Protein AF-0000000083140481 (afdb_homodimer)

Foldseek 3Di:
DPPPPDPPDPVVVVVVVVVVVLVFDFFACLQLLNVLLLCVDFLLVLLLVCLVVVHDSVVQPDKDWDAQWFDAPDPPRDTGGFSTWIATPLREIETEDREEDDDPCPVVNQVVVLVSSQVVQDDPPDDPVSGAAYEYEYLYQDDDDPPDLDQKDKDADADPVPRHHPDRSYIYIYGHLVSQDPDDPDDGSNSLVSQCSNDDTLVSLVVSLVVDVSSVVSSVSRVVLSPDPVSVVVSVVSVVVVVVVVVVVVVVVVVVLLVVLVVCVVVVHDLVVSCVVSVHDSVVSVVSVVVVD/DPPPPPPPDPVVVVVVVVVVVLVFDFFACLQLLNVLLLCVDFLLVLLLVCLVVVHDSVVQPDKDWDAQWFDAPDPPRDTGGFSTWIATPLREIETEDREEDDDPCPVVNQVVVLVSSQVVQDDPPDDPVSGAAYEYEYLYQDDDDPPDLDQKDKDADADPVPRHHPDRSYIYIYGHLVSQDPDDPDDGSNSLVSQCSNDDTLVSLVVSLVVDVSSVVSSVSRVVLSPDPVSVVVSVVSVVVVVVVVVVVVVVVVVVLLVVLVVCVVVPDDLVVSCVVSVHDSVVSVVSVVVVD

Secondary structure (DSSP, 8-state):
---------HHHHHHHHHHHHHHH----TTSHHHHHHHHTSHHHHHHHHHHHTTS-GGG---EEEEPSBPPPSSTTBPPPB-SEEEEETTS-EEEEEEE-S--TTHHHHHHHHHHHHHHTT-BTT--GGG---EEEEEEESS-S-TT----EEEEEEEETTT--EEEEEEEEEEEEGGGPPSP-SS--HHHHHHHHHT--SHHHHHHHHTT-HHHHHHHHHHHHHHH-HHHHHHHHHHHHHHHHHHHHHHHHHHHHHHHHHHHHHHTT--HHHHHHHHT--HHHHHHHHHHH-/---------HHHHHHHHHHHHHHT----TTSHHHHHHHHTSHHHHHHHHHHHTTS-GGG---EEEEPSBPPPSSTTBPPPB-SEEEEETTS-EEEEEEE-S--TTHHHHHHHHHHHHHHTT-BTT--GGG---EEEEEEESS-S-TT----EEEEEEEETTT--EEEEEEEEEEEEGGGPPSP-SS--HHHHHHHHHT--SHHHHHHHHTT-HHHHHHHHHHHHHHH-HHHHHHHHHHHHHHHHHHHHHHHHHHHHHHHHHHHHHHTT--HHHHHHHHT--HHHHHHHHHHH-

Radius of gyration: 32.87 Å; Cα contacts (8 Å, |Δi|>4): 880; chains: 2; bounding box: 82×157×69 Å

Nearest PDB structures (foldseek):
  4wke-assembly1_A  TM=4.141E-01  e=1.573E+00  Homo sapiens
  2v4b-assembly2_B  TM=4.163E-01  e=2.695E+00  Homo sapiens
  2jih-assembly2_B  TM=4.150E-01  e=3.037E+00  Homo sapiens
  6xl1-assembly1_B  TM=3.609E-01  e=1.396E+00  Treponema succinifaciens DSM 2489
  3b2z-assembly6_F  TM=3.965E-01  e=4.095E+00  Homo sapiens

Sequence (586 aa):
MKENPRKVSKSAIKSENALNEKEDFIMLPTVDFCFKELMQNENVRKGIIAAILNRRPDEIVNTELLPTILRKDSEDDKYGILDVRVQLDNEVQIDFEMQVVYYDFWANRTIYYLSKMYTEQIREGDSYDRLQKCIQVSILAHVLFQEDDECYRRVSFCDVKTGKEYTDLMEMHILELPKLPPEQKSETDLMQWMRFLNGKCREDFEKMAKKNSCFEEAYKELDKLSADEKKRLEYEARQKAIRDRDILIKTGENRGRKEIILSMIEAGLPLEQIAEITKETLETIQELKKKMGMKENPRKVSKSAIKSENALNEKEDFIMLPTVDFCFKELMQNENVRKGIIAAILNRRPDEIVNTELLPTILRKDSEDDKYGILDVRVQLDNEVQIDFEMQVVYYDFWANRTIYYLSKMYTEQIREGDSYDRLQKCIQVSILAHVLFQEDDECYRRVSFCDVKTGKEYTDLMEMHILELPKLPPEQKSETDLMQWMRFLNGKCREDFEKMAKKNSCFEEAYKELDKLSADEKKRLEYEARQKAIRDRDILIKTGENRGRKEIILSMIEAGLPLEQIAEITKETLETIQELKKKMG

Structure (mmCIF, N/CA/C/O backbone):
data_AF-0000000083140481-model_v1
#
loop_
_entity.id
_entity.type
_entity.pdbx_description
1 polymer 'PD-(D/E)XK nuclease family transposase'
#
loop_
_atom_site.group_PDB
_atom_site.id
_atom_site.type_symbol
_atom_site.label_atom_id
_atom_site.label_alt_id
_atom_site.label_comp_id
_atom_site.label_asym_id
_atom_site.label_entity_id
_atom_site.label_seq_id
_atom_site.pdbx_PDB_ins_code
_atom_site.Cartn_x
_atom_site.Cartn_y
_atom_site.Cartn_z
_atom_site.occupancy
_atom_site.B_iso_or_equiv
_atom_site.auth_seq_id
_atom_site.auth_comp_id
_atom_site.auth_asym_id
_atom_site.auth_atom_id
_atom_site.pdbx_PDB_model_num
ATOM 1 N N . MET A 1 1 ? -4.672 -80.25 -32.438 1 24.75 1 MET A N 1
ATOM 2 C CA . MET A 1 1 ? -4.91 -79 -33.125 1 24.75 1 MET A CA 1
ATOM 3 C C . MET A 1 1 ? -5.062 -77.875 -32.094 1 24.75 1 MET A C 1
ATOM 5 O O . MET A 1 1 ? -6.105 -77.75 -31.453 1 24.75 1 MET A O 1
ATOM 9 N N . LYS A 1 2 ? -3.84 -77.5 -31.453 1 36.56 2 LYS A N 1
ATOM 10 C CA . LYS A 1 2 ? -3.686 -76.5 -30.406 1 36.56 2 LYS A CA 1
ATOM 11 C C . LYS A 1 2 ? -4.176 -75.125 -30.875 1 36.56 2 LYS A C 1
ATOM 13 O O . LYS A 1 2 ? -3.752 -74.625 -31.922 1 36.56 2 LYS A O 1
ATOM 18 N N . GLU A 1 3 ? -5.48 -74.812 -30.578 1 29.33 3 GLU A N 1
ATOM 19 C CA . GLU A 1 3 ? -6.148 -73.562 -30.891 1 29.33 3 GLU A CA 1
ATOM 20 C C . GLU A 1 3 ? -5.305 -72.312 -30.453 1 29.33 3 GLU A C 1
ATOM 22 O O . GLU A 1 3 ? -4.824 -72.312 -29.312 1 29.33 3 GLU A O 1
ATOM 27 N N . ASN A 1 4 ? -4.57 -71.688 -31.406 1 38.34 4 ASN A N 1
ATOM 28 C CA . ASN A 1 4 ? -3.662 -70.562 -31.297 1 38.34 4 ASN A CA 1
ATOM 29 C C . ASN A 1 4 ? -4.352 -69.312 -30.672 1 38.34 4 ASN A C 1
ATOM 31 O O . ASN A 1 4 ? -5.414 -68.938 -31.141 1 38.34 4 ASN A O 1
ATOM 35 N N . PRO A 1 5 ? -3.943 -69 -29.453 1 43.25 5 PRO A N 1
ATOM 36 C CA . PRO A 1 5 ? -4.535 -67.875 -28.75 1 43.25 5 PRO A CA 1
ATOM 37 C C . PRO A 1 5 ? -4.5 -66.562 -29.578 1 43.25 5 PRO A C 1
ATOM 39 O O . PRO A 1 5 ? -3.57 -66.375 -30.359 1 43.25 5 PRO A O 1
ATOM 42 N N . ARG A 1 6 ? -5.629 -66 -30.031 1 38.25 6 ARG A N 1
ATOM 43 C CA . ARG A 1 6 ? -5.914 -64.75 -30.734 1 38.25 6 ARG A CA 1
ATOM 44 C C . ARG A 1 6 ? -5.051 -63.625 -30.219 1 38.25 6 ARG A C 1
ATOM 46 O O . ARG A 1 6 ? -5.004 -63.375 -29.016 1 38.25 6 ARG A O 1
ATOM 53 N N . LYS A 1 7 ? -4.016 -63.156 -30.969 1 41.97 7 LYS A N 1
ATOM 54 C CA . LYS A 1 7 ? -3.191 -61.969 -30.891 1 41.97 7 LYS A CA 1
ATOM 55 C C . LYS A 1 7 ? -4.059 -60.719 -30.781 1 41.97 7 LYS A C 1
ATOM 57 O O . LYS A 1 7 ? -4.695 -60.312 -31.75 1 41.97 7 LYS A O 1
ATOM 62 N N . VAL A 1 8 ? -4.621 -60.625 -29.641 1 47 8 VAL A N 1
ATOM 63 C CA . VAL A 1 8 ? -5.234 -59.312 -29.422 1 47 8 VAL A CA 1
ATOM 64 C C . VAL A 1 8 ? -4.266 -58.219 -29.828 1 47 8 VAL A C 1
ATOM 66 O O . VAL A 1 8 ? -3.135 -58.156 -29.344 1 47 8 VAL A O 1
ATOM 69 N N . SER A 1 9 ? -4.461 -57.531 -30.906 1 44.19 9 SER A N 1
ATOM 70 C CA . SER A 1 9 ? -3.533 -56.625 -31.562 1 44.19 9 SER A CA 1
ATOM 71 C C . SER A 1 9 ? -3.234 -55.406 -30.672 1 44.19 9 SER A C 1
ATOM 73 O O . SER A 1 9 ? -4.09 -54.969 -29.891 1 44.19 9 SER A O 1
ATOM 75 N N . LYS A 1 10 ? -2.045 -55.031 -30.625 1 55.97 10 LYS A N 1
ATOM 76 C CA . LYS A 1 10 ? -1.411 -53.875 -29.984 1 55.97 10 LYS A CA 1
ATOM 77 C C . LYS A 1 10 ? -2.191 -52.594 -30.266 1 55.97 10 LYS A C 1
ATOM 79 O O . LYS A 1 10 ? -2.068 -51.625 -29.531 1 55.97 10 LYS A O 1
ATOM 84 N N . SER A 1 11 ? -2.852 -52.625 -31.328 1 52.84 11 SER A N 1
ATOM 85 C CA . SER A 1 11 ? -3.582 -51.438 -31.688 1 52.84 11 SER A CA 1
ATOM 86 C C . SER A 1 11 ? -4.801 -51.219 -30.797 1 52.84 11 SER A C 1
ATOM 88 O O . SER A 1 11 ? -5.145 -50.094 -30.453 1 52.84 11 SER A O 1
ATOM 90 N N . ALA A 1 12 ? -5.445 -52.188 -30.438 1 55.88 12 ALA A N 1
ATOM 91 C CA . ALA A 1 12 ? -6.629 -52.062 -29.578 1 55.88 12 ALA A CA 1
ATOM 92 C C . ALA A 1 12 ? -6.25 -51.688 -28.156 1 55.88 12 ALA A C 1
ATOM 94 O O . ALA A 1 12 ? -6.938 -50.875 -27.531 1 55.88 12 ALA A O 1
ATOM 95 N N . ILE A 1 13 ? -5.18 -52.219 -27.641 1 52.44 13 ILE A N 1
ATOM 96 C CA . ILE A 1 13 ? -4.691 -51.844 -26.312 1 52.44 13 ILE A CA 1
ATOM 97 C C . ILE A 1 13 ? -4.246 -50.375 -26.312 1 52.44 13 ILE A C 1
ATOM 99 O O . ILE A 1 13 ? -4.504 -49.656 -25.359 1 52.44 13 ILE A O 1
ATOM 103 N N . LYS A 1 14 ? -3.693 -50.031 -27.406 1 53.31 14 LYS A N 1
ATOM 104 C CA . LYS A 1 14 ? -3.316 -48.625 -27.516 1 53.31 14 LYS A CA 1
ATOM 105 C C . LYS A 1 14 ? -4.551 -47.75 -27.562 1 53.31 14 LYS A C 1
ATOM 107 O O . LYS A 1 14 ? -4.559 -46.656 -26.969 1 53.31 14 LYS A O 1
ATOM 112 N N . SER A 1 15 ? -5.473 -48.219 -28.188 1 48.69 15 SER A N 1
ATOM 113 C CA . SER A 1 15 ? -6.727 -47.469 -28.234 1 48.69 15 SER A CA 1
ATOM 114 C C . SER A 1 15 ? -7.426 -47.438 -26.891 1 48.69 15 SER A C 1
ATOM 116 O O . SER A 1 15 ? -7.984 -46.438 -26.469 1 48.69 15 SER A O 1
ATOM 118 N N . GLU A 1 16 ? -7.516 -48.469 -26.188 1 47.25 16 GLU A N 1
ATOM 119 C CA . GLU A 1 16 ? -8.117 -48.531 -24.859 1 47.25 16 GLU A CA 1
ATOM 120 C C . GLU A 1 16 ? -7.312 -47.75 -23.844 1 47.25 16 GLU A C 1
ATOM 122 O O . GLU A 1 16 ? -7.883 -47.031 -23 1 47.25 16 GLU A O 1
ATOM 127 N N . ASN A 1 17 ? -6.062 -47.938 -23.766 1 48.12 17 ASN A N 1
ATOM 128 C CA . ASN A 1 17 ? -5.199 -47.156 -22.891 1 48.12 17 ASN A CA 1
ATOM 129 C C . ASN A 1 17 ? -5.281 -45.688 -23.188 1 48.12 17 ASN A C 1
ATOM 131 O O . ASN A 1 17 ? -5.262 -44.844 -22.281 1 48.12 17 ASN A O 1
ATOM 135 N N . ALA A 1 18 ? -5.141 -45.344 -24.453 1 48.59 18 ALA A N 1
ATOM 136 C CA . ALA A 1 18 ? -5.379 -43.938 -24.859 1 48.59 18 ALA A CA 1
ATOM 137 C C . ALA A 1 18 ? -6.77 -43.469 -24.422 1 48.59 18 ALA A C 1
ATOM 139 O O . ALA A 1 18 ? -6.941 -42.344 -24 1 48.59 18 ALA A O 1
ATOM 140 N N . LEU A 1 19 ? -7.711 -44.281 -24.641 1 46.19 19 LEU A N 1
ATOM 141 C CA . LEU A 1 19 ? -9.062 -44 -24.172 1 46.19 19 LEU A CA 1
ATOM 142 C C . LEU A 1 19 ? -9.102 -43.875 -22.656 1 46.19 19 LEU A C 1
ATOM 144 O O . LEU A 1 19 ? -9.773 -43 -22.109 1 46.19 19 LEU A O 1
ATOM 148 N N . ASN A 1 20 ? -8.516 -44.906 -21.938 1 48.28 20 ASN A N 1
ATOM 149 C CA . ASN A 1 20 ? -8.43 -44.844 -20.484 1 48.28 20 ASN A CA 1
ATOM 150 C C . ASN A 1 20 ? -7.621 -43.656 -20.016 1 48.28 20 ASN A C 1
ATOM 152 O O . ASN A 1 20 ? -7.941 -43.062 -18.984 1 48.28 20 ASN A O 1
ATOM 156 N N . GLU A 1 21 ? -6.535 -43.469 -20.609 1 52.66 21 GLU A N 1
ATOM 157 C CA . GLU A 1 21 ? -5.719 -42.312 -20.266 1 52.66 21 GLU A CA 1
ATOM 158 C C . GLU A 1 21 ? -6.5 -41 -20.453 1 52.66 21 GLU A C 1
ATOM 160 O O . GLU A 1 21 ? -6.348 -40.062 -19.672 1 52.66 21 GLU A O 1
ATOM 165 N N . LYS A 1 22 ? -7.141 -40.969 -21.594 1 56.62 22 LYS A N 1
ATOM 166 C CA . LYS A 1 22 ? -8.031 -39.812 -21.797 1 56.62 22 LYS A CA 1
ATOM 167 C C . LYS A 1 22 ? -9.109 -39.75 -20.719 1 56.62 22 LYS A C 1
ATOM 169 O O . LYS A 1 22 ? -9.516 -38.656 -20.312 1 56.62 22 LYS A O 1
ATOM 174 N N . GLU A 1 23 ? -9.641 -40.938 -20.266 1 59.44 23 GLU A N 1
ATOM 175 C CA . GLU A 1 23 ? -10.695 -41 -19.25 1 59.44 23 GLU A CA 1
ATOM 176 C C . GLU A 1 23 ? -10.18 -40.562 -17.891 1 59.44 23 GLU A C 1
ATOM 178 O O . GLU A 1 23 ? -10.93 -40 -17.078 1 59.44 23 GLU A O 1
ATOM 183 N N . ASP A 1 24 ? -8.93 -40.562 -17.625 1 82.88 24 ASP A N 1
ATOM 184 C CA . ASP A 1 24 ? -8.359 -40.25 -16.312 1 82.88 24 ASP A CA 1
ATOM 185 C C . ASP A 1 24 ? -7.809 -38.812 -16.297 1 82.88 24 ASP A C 1
ATOM 187 O O . ASP A 1 24 ? -7.453 -38.312 -15.227 1 82.88 24 ASP A O 1
ATOM 191 N N . PHE A 1 25 ? -7.961 -38.219 -17.359 1 90.19 25 PHE A N 1
ATOM 192 C CA . PHE A 1 25 ? -7.387 -36.875 -17.453 1 90.19 25 PHE A CA 1
ATOM 193 C C . PHE A 1 25 ? -8.211 -35.875 -16.641 1 90.19 25 PHE A C 1
ATOM 195 O O . PHE A 1 25 ? -9.445 -35.906 -16.688 1 90.19 25 PHE A O 1
ATOM 202 N N . ILE A 1 26 ? -7.504 -34.938 -15.883 1 95.25 26 ILE A N 1
ATOM 203 C CA . ILE A 1 26 ? -8.164 -33.875 -15.141 1 95.25 26 ILE A CA 1
ATOM 204 C C . ILE A 1 26 ? -7.301 -32.625 -15.188 1 95.25 26 ILE A C 1
ATOM 206 O O . ILE A 1 26 ? -6.086 -32.688 -14.984 1 95.25 26 ILE A O 1
ATOM 210 N N . MET A 1 27 ? -7.945 -31.531 -15.547 1 94.69 27 MET A N 1
ATOM 211 C CA . MET A 1 27 ? -7.219 -30.266 -15.547 1 94.69 27 MET A CA 1
ATOM 212 C C . MET A 1 27 ? -6.789 -29.891 -14.141 1 94.69 27 MET A C 1
ATOM 214 O O . MET A 1 27 ? -7.523 -30.125 -13.18 1 94.69 27 MET A O 1
ATOM 218 N N . LEU A 1 28 ? -5.625 -29.281 -14.086 1 95.56 28 LEU A N 1
ATOM 219 C CA . LEU A 1 28 ? -5.125 -28.828 -12.797 1 95.56 28 LEU A CA 1
ATOM 220 C C . LEU A 1 28 ? -5.531 -27.375 -12.539 1 95.56 28 LEU A C 1
ATOM 222 O O . LEU A 1 28 ? -5.441 -26.531 -13.438 1 95.56 28 LEU A O 1
ATOM 226 N N . PRO A 1 29 ? -5.961 -27.109 -11.312 1 95.75 29 PRO A N 1
ATOM 227 C CA . PRO A 1 29 ? -6.434 -25.766 -10.992 1 95.75 29 PRO A CA 1
ATOM 228 C C . PRO A 1 29 ? -5.32 -24.719 -11.039 1 95.75 29 PRO A C 1
ATOM 230 O O . PRO A 1 29 ? -5.594 -23.516 -11.094 1 95.75 29 PRO A O 1
ATOM 233 N N . THR A 1 30 ? -4.062 -25.094 -11.016 1 94.38 30 THR A N 1
ATOM 234 C CA . THR A 1 30 ? -2.943 -24.156 -10.969 1 94.38 30 THR A CA 1
ATOM 235 C C . THR A 1 30 ? -2.721 -23.516 -12.328 1 94.38 30 THR A C 1
ATOM 237 O O . THR A 1 30 ? -1.979 -22.531 -12.445 1 94.38 30 THR A O 1
ATOM 240 N N . VAL A 1 31 ? -3.314 -24.094 -13.328 1 90.88 31 VAL A N 1
ATOM 241 C CA . VAL A 1 31 ? -3.277 -23.438 -14.633 1 90.88 31 VAL A CA 1
ATOM 242 C C . VAL A 1 31 ? -4.262 -22.281 -14.656 1 90.88 31 VAL A C 1
ATOM 244 O O . VAL A 1 31 ? -5.445 -22.453 -14.359 1 90.88 31 VAL A O 1
ATOM 247 N N . ASP A 1 32 ? -3.789 -21.062 -15.023 1 90 32 ASP A N 1
ATOM 248 C CA . ASP A 1 32 ? -4.547 -19.828 -14.883 1 90 32 ASP A CA 1
ATOM 249 C C . ASP A 1 32 ? -5.914 -19.938 -15.555 1 90 32 ASP A C 1
ATOM 251 O O . ASP A 1 32 ? -6.926 -19.531 -14.984 1 90 32 ASP A O 1
ATOM 255 N N . PHE A 1 33 ? -5.961 -20.562 -16.75 1 89.5 33 PHE A N 1
ATOM 256 C CA . PHE A 1 33 ? -7.211 -20.766 -17.469 1 89.5 33 PHE A CA 1
ATOM 257 C C . PHE A 1 33 ? -8.195 -21.578 -16.641 1 89.5 33 PHE A C 1
ATOM 259 O O . PHE A 1 33 ? -9.367 -21.219 -16.531 1 89.5 33 PHE A O 1
ATOM 266 N N . CYS A 1 34 ? -7.703 -22.656 -16.125 1 93.38 34 CYS A N 1
ATOM 267 C CA . CYS A 1 34 ? -8.547 -23.531 -15.32 1 93.38 34 CYS A CA 1
ATOM 268 C C . CYS A 1 34 ? -9.062 -22.812 -14.086 1 93.38 34 CYS A C 1
ATOM 270 O O . CYS A 1 34 ? -10.25 -22.906 -13.75 1 93.38 34 CYS A O 1
ATOM 272 N N . PHE A 1 35 ? -8.211 -22.094 -13.398 1 95.25 35 PHE A N 1
ATOM 273 C CA . PHE A 1 35 ? -8.602 -21.344 -12.211 1 95.25 35 PHE A CA 1
ATOM 274 C C . PHE A 1 35 ? -9.672 -20.328 -12.547 1 95.25 35 PHE A C 1
ATOM 276 O O . PHE A 1 35 ? -10.656 -20.188 -11.812 1 95.25 35 PHE A O 1
ATOM 283 N N . LYS A 1 36 ? -9.477 -19.594 -13.602 1 93.31 36 LYS A N 1
ATOM 284 C CA . LYS A 1 36 ? -10.445 -18.609 -14.062 1 93.31 36 LYS A CA 1
ATOM 285 C C . LYS A 1 36 ? -11.82 -19.234 -14.273 1 93.31 36 LYS A C 1
ATOM 287 O O . LYS A 1 36 ? -12.836 -18.656 -13.867 1 93.31 36 LYS A O 1
ATOM 292 N N . GLU A 1 37 ? -11.836 -20.391 -14.891 1 93.38 37 GLU A N 1
ATOM 293 C CA . GLU A 1 37 ? -13.094 -21.094 -15.148 1 93.38 37 GLU A CA 1
ATOM 294 C C . GLU A 1 37 ? -13.742 -21.547 -13.844 1 93.38 37 GLU A C 1
ATOM 296 O O . GLU A 1 37 ? -14.969 -21.469 -13.695 1 93.38 37 GLU A O 1
ATOM 301 N N . LEU A 1 38 ? -12.922 -22 -12.914 1 95.69 38 LEU A N 1
ATOM 302 C CA . LEU A 1 38 ? -13.438 -22.406 -11.609 1 95.69 38 LEU A CA 1
ATOM 303 C C . LEU A 1 38 ? -14.141 -21.234 -10.922 1 95.69 38 LEU A C 1
ATOM 305 O O . LEU A 1 38 ? -15.203 -21.406 -10.32 1 95.69 38 LEU A O 1
ATOM 309 N N . MET A 1 39 ? -13.594 -20.047 -11.078 1 95.62 39 MET A N 1
ATOM 310 C CA . MET A 1 39 ? -14.094 -18.859 -10.391 1 95.62 39 MET A CA 1
ATOM 311 C C . MET A 1 39 ? -15.406 -18.375 -11.008 1 95.62 39 MET A C 1
ATOM 313 O O . MET A 1 39 ? -16.109 -17.547 -10.422 1 95.62 39 MET A O 1
ATOM 317 N N . GLN A 1 40 ? -15.734 -18.922 -12.188 1 94.44 40 GLN A N 1
ATOM 318 C CA . GLN A 1 40 ? -17.031 -18.578 -12.789 1 94.44 40 GLN A CA 1
ATOM 319 C C . GLN A 1 40 ? -18.172 -19.172 -11.969 1 94.44 40 GLN A C 1
ATOM 321 O O . GLN A 1 40 ? -19.297 -18.672 -12.039 1 94.44 40 GLN A O 1
ATOM 326 N N . ASN A 1 41 ? -17.891 -20.281 -11.281 1 94.75 41 ASN A N 1
ATOM 327 C CA . ASN A 1 41 ? -18.891 -20.875 -10.398 1 94.75 41 ASN A CA 1
ATOM 328 C C . ASN A 1 41 ? -19.047 -20.062 -9.109 1 94.75 41 ASN A C 1
ATOM 330 O O . ASN A 1 41 ? -18.109 -19.953 -8.312 1 94.75 41 ASN A O 1
ATOM 334 N N . GLU A 1 42 ? -20.219 -19.562 -8.906 1 94 42 GLU A N 1
ATOM 335 C CA . GLU A 1 42 ? -20.484 -18.625 -7.812 1 94 42 GLU A CA 1
ATOM 336 C C . GLU A 1 42 ? -20.203 -19.266 -6.457 1 94 42 GLU A C 1
ATOM 338 O O . GLU A 1 42 ? -19.625 -18.641 -5.57 1 94 42 GLU A O 1
ATOM 343 N N . ASN A 1 43 ? -20.641 -20.453 -6.316 1 93.88 43 ASN A N 1
ATOM 344 C CA . ASN A 1 43 ? -20.453 -21.125 -5.039 1 93.88 43 ASN A CA 1
ATOM 345 C C . ASN A 1 43 ? -18.969 -21.375 -4.75 1 93.88 43 ASN A C 1
ATOM 347 O O . ASN A 1 43 ? -18.516 -21.234 -3.609 1 93.88 43 ASN A O 1
ATOM 351 N N . VAL A 1 44 ? -18.234 -21.766 -5.766 1 95.38 44 VAL A N 1
ATOM 352 C CA . VAL A 1 44 ? -16.797 -21.969 -5.629 1 95.38 44 VAL A CA 1
ATOM 353 C C . VAL A 1 44 ? -16.125 -20.641 -5.27 1 95.38 44 VAL A C 1
ATOM 355 O O . VAL A 1 44 ? -15.32 -20.578 -4.336 1 95.38 44 VAL A O 1
ATOM 358 N N . ARG A 1 45 ? -16.531 -19.594 -5.949 1 95.62 45 ARG A N 1
ATOM 359 C CA . ARG A 1 45 ? -15.992 -18.25 -5.715 1 95.62 45 ARG A CA 1
ATOM 360 C C . ARG A 1 45 ? -16.266 -17.797 -4.281 1 95.62 45 ARG A C 1
ATOM 362 O O . ARG A 1 45 ? -15.359 -17.312 -3.6 1 95.62 45 ARG A O 1
ATOM 369 N N . LYS A 1 46 ? -17.484 -18 -3.818 1 95.81 46 LYS A N 1
ATOM 370 C CA . LYS A 1 46 ? -17.859 -17.625 -2.457 1 95.81 46 LYS A CA 1
ATOM 371 C C . LYS A 1 46 ? -17.047 -18.422 -1.429 1 95.81 46 LYS A C 1
ATOM 373 O O . LYS A 1 46 ? -16.625 -17.875 -0.411 1 95.81 46 LYS A O 1
ATOM 378 N N . GLY A 1 47 ? -16.875 -19.688 -1.736 1 95.62 47 GLY A N 1
ATOM 379 C CA . GLY A 1 47 ? -16.141 -20.547 -0.82 1 95.62 47 GLY A CA 1
ATOM 380 C C . GLY A 1 47 ? -14.711 -20.109 -0.616 1 95.62 47 GLY A C 1
ATOM 381 O O . GLY A 1 47 ? -14.242 -20.016 0.52 1 95.62 47 GLY A O 1
ATOM 382 N N . ILE A 1 48 ? -14 -19.859 -1.708 1 96.62 48 ILE A N 1
ATOM 383 C CA . ILE A 1 48 ? -12.586 -19.516 -1.601 1 96.62 48 ILE A CA 1
ATOM 384 C C . ILE A 1 48 ? -12.445 -18.125 -0.97 1 96.62 48 ILE A C 1
ATOM 386 O O . ILE A 1 48 ? -11.547 -17.891 -0.153 1 96.62 48 ILE A O 1
ATOM 390 N N . ILE A 1 49 ? -13.336 -17.203 -1.304 1 97.5 49 ILE A N 1
ATOM 391 C CA . ILE A 1 49 ? -13.297 -15.852 -0.755 1 97.5 49 ILE A CA 1
ATOM 392 C C . ILE A 1 49 ? -13.555 -15.898 0.749 1 97.5 49 ILE A C 1
ATOM 394 O O . ILE A 1 49 ? -12.859 -15.234 1.525 1 97.5 49 ILE A O 1
ATOM 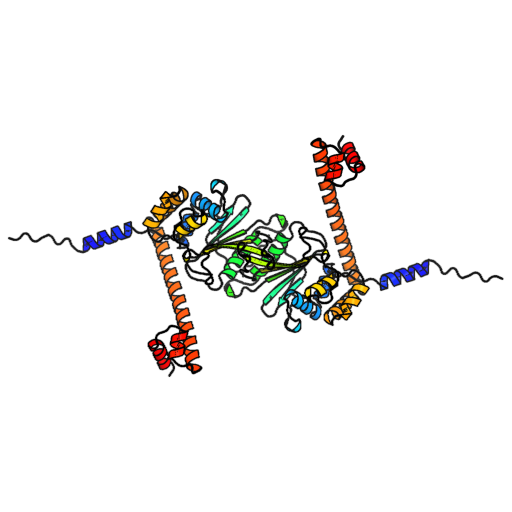398 N N . ALA A 1 50 ? -14.547 -16.688 1.155 1 96.75 50 ALA A N 1
ATOM 399 C CA . ALA A 1 50 ? -14.844 -16.859 2.576 1 96.75 50 ALA A CA 1
ATOM 400 C C . ALA A 1 50 ? -13.633 -17.391 3.33 1 96.75 50 ALA A C 1
ATOM 402 O O . ALA A 1 50 ? -13.328 -16.922 4.434 1 96.75 50 ALA A O 1
ATOM 403 N N . ALA A 1 51 ? -12.938 -18.328 2.729 1 96.56 51 ALA A N 1
ATOM 404 C CA . ALA A 1 51 ? -11.75 -18.922 3.352 1 96.56 51 ALA A CA 1
ATOM 405 C C . ALA A 1 51 ? -10.648 -17.875 3.521 1 96.56 51 ALA A C 1
ATOM 407 O O . ALA A 1 51 ? -10.023 -17.781 4.582 1 96.56 51 ALA A O 1
ATOM 408 N N . ILE A 1 52 ? -10.414 -17.062 2.506 1 96.38 52 ILE A N 1
ATOM 409 C CA . ILE A 1 52 ? -9.375 -16.031 2.516 1 96.38 52 ILE A CA 1
ATOM 410 C C . ILE A 1 52 ? -9.695 -14.992 3.586 1 96.38 52 ILE A C 1
ATOM 412 O O . ILE A 1 52 ? -8.805 -14.555 4.316 1 96.38 52 ILE A O 1
ATOM 416 N N . LEU A 1 53 ? -10.969 -14.617 3.688 1 95.88 53 LEU A N 1
ATOM 417 C CA . LEU A 1 53 ? -11.391 -13.562 4.602 1 95.88 53 LEU A CA 1
ATOM 418 C C . LEU A 1 53 ? -11.656 -14.125 5.992 1 95.88 53 LEU A C 1
ATOM 420 O O . LEU A 1 53 ? -12 -13.375 6.914 1 95.88 53 LEU A O 1
ATOM 424 N N . ASN A 1 54 ? -11.461 -15.422 6.125 1 94.56 54 ASN A N 1
ATOM 425 C CA . ASN A 1 54 ? -11.727 -16.109 7.383 1 94.56 54 ASN A CA 1
ATOM 426 C C . ASN A 1 54 ? -13.148 -15.867 7.875 1 94.56 54 ASN A C 1
ATOM 428 O O . ASN A 1 54 ? -13.352 -15.438 9.008 1 94.56 54 ASN A O 1
ATOM 432 N N . ARG A 1 55 ? -14.023 -16 6.973 1 93.38 55 ARG A N 1
ATOM 433 C CA . ARG A 1 55 ? -15.461 -15.914 7.215 1 93.38 55 ARG A CA 1
ATOM 434 C C . ARG A 1 55 ? -16.172 -17.172 6.758 1 93.38 55 ARG A C 1
ATOM 436 O O . ARG A 1 55 ? -15.57 -18.047 6.145 1 93.38 55 ARG A O 1
ATOM 443 N N . ARG A 1 56 ? -17.406 -17.234 7.156 1 88.62 56 ARG A N 1
ATOM 444 C CA . ARG A 1 56 ? -18.234 -18.312 6.629 1 88.62 56 ARG A CA 1
ATOM 445 C C . ARG A 1 56 ? -18.734 -18 5.223 1 88.62 56 ARG A C 1
ATOM 447 O O . ARG A 1 56 ? -19.047 -16.844 4.922 1 88.62 56 ARG A O 1
ATOM 454 N N . PRO A 1 57 ? -18.828 -19.062 4.434 1 87.62 57 PRO A N 1
ATOM 455 C CA . PRO A 1 57 ? -19.281 -18.828 3.062 1 87.62 57 PRO A CA 1
ATOM 456 C C . PRO A 1 57 ? -20.625 -18.109 3.01 1 87.62 57 PRO A C 1
ATOM 458 O O . PRO A 1 57 ? -20.859 -17.297 2.113 1 87.62 57 PRO A O 1
ATOM 461 N N . ASP A 1 58 ? -21.453 -18.422 3.947 1 87.94 58 ASP A N 1
ATOM 462 C CA . ASP A 1 58 ? -22.797 -17.828 3.938 1 87.94 58 ASP A CA 1
ATOM 463 C C . ASP A 1 58 ? -22.75 -16.344 4.273 1 87.94 58 ASP A C 1
ATOM 465 O O . ASP A 1 58 ? -23.703 -15.617 4.031 1 87.94 58 ASP A O 1
ATOM 469 N N . GLU A 1 59 ? -21.625 -15.883 4.77 1 90.25 59 GLU A N 1
ATOM 470 C CA . GLU A 1 59 ? -21.438 -14.469 5.074 1 90.25 59 GLU A CA 1
ATOM 471 C C . GLU A 1 59 ? -21.094 -13.672 3.82 1 90.25 59 GLU A C 1
ATOM 473 O O . GLU A 1 59 ? -21.172 -12.445 3.816 1 90.25 59 GLU A O 1
ATOM 478 N N . ILE A 1 60 ? -20.609 -14.359 2.83 1 92.69 60 ILE A N 1
ATOM 479 C CA . ILE A 1 60 ? -20.359 -13.727 1.539 1 92.69 60 ILE A CA 1
ATOM 480 C C . ILE A 1 60 ? -21.656 -13.672 0.732 1 92.69 60 ILE A C 1
ATOM 482 O O . ILE A 1 60 ? -22.031 -14.656 0.093 1 92.69 60 ILE A O 1
ATOM 486 N N . VAL A 1 61 ? -22.297 -12.625 0.746 1 87.19 61 VAL A N 1
ATOM 487 C CA . VAL A 1 61 ? -23.656 -12.508 0.23 1 87.19 61 VAL A CA 1
ATOM 488 C C . VAL A 1 61 ? -23.625 -12.516 -1.297 1 87.19 61 VAL A C 1
ATOM 490 O O . VAL A 1 61 ? -24.297 -13.344 -1.927 1 87.19 61 VAL A O 1
ATOM 493 N N . ASN A 1 62 ? -22.906 -11.602 -1.884 1 90.69 62 ASN A N 1
ATOM 494 C CA . ASN A 1 62 ? -22.844 -11.516 -3.34 1 90.69 62 ASN A CA 1
ATOM 495 C C . ASN A 1 62 ? -21.406 -11.297 -3.828 1 90.69 62 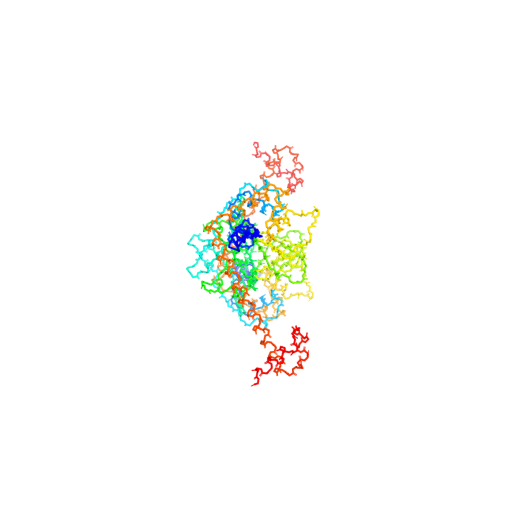ASN A C 1
ATOM 497 O O . ASN A 1 62 ? -20.609 -10.633 -3.158 1 90.69 62 ASN A O 1
ATOM 501 N N . THR A 1 63 ? -21.078 -11.945 -4.867 1 94.38 63 THR A N 1
ATOM 502 C CA . THR A 1 63 ? -19.828 -11.75 -5.59 1 94.38 63 THR A CA 1
ATOM 503 C C . THR A 1 63 ? -20.094 -11.453 -7.059 1 94.38 63 THR A C 1
ATOM 505 O O . THR A 1 63 ? -20.984 -12.039 -7.668 1 94.38 63 THR A O 1
ATOM 508 N N . GLU A 1 64 ? -19.438 -10.5 -7.539 1 94.5 64 GLU A N 1
ATOM 509 C CA . GLU A 1 64 ? -19.531 -10.148 -8.953 1 94.5 64 GLU A CA 1
ATOM 510 C C . GLU A 1 64 ? -18.156 -10.195 -9.625 1 94.5 64 GLU A C 1
ATOM 512 O O . GLU A 1 64 ? -17.188 -9.617 -9.125 1 94.5 64 GLU A O 1
ATOM 517 N N . LEU A 1 65 ? -18.141 -10.938 -10.719 1 94.75 65 LEU A N 1
ATOM 518 C CA . LEU A 1 65 ? -16.906 -10.914 -11.508 1 94.75 65 LEU A CA 1
ATOM 519 C C . LEU A 1 65 ? -16.797 -9.609 -12.297 1 94.75 65 LEU A C 1
ATOM 521 O O . LEU A 1 65 ? -17.734 -9.219 -13 1 94.75 65 LEU A O 1
ATOM 525 N N . LEU A 1 66 ? -15.656 -8.945 -12.125 1 92.5 66 LEU A N 1
ATOM 526 C CA . LEU A 1 66 ? -15.383 -7.711 -12.844 1 92.5 66 LEU A CA 1
ATOM 527 C C . LEU A 1 66 ? -14.438 -7.965 -14.016 1 92.5 66 LEU A C 1
ATOM 529 O O . LEU A 1 66 ? -13.758 -8.992 -14.055 1 92.5 66 LEU A O 1
ATOM 533 N N . PRO A 1 67 ? -14.469 -7.027 -14.992 1 86.94 67 PRO A N 1
ATOM 534 C CA . PRO A 1 67 ? -13.461 -7.137 -16.062 1 86.94 67 PRO A CA 1
ATOM 535 C C . PRO A 1 67 ? -12.039 -7.172 -15.516 1 86.94 67 PRO A C 1
ATOM 537 O O . PRO A 1 67 ? -11.719 -6.477 -14.547 1 86.94 67 PRO A O 1
ATOM 540 N N . THR A 1 68 ? -11.203 -8.023 -16.172 1 86.25 68 THR A N 1
ATOM 541 C CA . THR A 1 68 ? -9.852 -8.242 -15.672 1 86.25 68 THR A CA 1
ATOM 542 C C . THR A 1 68 ? -8.875 -7.242 -16.281 1 86.25 68 THR A C 1
ATOM 544 O O . THR A 1 68 ? -7.742 -7.102 -15.82 1 86.25 68 THR A O 1
ATOM 547 N N . ILE A 1 69 ? -9.336 -6.652 -17.359 1 80.5 69 ILE A N 1
ATOM 548 C CA . ILE A 1 69 ? -8.492 -5.621 -17.953 1 80.5 69 ILE A CA 1
ATOM 549 C C . ILE A 1 69 ? -8.664 -4.309 -17.188 1 80.5 69 ILE A C 1
ATOM 551 O O . ILE A 1 69 ? -9.758 -3.744 -17.156 1 80.5 69 ILE A O 1
ATOM 555 N N . LEU A 1 70 ? -7.586 -3.842 -16.578 1 77.88 70 LEU A N 1
ATOM 556 C CA . LEU A 1 70 ? -7.617 -2.594 -15.828 1 77.88 70 LEU A CA 1
ATOM 557 C C . LEU A 1 70 ? -7.539 -1.392 -16.766 1 77.88 70 LEU A C 1
ATOM 559 O O . LEU A 1 70 ? -6.891 -1.457 -17.812 1 77.88 70 LEU A O 1
ATOM 563 N N . ARG A 1 71 ? -8.203 -0.33 -16.391 1 69.62 71 ARG A N 1
ATOM 564 C CA . ARG A 1 71 ? -8.281 0.868 -17.219 1 69.62 71 ARG A CA 1
ATOM 565 C C . ARG A 1 71 ? -6.926 1.553 -17.312 1 69.62 71 ARG A C 1
ATOM 567 O O . ARG A 1 71 ? -6.137 1.521 -16.375 1 69.62 71 ARG A O 1
ATOM 574 N N . LYS A 1 72 ? -6.645 2.07 -18.547 1 67.25 72 LYS A N 1
ATOM 575 C CA . LYS A 1 72 ? -5.473 2.926 -18.719 1 67.25 72 LYS A CA 1
ATOM 576 C C . LYS A 1 72 ? -5.766 4.355 -18.281 1 67.25 72 LYS A C 1
ATOM 578 O O . LYS A 1 72 ? -6.84 4.891 -18.562 1 67.25 72 LYS A O 1
ATOM 583 N N . ASP A 1 73 ? -4.891 4.871 -17.484 1 63.09 73 ASP A N 1
ATOM 584 C CA . ASP A 1 73 ? -5.031 6.285 -17.141 1 63.09 73 ASP A CA 1
ATOM 585 C C . ASP A 1 73 ? -4.594 7.172 -18.312 1 63.09 73 ASP A C 1
ATOM 587 O O . ASP A 1 73 ? -5.082 8.297 -18.453 1 63.09 73 ASP A O 1
ATOM 591 N N . SER A 1 74 ? -3.654 6.762 -19 1 64.56 74 SER A N 1
ATOM 592 C CA . SER A 1 74 ? -3.178 7.402 -20.219 1 64.56 74 SER A CA 1
ATOM 593 C C . SER A 1 74 ? -2.914 6.379 -21.312 1 64.56 74 SER A C 1
ATOM 595 O O . SER A 1 74 ? -2.787 5.184 -21.031 1 64.56 74 SER A O 1
ATOM 597 N N . GLU A 1 75 ? -3.07 6.801 -22.516 1 66.88 75 GLU A N 1
ATOM 598 C CA . GLU A 1 75 ? -2.865 5.922 -23.656 1 66.88 75 GLU A CA 1
ATOM 599 C C . GLU A 1 75 ? -1.562 5.137 -23.531 1 66.88 75 GLU A C 1
ATOM 601 O O . GLU A 1 75 ? -1.48 3.984 -23.953 1 66.88 75 GLU A O 1
ATOM 606 N N . ASP A 1 76 ? -0.699 5.812 -22.828 1 69.25 76 ASP A N 1
ATOM 607 C CA . ASP A 1 76 ? 0.632 5.219 -22.75 1 69.25 76 ASP A CA 1
ATOM 608 C C . ASP A 1 76 ? 0.767 4.305 -21.547 1 69.25 76 ASP A C 1
ATOM 610 O O . ASP A 1 76 ? 1.775 3.613 -21.391 1 69.25 76 ASP A O 1
ATOM 614 N N . ASP A 1 77 ? -0.288 4.199 -20.828 1 72 77 ASP A N 1
ATOM 615 C CA . ASP A 1 77 ? -0.216 3.424 -19.594 1 72 77 ASP A CA 1
ATOM 616 C C . ASP A 1 77 ? -0.139 1.928 -19.891 1 72 77 ASP A C 1
ATOM 618 O O . ASP A 1 77 ? -0.683 1.456 -20.891 1 72 77 ASP A O 1
ATOM 622 N N . LYS A 1 78 ? 0.565 1.177 -19.062 1 71.75 78 LYS A N 1
ATOM 623 C CA . LYS A 1 78 ? 0.638 -0.279 -19.156 1 71.75 78 LYS A CA 1
ATOM 624 C C . LYS A 1 78 ? -0.718 -0.916 -18.875 1 71.75 78 LYS A C 1
ATOM 626 O O . LYS A 1 78 ? -1.435 -0.485 -17.969 1 71.75 78 LYS A O 1
ATOM 631 N N . TYR A 1 79 ? -1.09 -1.908 -19.781 1 71.06 79 TYR A N 1
ATOM 632 C CA . TYR A 1 79 ? -2.279 -2.695 -19.484 1 71.06 79 TYR A CA 1
ATOM 633 C C . TYR A 1 79 ? -2.006 -3.67 -18.344 1 71.06 79 TYR A C 1
ATOM 635 O O . TYR A 1 79 ? -0.961 -4.324 -18.312 1 71.06 79 TYR A O 1
ATOM 643 N N . GLY A 1 80 ? -2.809 -3.502 -17.297 1 73.5 80 GLY A N 1
ATOM 644 C CA . GLY A 1 80 ? -2.834 -4.562 -16.297 1 73.5 80 GLY A CA 1
ATOM 645 C C . GLY A 1 80 ? -3.953 -5.562 -16.531 1 73.5 80 GLY A C 1
ATOM 646 O O . GLY A 1 80 ? -5.098 -5.176 -16.766 1 73.5 80 GLY A O 1
ATOM 647 N N . ILE A 1 81 ? -3.604 -6.812 -16.719 1 78 81 ILE A N 1
ATOM 648 C CA . ILE A 1 81 ? -4.598 -7.867 -16.891 1 78 81 ILE A CA 1
ATOM 649 C C . ILE A 1 81 ? -4.586 -8.789 -15.672 1 78 81 ILE A C 1
ATOM 651 O O . ILE A 1 81 ? -3.592 -9.477 -15.406 1 78 81 ILE A O 1
ATOM 655 N N . LEU A 1 82 ? -5.688 -8.672 -14.977 1 84.06 82 LEU A N 1
ATOM 656 C CA . LEU A 1 82 ? -5.859 -9.523 -13.797 1 84.06 82 LEU A CA 1
ATOM 657 C C . LEU A 1 82 ? -6.359 -10.906 -14.203 1 84.06 82 LEU A C 1
ATOM 659 O O . LEU A 1 82 ? -6.984 -11.062 -15.25 1 84.06 82 LEU A O 1
ATOM 663 N N . ASP A 1 83 ? -6.07 -11.883 -13.367 1 84.88 83 ASP A N 1
ATOM 664 C CA . ASP A 1 83 ? -6.621 -13.211 -13.617 1 84.88 83 ASP A CA 1
ATOM 665 C C . ASP A 1 83 ? -8.102 -13.266 -13.258 1 84.88 83 ASP A C 1
ATOM 667 O O . ASP A 1 83 ? -8.93 -13.664 -14.078 1 84.88 83 ASP A O 1
ATOM 671 N N . VAL A 1 84 ? -8.43 -12.945 -12.094 1 92.12 84 VAL A N 1
ATOM 672 C CA . VAL A 1 84 ? -9.812 -12.906 -11.625 1 92.12 84 VAL A CA 1
ATOM 673 C C . VAL A 1 84 ? -10.023 -11.672 -10.75 1 92.12 84 VAL A C 1
ATOM 675 O O . VAL A 1 84 ? -9.242 -11.414 -9.828 1 92.12 84 VAL A O 1
ATOM 678 N N . ARG A 1 85 ? -10.977 -10.875 -11.07 1 92.88 85 ARG A N 1
ATOM 679 C CA . ARG A 1 85 ? -11.367 -9.711 -10.281 1 92.88 85 ARG A CA 1
ATOM 680 C C . ARG A 1 85 ? -12.797 -9.844 -9.773 1 92.88 85 ARG A C 1
ATOM 682 O O . ARG A 1 85 ? -13.719 -10.102 -10.555 1 92.88 85 ARG A O 1
ATOM 689 N N . VAL A 1 86 ? -12.93 -9.695 -8.492 1 95.44 86 VAL A N 1
ATOM 690 C CA . VAL A 1 86 ? -14.227 -9.914 -7.871 1 95.44 86 VAL A CA 1
ATOM 691 C C . VAL A 1 86 ? -14.602 -8.703 -7.012 1 95.44 86 VAL A C 1
ATOM 693 O O . VAL A 1 86 ? -13.75 -8.133 -6.332 1 95.44 86 VAL A O 1
ATOM 696 N N . GLN A 1 87 ? -15.797 -8.336 -7.023 1 95 87 GLN A N 1
ATOM 697 C CA . GLN A 1 87 ? -16.328 -7.316 -6.121 1 95 87 GLN A CA 1
ATOM 698 C C . GLN A 1 87 ? -17.359 -7.906 -5.172 1 95 87 GLN A C 1
ATOM 700 O O . GLN A 1 87 ? -18.25 -8.656 -5.598 1 95 87 GLN A O 1
ATOM 705 N N . LEU A 1 88 ? -17.234 -7.59 -3.943 1 94.69 88 LEU A N 1
ATOM 706 C CA . LEU A 1 88 ? -18.172 -8.023 -2.918 1 94.69 88 LEU A CA 1
ATOM 707 C C . LEU A 1 88 ? -19.25 -6.965 -2.691 1 94.69 88 LEU A C 1
ATOM 709 O O . LEU A 1 88 ? -19.188 -5.871 -3.258 1 94.69 88 LEU A O 1
ATOM 713 N N . ASP A 1 89 ? -20.219 -7.25 -1.849 1 88 89 ASP A N 1
ATOM 714 C CA . ASP A 1 89 ? -21.359 -6.367 -1.607 1 88 89 ASP A CA 1
ATOM 715 C C . ASP A 1 89 ? -20.922 -5.07 -0.936 1 88 89 ASP A C 1
ATOM 717 O O . ASP A 1 89 ? -21.5 -4.012 -1.178 1 88 89 ASP A O 1
ATOM 721 N N . ASN A 1 90 ? -19.969 -5.133 -0.106 1 86.88 90 ASN A N 1
ATOM 722 C CA . ASN A 1 90 ? -19.469 -3.949 0.593 1 86.88 90 ASN A CA 1
ATOM 723 C C . ASN A 1 90 ? -18.469 -3.176 -0.252 1 86.88 90 ASN A C 1
ATOM 725 O O . ASN A 1 90 ? -17.719 -2.355 0.271 1 86.88 90 ASN A O 1
ATOM 729 N N . GLU A 1 91 ? -18.375 -3.518 -1.541 1 88.12 91 GLU A N 1
ATOM 730 C CA . GLU A 1 91 ? -17.578 -2.822 -2.557 1 88.12 91 GLU A CA 1
ATOM 731 C C . GLU A 1 91 ? -16.109 -3.168 -2.441 1 88.12 91 GLU A C 1
ATOM 733 O O . GLU A 1 91 ? -15.266 -2.58 -3.133 1 88.12 91 GLU A O 1
ATOM 738 N N . VAL A 1 92 ? -15.875 -4.109 -1.495 1 94.38 92 VAL A N 1
ATOM 739 C CA . VAL A 1 92 ? -14.516 -4.641 -1.442 1 94.38 92 VAL A CA 1
ATOM 740 C C . VAL A 1 92 ? -14.188 -5.363 -2.746 1 94.38 92 VAL A C 1
ATOM 742 O O . VAL A 1 92 ? -15.016 -6.109 -3.273 1 94.38 92 VAL A O 1
ATOM 745 N N . GLN A 1 93 ? -13 -5.109 -3.268 1 96.12 93 GLN A N 1
ATOM 746 C CA . GLN A 1 93 ? -12.562 -5.781 -4.484 1 96.12 93 GLN A CA 1
ATOM 747 C C . GLN A 1 93 ? -11.406 -6.738 -4.203 1 96.12 93 GLN A C 1
ATOM 749 O O . GLN A 1 93 ? -10.547 -6.449 -3.365 1 96.12 93 GLN A O 1
ATOM 754 N N . ILE A 1 94 ? -11.414 -7.852 -4.93 1 97.69 94 ILE A N 1
ATOM 755 C CA . ILE A 1 94 ? -10.383 -8.875 -4.77 1 97.69 94 ILE A CA 1
ATOM 756 C C . ILE A 1 94 ? -9.812 -9.25 -6.137 1 97.69 94 ILE A C 1
ATOM 758 O O . ILE A 1 94 ? -10.555 -9.477 -7.09 1 97.69 94 ILE A O 1
ATOM 762 N N . ASP A 1 95 ? -8.531 -9.211 -6.246 1 97.31 95 ASP A N 1
ATOM 763 C CA . ASP A 1 95 ? -7.797 -9.703 -7.406 1 97.31 95 ASP A CA 1
ATOM 764 C C . ASP A 1 95 ? -7.102 -11.023 -7.102 1 97.31 95 ASP A C 1
ATOM 766 O O . ASP A 1 95 ? -6.234 -11.094 -6.23 1 97.31 95 ASP A O 1
ATOM 770 N N . PHE A 1 96 ? -7.48 -12.094 -7.809 1 97.06 96 PHE A N 1
ATOM 771 C CA . PHE A 1 96 ? -6.789 -13.375 -7.707 1 97.06 96 PHE A CA 1
ATOM 772 C C . PHE A 1 96 ? -5.754 -13.523 -8.812 1 97.06 96 PHE A C 1
ATOM 774 O O . PHE A 1 96 ? -6.07 -13.375 -9.992 1 97.06 96 PHE A O 1
ATOM 781 N N . GLU A 1 97 ? -4.543 -13.766 -8.406 1 95 97 GLU A N 1
ATOM 782 C CA . GLU A 1 97 ? -3.48 -14.031 -9.367 1 95 97 GLU A CA 1
ATOM 783 C C . GLU A 1 97 ? -2.889 -15.43 -9.164 1 95 97 GLU A C 1
ATOM 785 O O . GLU A 1 97 ? -2.348 -15.727 -8.094 1 95 97 GLU A O 1
ATOM 790 N N . MET A 1 98 ? -3.09 -16.266 -10.164 1 93.94 98 MET A N 1
ATOM 791 C CA . MET A 1 98 ? -2.504 -17.594 -10.188 1 93.94 98 MET A CA 1
ATOM 792 C C . MET A 1 98 ? -1.174 -17.594 -10.938 1 93.94 98 MET A C 1
ATOM 794 O O . MET A 1 98 ? -1.1 -17.141 -12.078 1 93.94 98 MET A O 1
ATOM 798 N N . GLN A 1 99 ? -0.13 -17.969 -10.234 1 89.94 99 GLN A N 1
ATOM 799 C CA . GLN A 1 99 ? 1.196 -17.953 -10.844 1 89.94 99 GLN A CA 1
ATOM 800 C C . GLN A 1 99 ? 1.9 -19.297 -10.664 1 89.94 99 GLN A C 1
ATOM 802 O O . GLN A 1 99 ? 2.172 -19.719 -9.531 1 89.94 99 GLN A O 1
ATOM 807 N N . VAL A 1 100 ? 2.229 -19.891 -11.781 1 90.19 100 VAL A N 1
ATOM 808 C CA . VAL A 1 100 ? 2.877 -21.203 -11.734 1 90.19 100 VAL A CA 1
ATOM 809 C C . VAL A 1 100 ? 4.391 -21.016 -11.789 1 90.19 100 VAL A C 1
ATOM 811 O O . VAL A 1 100 ? 5.117 -21.562 -10.945 1 90.19 100 VAL A O 1
ATOM 814 N N . VAL A 1 101 ? 4.84 -20.156 -12.703 1 87.56 101 VAL A N 1
ATOM 815 C CA . VAL A 1 101 ? 6.27 -19.984 -12.922 1 87.56 101 VAL A CA 1
ATOM 816 C C . VAL A 1 101 ? 6.781 -18.828 -12.078 1 87.56 101 VAL A C 1
ATOM 818 O O . VAL A 1 101 ? 6.137 -17.781 -12 1 87.56 101 VAL A O 1
ATOM 821 N N . TYR A 1 102 ? 7.898 -19.031 -11.5 1 86.62 102 TYR A N 1
ATOM 822 C CA . TYR A 1 102 ? 8.523 -18.016 -10.664 1 86.62 102 TYR A CA 1
ATOM 823 C C . TYR A 1 102 ? 8.703 -16.719 -11.43 1 86.62 102 TYR A C 1
ATOM 825 O O . TYR A 1 102 ? 9.055 -16.719 -12.609 1 86.62 102 TYR A O 1
ATOM 833 N N . TYR A 1 103 ? 8.484 -15.625 -10.68 1 83.12 103 TYR A N 1
ATOM 834 C CA . TYR A 1 103 ? 8.609 -14.281 -11.227 1 83.12 103 TYR A CA 1
ATOM 835 C C . TYR A 1 103 ? 9.391 -13.375 -10.281 1 83.12 103 TYR A C 1
ATOM 837 O O . TYR A 1 103 ? 9 -13.188 -9.125 1 83.12 103 TYR A O 1
ATOM 845 N N . ASP A 1 104 ? 10.57 -12.75 -10.57 1 81.81 104 ASP A N 1
ATOM 846 C CA . ASP A 1 104 ? 11.5 -11.984 -9.742 1 81.81 104 ASP A CA 1
ATOM 847 C C . ASP A 1 104 ? 10.82 -10.75 -9.156 1 81.81 104 ASP A C 1
ATOM 849 O O . ASP A 1 104 ? 11.086 -10.375 -8.008 1 81.81 104 ASP A O 1
ATOM 853 N N . PHE A 1 105 ? 10.008 -10.031 -9.75 1 90.56 105 PHE A N 1
ATOM 854 C CA . PHE A 1 105 ? 9.43 -8.758 -9.344 1 90.56 105 PHE A CA 1
ATOM 855 C C . PHE A 1 105 ? 7.938 -8.891 -9.086 1 90.56 105 PHE A C 1
ATOM 857 O O . PHE A 1 105 ? 7.148 -8.055 -9.523 1 90.56 105 PHE A O 1
ATOM 864 N N . TRP A 1 106 ? 7.742 -9.945 -8.227 1 94.19 106 TRP A N 1
ATOM 865 C CA . TRP A 1 106 ? 6.344 -10.266 -7.969 1 94.19 106 TRP A CA 1
ATOM 866 C C . TRP A 1 106 ? 5.684 -9.172 -7.129 1 94.19 106 TRP A C 1
ATOM 868 O O . TRP A 1 106 ? 4.555 -8.766 -7.41 1 94.19 106 TRP A O 1
ATOM 878 N N . ALA A 1 107 ? 6.406 -8.648 -6.105 1 95.81 107 ALA A N 1
ATOM 879 C CA . ALA A 1 107 ? 5.855 -7.59 -5.266 1 95.81 107 ALA A CA 1
ATOM 880 C C . ALA A 1 107 ? 5.559 -6.34 -6.086 1 95.81 107 ALA A C 1
ATOM 882 O O . ALA A 1 107 ? 4.496 -5.727 -5.934 1 95.81 107 ALA A O 1
ATOM 883 N N . ASN A 1 108 ? 6.512 -5.961 -6.961 1 96.38 108 ASN A N 1
ATOM 884 C CA . ASN A 1 108 ? 6.309 -4.805 -7.824 1 96.38 108 ASN A CA 1
ATOM 885 C C . ASN A 1 108 ? 5.012 -4.918 -8.625 1 96.38 108 ASN A C 1
ATOM 887 O O . ASN A 1 108 ? 4.203 -3.988 -8.641 1 96.38 108 ASN A O 1
ATOM 891 N N . ARG A 1 109 ? 4.797 -6.098 -9.172 1 94 109 ARG A N 1
ATOM 892 C CA . ARG A 1 109 ? 3.648 -6.332 -10.039 1 94 109 ARG A CA 1
ATOM 893 C C . ARG A 1 109 ? 2.35 -6.344 -9.242 1 94 109 ARG A C 1
ATOM 895 O O . ARG A 1 109 ? 1.376 -5.688 -9.625 1 94 109 ARG A O 1
ATOM 902 N N . THR A 1 110 ? 2.314 -7.043 -8.172 1 96.12 110 THR A N 1
ATOM 903 C CA . THR A 1 110 ? 1.075 -7.191 -7.418 1 96.12 110 THR A CA 1
ATOM 904 C C . THR A 1 110 ? 0.662 -5.867 -6.789 1 96.12 110 THR A C 1
ATOM 906 O O . THR A 1 110 ? -0.525 -5.535 -6.742 1 96.12 110 THR A O 1
ATOM 909 N N . ILE A 1 111 ? 1.647 -5.082 -6.336 1 97.56 111 ILE A N 1
ATOM 910 C CA . ILE A 1 111 ? 1.35 -3.775 -5.758 1 97.56 111 ILE A CA 1
ATOM 911 C C . ILE A 1 111 ? 0.843 -2.832 -6.844 1 97.56 111 ILE A C 1
ATOM 913 O O . ILE A 1 111 ? -0.046 -2.014 -6.602 1 97.56 111 ILE A O 1
ATOM 917 N N . TYR A 1 112 ? 1.38 -2.969 -8.062 1 96.25 112 TYR A N 1
ATOM 918 C CA . TYR A 1 112 ? 0.895 -2.184 -9.188 1 96.25 112 TYR A CA 1
ATOM 919 C C . TYR A 1 112 ? -0.588 -2.436 -9.438 1 96.25 112 TYR A C 1
ATOM 921 O O . TYR A 1 112 ? -1.379 -1.492 -9.516 1 96.25 112 TYR A O 1
ATOM 929 N N . TYR A 1 113 ? -0.998 -3.711 -9.469 1 95.31 113 TYR A N 1
ATOM 930 C CA . TYR A 1 113 ? -2.389 -4.066 -9.727 1 95.31 113 TYR A CA 1
ATOM 931 C C . TYR A 1 113 ? -3.283 -3.646 -8.562 1 95.31 113 TYR A C 1
ATOM 933 O O . TYR A 1 113 ? -4.387 -3.133 -8.781 1 95.31 113 TYR A O 1
ATOM 941 N N . LEU A 1 114 ? -2.807 -3.873 -7.414 1 97.06 114 LEU A N 1
ATOM 942 C CA . LEU A 1 114 ? -3.539 -3.465 -6.223 1 97.06 114 LEU A CA 1
ATOM 943 C C . LEU A 1 114 ? -3.771 -1.958 -6.215 1 97.06 114 LEU A C 1
ATOM 945 O O . LEU A 1 114 ? -4.875 -1.496 -5.922 1 97.06 114 LEU A O 1
ATOM 949 N N . SER A 1 115 ? -2.748 -1.169 -6.539 1 96.38 115 SER A N 1
ATOM 950 C CA . SER A 1 115 ? -2.816 0.288 -6.594 1 96.38 115 SER A CA 1
ATOM 951 C C . SER A 1 115 ? -3.799 0.753 -7.664 1 96.38 115 SER A C 1
ATOM 953 O O . SER A 1 115 ? -4.57 1.689 -7.441 1 96.38 115 SER A O 1
ATOM 955 N N . LYS A 1 116 ? -3.742 0.101 -8.82 1 93.31 116 LYS A N 1
ATOM 956 C CA . LYS A 1 116 ? -4.668 0.439 -9.898 1 93.31 116 LYS A CA 1
ATOM 957 C C . LYS A 1 116 ? -6.117 0.211 -9.469 1 93.31 116 LYS A C 1
ATOM 959 O O . LYS A 1 116 ? -6.977 1.069 -9.68 1 93.31 116 LYS A O 1
ATOM 964 N N . MET A 1 117 ? -6.367 -0.912 -8.859 1 94.62 117 MET A N 1
ATOM 965 C CA . MET A 1 117 ? -7.707 -1.219 -8.367 1 94.62 117 MET A CA 1
ATOM 966 C C . MET A 1 117 ? -8.172 -0.175 -7.355 1 94.62 117 MET A C 1
ATOM 968 O O . MET A 1 117 ? -9.328 0.246 -7.379 1 94.62 117 MET A O 1
ATOM 972 N N . TYR A 1 118 ? -7.289 0.236 -6.465 1 96.06 118 TYR A N 1
ATOM 973 C CA . TYR A 1 118 ? -7.629 1.185 -5.41 1 96.06 118 TYR A CA 1
ATOM 974 C C . TYR A 1 118 ? -7.98 2.549 -5.992 1 96.06 118 TYR A C 1
ATOM 976 O O . TYR A 1 118 ? -8.992 3.148 -5.625 1 96.06 118 TYR A O 1
ATOM 984 N N . THR A 1 119 ? -7.18 3.053 -6.953 1 93.06 119 THR A N 1
ATOM 985 C CA . THR A 1 119 ? -7.336 4.41 -7.465 1 93.06 119 THR A CA 1
ATOM 986 C C . THR A 1 119 ? -8.523 4.496 -8.422 1 93.06 119 THR A C 1
ATOM 988 O O . THR A 1 119 ? -9.07 5.574 -8.648 1 93.06 119 THR A O 1
ATOM 991 N N . GLU A 1 120 ? -8.938 3.387 -8.93 1 90.12 120 GLU A N 1
ATOM 992 C CA . GLU A 1 120 ? -10.008 3.371 -9.922 1 90.12 120 GLU A CA 1
ATOM 993 C C . GLU A 1 120 ? -11.375 3.529 -9.258 1 90.12 120 GLU A C 1
ATOM 995 O O . GLU A 1 120 ? -12.375 3.76 -9.938 1 90.12 120 GLU A O 1
ATOM 1000 N N . GLN A 1 121 ? -11.438 3.49 -8 1 92.25 121 GLN A N 1
ATOM 1001 C CA . GLN A 1 121 ? -12.711 3.408 -7.301 1 92.25 121 GLN A CA 1
ATOM 1002 C C . GLN A 1 121 ? -13.422 4.758 -7.297 1 92.25 121 GLN A C 1
ATOM 1004 O O . GLN A 1 121 ? -14.641 4.824 -7.098 1 92.25 121 GLN A O 1
ATOM 1009 N N . ILE A 1 122 ? -12.617 5.848 -7.352 1 88.75 122 ILE A N 1
ATOM 1010 C CA . ILE A 1 122 ? -13.281 7.137 -7.207 1 88.75 122 ILE A CA 1
ATOM 1011 C C . ILE A 1 122 ? -13.031 7.988 -8.445 1 88.75 122 ILE A C 1
ATOM 1013 O O . ILE A 1 122 ? -12.023 7.809 -9.141 1 88.75 122 ILE A O 1
ATOM 1017 N N . ARG A 1 123 ? -14.039 8.828 -8.719 1 85.62 123 ARG A N 1
ATOM 1018 C CA . ARG A 1 123 ? -14.016 9.742 -9.852 1 85.62 123 ARG A CA 1
ATOM 1019 C C . ARG A 1 123 ? -14.023 11.195 -9.383 1 85.62 123 ARG A C 1
ATOM 1021 O O . ARG A 1 123 ? -14.078 11.469 -8.188 1 85.62 123 ARG A O 1
ATOM 1028 N N . GLU A 1 124 ? -13.938 12.047 -10.391 1 83.75 124 GLU A N 1
ATOM 1029 C CA . GLU A 1 124 ? -13.969 13.477 -10.086 1 83.75 124 GLU A CA 1
ATOM 1030 C C . GLU A 1 124 ? -15.203 13.844 -9.266 1 83.75 124 GLU A C 1
ATOM 1032 O O . GLU A 1 124 ? -16.312 13.414 -9.586 1 83.75 124 GLU A O 1
ATOM 1037 N N . GLY A 1 125 ? -14.977 14.578 -8.203 1 81.75 125 GLY A N 1
ATOM 1038 C CA . GLY A 1 125 ? -16.094 15.008 -7.367 1 81.75 125 GLY A CA 1
ATOM 1039 C C . GLY A 1 125 ? -16.344 14.086 -6.191 1 81.75 125 GLY A C 1
ATOM 1040 O O . GLY A 1 125 ? -16.984 14.477 -5.215 1 81.75 125 GLY A O 1
ATOM 1041 N N . ASP A 1 126 ? -15.852 12.883 -6.227 1 88.12 126 ASP A N 1
ATOM 1042 C CA . ASP A 1 126 ? -16.078 11.922 -5.152 1 88.12 126 ASP A CA 1
ATOM 1043 C C . ASP A 1 126 ? -15.188 12.227 -3.949 1 88.12 126 ASP A C 1
ATOM 1045 O O . ASP A 1 126 ? -14.086 12.758 -4.102 1 88.12 126 ASP A O 1
ATOM 1049 N N . SER A 1 127 ? -15.68 11.93 -2.801 1 88.56 127 SER A N 1
ATOM 1050 C CA . SER A 1 127 ? -14.914 12.047 -1.565 1 88.56 127 SER A CA 1
ATOM 1051 C C . SER A 1 127 ? -14.062 10.805 -1.324 1 88.56 127 SER A C 1
ATOM 1053 O O . SER A 1 127 ? -14.367 9.719 -1.828 1 88.56 127 SER A O 1
ATOM 1055 N N . TYR A 1 128 ? -12.992 10.953 -0.572 1 91.19 128 TYR A N 1
ATOM 1056 C CA . TYR A 1 128 ? -12.062 9.859 -0.319 1 91.19 128 TYR A CA 1
ATOM 1057 C C . TYR A 1 128 ? -12.68 8.82 0.615 1 91.19 128 TYR A C 1
ATOM 1059 O O . TYR A 1 128 ? -12.18 7.703 0.727 1 91.19 128 TYR A O 1
ATOM 1067 N N . ASP A 1 129 ? -13.734 9.18 1.264 1 90 129 ASP A N 1
ATOM 1068 C CA . ASP A 1 129 ? -14.414 8.242 2.15 1 90 129 ASP A CA 1
ATOM 1069 C C . ASP A 1 129 ? -15.062 7.109 1.357 1 90 129 ASP A C 1
ATOM 1071 O O . ASP A 1 129 ? -15.453 6.09 1.929 1 90 129 ASP A O 1
ATOM 1075 N N . ARG A 1 130 ? -15.188 7.25 0.068 1 92.44 130 ARG A N 1
ATOM 1076 C CA . ARG A 1 130 ? -15.789 6.23 -0.788 1 92.44 130 ARG A CA 1
ATOM 1077 C C . ARG A 1 130 ? -14.797 5.105 -1.076 1 92.44 130 ARG A C 1
ATOM 1079 O O . ARG A 1 130 ? -15.188 4.031 -1.537 1 92.44 130 ARG A O 1
ATOM 1086 N N . LEU A 1 131 ? -13.516 5.367 -0.87 1 94.75 131 LEU A N 1
ATOM 1087 C CA . LEU A 1 131 ? -12.492 4.355 -1.108 1 94.75 131 LEU A CA 1
ATOM 1088 C C . LEU A 1 131 ? -12.672 3.17 -0.162 1 94.75 131 LEU A C 1
ATOM 1090 O O . LEU A 1 131 ? -12.797 3.354 1.051 1 94.75 131 LEU A O 1
ATOM 1094 N N . GLN A 1 132 ? -12.75 1.981 -0.784 1 95.25 132 GLN A N 1
ATOM 1095 C CA . GLN A 1 132 ? -12.938 0.75 -0.026 1 95.25 132 GLN A CA 1
ATOM 1096 C C . GLN A 1 132 ? -11.703 -0.142 -0.109 1 95.25 132 GLN A C 1
ATOM 1098 O O . GLN A 1 132 ? -10.844 0.057 -0.971 1 95.25 132 GLN A O 1
ATOM 1103 N N . LYS A 1 133 ? -11.68 -1.075 0.746 1 96.94 133 LYS A N 1
ATOM 1104 C CA . LYS A 1 133 ? -10.586 -2.045 0.833 1 96.94 133 LYS A CA 1
ATOM 1105 C C . LYS A 1 133 ? -10.414 -2.799 -0.482 1 96.94 133 LYS A C 1
ATOM 1107 O O . LYS A 1 133 ? -11.406 -3.18 -1.117 1 96.94 133 LYS A O 1
ATOM 1112 N N . CYS A 1 134 ? -9.172 -2.963 -0.938 1 97.94 134 CYS A N 1
ATOM 1113 C CA . CYS A 1 134 ? -8.797 -3.826 -2.053 1 97.94 134 CYS A CA 1
ATOM 1114 C C . CYS A 1 134 ? -7.867 -4.945 -1.589 1 97.94 134 CYS A C 1
ATOM 1116 O O . CYS A 1 134 ? -6.977 -4.719 -0.768 1 97.94 134 CYS A O 1
ATOM 1118 N N . ILE A 1 135 ? -8.086 -6.156 -2.133 1 98.44 135 ILE A N 1
ATOM 1119 C CA . ILE A 1 135 ? -7.34 -7.332 -1.704 1 98.44 135 ILE A CA 1
ATOM 1120 C C . ILE A 1 135 ? -6.684 -8 -2.914 1 98.44 135 ILE A C 1
ATOM 1122 O O . ILE A 1 135 ? -7.32 -8.172 -3.953 1 98.44 135 ILE A O 1
ATOM 1126 N N . GLN A 1 136 ? -5.438 -8.227 -2.818 1 98.31 136 GLN A N 1
ATOM 1127 C CA . GLN A 1 136 ? -4.707 -9.023 -3.799 1 98.31 136 GLN A CA 1
ATOM 1128 C C . GLN A 1 136 ? -4.371 -10.406 -3.244 1 98.31 136 GLN A C 1
ATOM 1130 O O . GLN A 1 136 ? -3.799 -10.523 -2.158 1 98.31 136 GLN A O 1
ATOM 1135 N N . VAL A 1 137 ? -4.746 -11.461 -3.939 1 98.5 137 VAL A N 1
ATOM 1136 C CA . VAL A 1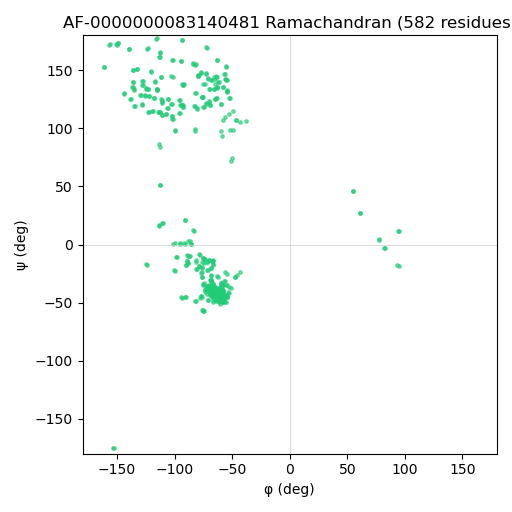 137 ? -4.457 -12.836 -3.539 1 98.5 137 VAL A CA 1
ATOM 1137 C C . VAL A 1 137 ? -3.506 -13.477 -4.547 1 98.5 137 VAL A C 1
ATOM 1139 O O . VAL A 1 137 ? -3.873 -13.695 -5.703 1 98.5 137 VAL A O 1
ATOM 1142 N N . SER A 1 138 ? -2.322 -13.773 -4.082 1 98.06 138 SER A N 1
ATOM 1143 C CA . SER A 1 138 ? -1.336 -14.5 -4.875 1 98.06 138 SER A CA 1
ATOM 1144 C C . SER A 1 138 ? -1.371 -15.992 -4.574 1 98.06 138 SER A C 1
ATOM 1146 O O . SER A 1 138 ? -1.084 -16.406 -3.449 1 98.06 138 SER A O 1
ATOM 1148 N N . ILE A 1 139 ? -1.779 -16.766 -5.535 1 98.06 139 ILE A N 1
ATOM 1149 C CA . ILE A 1 139 ? -1.715 -18.219 -5.434 1 98.06 139 ILE A CA 1
ATOM 1150 C C . ILE A 1 139 ? -0.515 -18.734 -6.223 1 98.06 139 ILE A C 1
ATOM 1152 O O . ILE A 1 139 ? -0.545 -18.781 -7.453 1 98.06 139 ILE A O 1
ATOM 1156 N N . LEU A 1 140 ? 0.475 -19.172 -5.504 1 97.44 140 LEU A N 1
ATOM 1157 C CA . LEU A 1 140 ? 1.767 -19.438 -6.125 1 97.44 140 LEU A CA 1
ATOM 1158 C C . LEU A 1 140 ? 2.061 -20.938 -6.121 1 97.44 140 LEU A C 1
ATOM 1160 O O . LEU A 1 140 ? 2.016 -21.578 -5.07 1 97.44 140 LEU A O 1
ATOM 1164 N N . ALA A 1 141 ? 2.34 -21.5 -7.305 1 95.38 141 ALA A N 1
ATOM 1165 C CA . ALA A 1 141 ? 2.768 -22.891 -7.426 1 95.38 141 ALA A CA 1
ATOM 1166 C C . ALA A 1 141 ? 4.289 -23 -7.367 1 95.38 141 ALA A C 1
ATOM 1168 O O . ALA A 1 141 ? 4.871 -23.922 -7.949 1 95.38 141 ALA A O 1
ATOM 1169 N N . HIS A 1 142 ? 4.98 -22.016 -6.824 1 93.25 142 HIS A N 1
ATOM 1170 C CA . HIS A 1 142 ? 6.414 -21.953 -6.555 1 93.25 142 HIS A CA 1
ATOM 1171 C C . HIS A 1 142 ? 6.691 -21.297 -5.207 1 93.25 142 HIS A C 1
ATOM 1173 O O . HIS A 1 142 ? 5.785 -20.766 -4.57 1 93.25 142 HIS A O 1
ATOM 1179 N N . VAL A 1 143 ? 7.898 -21.406 -4.777 1 95 143 VAL A N 1
ATOM 1180 C CA . VAL A 1 143 ? 8.297 -20.844 -3.492 1 95 143 VAL A CA 1
ATOM 1181 C C . VAL A 1 143 ? 8.836 -19.438 -3.693 1 95 143 VAL A C 1
ATOM 1183 O O . VAL A 1 143 ? 9.828 -19.234 -4.402 1 95 143 VAL A O 1
ATOM 1186 N N . LEU A 1 144 ? 8.188 -18.484 -3.102 1 94.62 144 LEU A N 1
ATOM 1187 C CA . LEU A 1 144 ? 8.602 -17.094 -3.18 1 94.62 144 LEU A CA 1
ATOM 1188 C C . LEU A 1 144 ? 9.547 -16.734 -2.033 1 94.62 144 LEU A C 1
ATOM 1190 O O . LEU A 1 144 ? 10.57 -16.078 -2.242 1 94.62 144 LEU A O 1
ATOM 1194 N N . PHE A 1 145 ? 9.188 -17.172 -0.802 1 94.44 145 PHE A N 1
ATOM 1195 C CA . PHE A 1 145 ? 9.969 -16.891 0.396 1 94.44 145 PHE A CA 1
ATOM 1196 C C . PHE A 1 145 ? 10.781 -18.109 0.809 1 94.44 145 PHE A C 1
ATOM 1198 O O . PHE A 1 145 ? 10.25 -19.062 1.399 1 94.44 145 PHE A O 1
ATOM 1205 N N . GLN A 1 146 ? 12.008 -18.047 0.685 1 93 146 GLN A N 1
ATOM 1206 C CA . GLN A 1 146 ? 12.867 -19.219 0.913 1 93 146 GLN A CA 1
ATOM 1207 C C . GLN A 1 146 ? 13.281 -19.312 2.379 1 93 146 GLN A C 1
ATOM 1209 O O . GLN A 1 146 ? 13.766 -20.359 2.824 1 93 146 GLN A O 1
ATOM 1214 N N . GLU A 1 147 ? 13 -18.281 3.156 1 92.44 147 GLU A N 1
ATOM 1215 C CA . GLU A 1 147 ? 13.625 -18.156 4.473 1 92.44 147 GLU A CA 1
ATOM 1216 C C . GLU A 1 147 ? 12.82 -18.922 5.531 1 92.44 147 GLU A C 1
ATOM 1218 O O . GLU A 1 147 ? 13.281 -19.078 6.668 1 92.44 147 GLU A O 1
ATOM 1223 N N . ASP A 1 148 ? 11.617 -19.406 5.234 1 94.94 148 ASP A N 1
ATOM 1224 C CA . ASP A 1 148 ? 10.805 -20.141 6.203 1 94.94 148 ASP A CA 1
ATOM 1225 C C . ASP A 1 148 ? 9.859 -21.109 5.504 1 94.94 148 ASP A C 1
ATOM 1227 O O . ASP A 1 148 ? 9.922 -21.281 4.285 1 94.94 148 ASP A O 1
ATOM 1231 N N . ASP A 1 149 ? 9.008 -21.75 6.332 1 95.38 149 ASP A N 1
ATOM 1232 C CA . ASP A 1 149 ? 8.125 -22.766 5.766 1 95.38 149 ASP A CA 1
ATOM 1233 C C . ASP A 1 149 ? 6.664 -22.344 5.844 1 95.38 149 ASP A C 1
ATOM 1235 O O . ASP A 1 149 ? 5.762 -23.172 5.738 1 95.38 149 ASP A O 1
ATOM 1239 N N . GLU A 1 150 ? 6.488 -21.031 6.062 1 96.38 150 GLU A N 1
ATOM 1240 C CA . GLU A 1 150 ? 5.113 -20.547 6.125 1 96.38 150 GLU A CA 1
ATOM 1241 C C . GLU A 1 150 ? 4.445 -20.594 4.754 1 96.38 150 GLU A C 1
ATOM 1243 O O . GLU A 1 150 ? 4.965 -20.047 3.783 1 96.38 150 GLU A O 1
ATOM 1248 N N . CYS A 1 151 ? 3.355 -21.281 4.652 1 97.5 151 CYS A N 1
ATOM 1249 C CA . CYS A 1 151 ? 2.715 -21.453 3.355 1 97.5 151 CYS A CA 1
ATOM 1250 C C . CYS A 1 151 ? 1.723 -20.328 3.082 1 97.5 151 CYS A C 1
ATOM 1252 O O . CYS A 1 151 ? 1.253 -20.172 1.953 1 97.5 151 CYS A O 1
ATOM 1254 N N . TYR A 1 152 ? 1.378 -19.578 4.098 1 97.88 152 TYR A N 1
ATOM 1255 C CA . TYR A 1 152 ? 0.397 -18.5 3.963 1 97.88 152 TYR A CA 1
ATOM 1256 C C . TYR A 1 152 ? 0.856 -17.25 4.695 1 97.88 152 TYR A C 1
ATOM 1258 O O . TYR A 1 152 ? 1.345 -17.328 5.824 1 97.88 152 TYR A O 1
ATOM 1266 N N . ARG A 1 153 ? 0.709 -16.094 4.047 1 98.06 153 ARG A N 1
ATOM 1267 C CA . ARG A 1 153 ? 1.017 -14.789 4.641 1 98.06 153 ARG A CA 1
ATOM 1268 C C . ARG A 1 153 ? -0.079 -13.773 4.34 1 98.06 153 ARG A C 1
ATOM 1270 O O . ARG A 1 153 ? -0.582 -13.711 3.215 1 98.06 153 ARG A O 1
ATOM 1277 N N . ARG A 1 154 ? -0.499 -13.07 5.328 1 98.56 154 ARG A N 1
ATOM 1278 C CA . ARG A 1 154 ? -1.304 -11.867 5.16 1 98.56 154 ARG A CA 1
ATOM 1279 C C . ARG A 1 154 ? -0.457 -10.609 5.344 1 98.56 154 ARG A C 1
ATOM 1281 O O . ARG A 1 154 ? 0.224 -10.461 6.363 1 98.56 154 ARG A O 1
ATOM 1288 N N . VAL A 1 155 ? -0.433 -9.82 4.344 1 98.69 155 VAL A N 1
ATOM 1289 C CA . VAL A 1 155 ? 0.395 -8.617 4.336 1 98.69 155 VAL A CA 1
ATOM 1290 C C . VAL A 1 155 ? -0.496 -7.375 4.273 1 98.69 155 VAL A C 1
ATOM 1292 O O . VAL A 1 155 ? -1.474 -7.344 3.525 1 98.69 155 VAL A O 1
ATOM 1295 N N . SER A 1 156 ? -0.263 -6.391 5.066 1 98.62 156 SER A N 1
ATOM 1296 C CA . SER A 1 156 ? -0.97 -5.117 5.098 1 98.62 156 SER A CA 1
ATOM 1297 C C . SER A 1 156 ? -0.05 -3.986 5.551 1 98.62 156 SER A C 1
ATOM 1299 O O . SER A 1 156 ? 1.13 -4.211 5.824 1 98.62 156 SER A O 1
ATOM 1301 N N . PHE A 1 157 ? -0.542 -2.721 5.496 1 98.75 157 PHE A N 1
ATOM 1302 C CA . PHE A 1 157 ? 0.214 -1.591 6.023 1 98.75 157 PHE A CA 1
ATOM 1303 C C . PHE A 1 157 ? 0.301 -1.659 7.543 1 98.75 157 PHE A C 1
ATOM 1305 O O . PHE A 1 157 ? -0.723 -1.668 8.227 1 98.75 157 PHE A O 1
ATOM 1312 N N . CYS A 1 158 ? 1.531 -1.735 8.031 1 98.62 158 CYS A N 1
ATOM 1313 C CA . CYS A 1 158 ? 1.752 -1.806 9.469 1 98.62 158 CYS A CA 1
ATOM 1314 C C . CYS A 1 158 ? 2.832 -0.821 9.906 1 98.62 158 CYS A C 1
ATOM 1316 O O . CYS A 1 158 ? 3.693 -0.447 9.109 1 98.62 158 CYS A O 1
ATOM 1318 N N . ASP A 1 159 ? 2.664 -0.383 11.164 1 98.12 159 ASP A N 1
ATOM 1319 C CA . ASP A 1 159 ? 3.797 0.285 11.797 1 98.12 159 ASP A CA 1
ATOM 1320 C C . ASP A 1 159 ? 5.012 -0.637 11.859 1 98.12 159 ASP A C 1
ATOM 1322 O O . ASP A 1 159 ? 4.945 -1.724 12.438 1 98.12 159 ASP A O 1
ATOM 1326 N N . VAL A 1 160 ? 6.105 -0.19 11.242 1 97.81 160 VAL A N 1
ATOM 1327 C CA . VAL A 1 160 ? 7.266 -1.06 11.078 1 97.81 160 VAL A CA 1
ATOM 1328 C C . VAL A 1 160 ? 7.906 -1.332 12.438 1 97.81 160 VAL A C 1
ATOM 1330 O O . VAL A 1 160 ? 8.43 -2.42 12.68 1 97.81 160 VAL A O 1
ATOM 1333 N N . LYS A 1 161 ? 7.809 -0.396 13.359 1 96.12 161 LYS A N 1
ATOM 1334 C CA . LYS A 1 161 ? 8.422 -0.522 14.68 1 96.12 161 LYS A CA 1
ATOM 1335 C C . LYS A 1 161 ? 7.609 -1.451 15.578 1 96.12 161 LYS A C 1
ATOM 1337 O O . LYS A 1 161 ? 8.164 -2.348 16.219 1 96.12 161 LYS A O 1
ATOM 1342 N N . THR A 1 162 ? 6.301 -1.328 15.594 1 95.94 162 THR A N 1
ATOM 1343 C CA . THR A 1 162 ? 5.469 -2.018 16.578 1 95.94 162 THR A CA 1
ATOM 1344 C C . THR A 1 162 ? 4.828 -3.26 15.961 1 95.94 162 THR A C 1
ATOM 1346 O O . THR A 1 162 ? 4.355 -4.141 16.672 1 95.94 162 THR A O 1
ATOM 1349 N N . GLY A 1 163 ? 4.738 -3.268 14.633 1 96.38 163 GLY A N 1
ATOM 1350 C CA . GLY A 1 163 ? 4.047 -4.348 13.953 1 96.38 163 GLY A CA 1
ATOM 1351 C C . GLY A 1 163 ? 2.543 -4.164 13.914 1 96.38 163 GLY A C 1
ATOM 1352 O O . GLY A 1 163 ? 1.831 -4.953 13.289 1 96.38 163 GLY A O 1
ATOM 1353 N N . LYS A 1 164 ? 2.066 -3.094 14.539 1 96.75 164 LYS A N 1
ATOM 1354 C CA . LYS A 1 164 ? 0.626 -2.855 14.586 1 96.75 164 LYS A CA 1
ATOM 1355 C C . LYS A 1 164 ? 0.084 -2.475 13.211 1 96.75 164 LYS A C 1
ATOM 1357 O O . LYS A 1 164 ? 0.699 -1.685 12.492 1 96.75 164 LYS A O 1
ATOM 1362 N N . GLU A 1 165 ? -1.044 -3.143 12.883 1 97.81 165 GLU A N 1
ATOM 1363 C CA . GLU A 1 165 ? -1.679 -2.824 11.609 1 97.81 165 GLU A CA 1
ATOM 1364 C C . GLU A 1 165 ? -2.195 -1.388 11.594 1 97.81 165 GLU A C 1
ATOM 1366 O O . GLU A 1 165 ? -2.871 -0.956 12.531 1 97.81 165 GLU A O 1
ATOM 1371 N N . TYR A 1 166 ? -1.796 -0.565 10.617 1 97.62 166 TYR A N 1
ATOM 1372 C CA . TYR A 1 166 ? -2.23 0.814 10.43 1 97.62 166 TYR A CA 1
ATOM 1373 C C . TYR A 1 166 ? -3.574 0.868 9.711 1 97.62 166 TYR A C 1
ATOM 1375 O O . TYR A 1 166 ? -4.512 1.517 10.188 1 97.62 166 TYR A O 1
ATOM 1383 N N . THR A 1 167 ? -3.648 0.139 8.648 1 96.94 167 THR A N 1
ATOM 1384 C CA . THR A 1 167 ? -4.875 0.039 7.867 1 96.94 167 THR A CA 1
ATOM 1385 C C . THR A 1 167 ? -4.852 -1.198 6.977 1 96.94 167 THR A C 1
ATOM 1387 O O . THR A 1 167 ? -3.783 -1.653 6.566 1 96.94 167 THR A O 1
ATOM 1390 N N . ASP A 1 168 ? -6 -1.705 6.668 1 96.5 168 ASP A N 1
ATOM 1391 C CA . ASP A 1 168 ? -6.094 -2.861 5.781 1 96.5 168 ASP A CA 1
ATOM 1392 C C . ASP A 1 168 ? -6.707 -2.477 4.438 1 96.5 168 ASP A C 1
ATOM 1394 O O . ASP A 1 168 ? -7.227 -3.332 3.719 1 96.5 168 ASP A O 1
ATOM 1398 N N . LEU A 1 169 ? -6.684 -1.161 4.141 1 97.75 169 LEU A N 1
ATOM 1399 C CA . LEU A 1 169 ? -7.27 -0.676 2.896 1 97.75 169 LEU A CA 1
ATOM 1400 C C . LEU A 1 169 ? -6.641 -1.368 1.693 1 97.75 169 LEU A C 1
ATOM 1402 O O . LEU A 1 169 ? -7.285 -1.522 0.653 1 97.75 169 LEU A O 1
ATOM 1406 N N . MET A 1 170 ? -5.379 -1.721 1.817 1 98.38 170 MET A N 1
ATOM 1407 C CA . MET A 1 170 ? -4.66 -2.547 0.852 1 98.38 170 MET A CA 1
ATOM 1408 C C . MET A 1 170 ? -4.094 -3.797 1.519 1 98.38 170 MET A C 1
ATOM 1410 O O . MET A 1 170 ? -3.219 -3.703 2.381 1 98.38 170 MET A O 1
ATOM 1414 N N . GLU A 1 171 ? -4.613 -4.863 1.109 1 98.38 171 GLU A N 1
ATOM 1415 C CA . GLU A 1 171 ? -4.273 -6.129 1.75 1 98.38 171 GLU A CA 1
ATOM 1416 C C . GLU A 1 171 ? -3.83 -7.164 0.721 1 98.38 171 GLU A C 1
ATOM 1418 O O . GLU A 1 171 ? -4.395 -7.242 -0.372 1 98.38 171 GLU A O 1
ATOM 1423 N N . MET A 1 172 ? -2.762 -7.906 1.049 1 98.69 172 MET A N 1
ATOM 1424 C CA . MET A 1 172 ? -2.273 -8.961 0.168 1 98.69 172 MET A CA 1
ATOM 1425 C C . MET A 1 172 ? -2.24 -10.305 0.894 1 98.69 172 MET A C 1
ATOM 1427 O O . MET A 1 172 ? -1.844 -10.375 2.059 1 98.69 172 MET A O 1
ATOM 1431 N N . HIS A 1 173 ? -2.727 -11.328 0.262 1 98.75 173 HIS A N 1
ATOM 1432 C CA . HIS A 1 173 ? -2.605 -12.711 0.706 1 98.75 173 HIS A CA 1
ATOM 1433 C C . HIS A 1 173 ? -1.682 -13.508 -0.212 1 98.75 173 HIS A C 1
ATOM 1435 O O . HIS A 1 173 ? -1.903 -13.562 -1.424 1 98.75 173 HIS A O 1
ATOM 1441 N N . ILE A 1 174 ? -0.675 -14.047 0.368 1 98.56 174 ILE A N 1
ATOM 1442 C CA . ILE A 1 174 ? 0.284 -14.828 -0.413 1 98.56 174 ILE A CA 1
ATOM 1443 C C . ILE A 1 174 ? 0.208 -16.297 -0.01 1 98.56 174 ILE A C 1
ATOM 1445 O O . ILE A 1 174 ? 0.527 -16.656 1.127 1 98.56 174 ILE A O 1
ATOM 1449 N N . LEU A 1 175 ? -0.225 -17.109 -0.936 1 98.56 175 LEU A 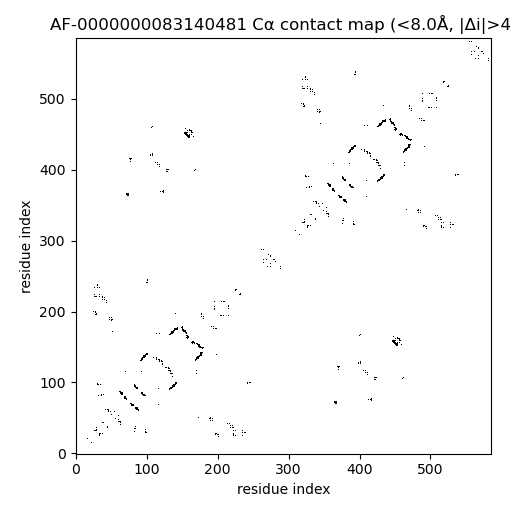N 1
ATOM 1450 C CA . LEU A 1 175 ? -0.361 -18.547 -0.741 1 98.56 175 LEU A CA 1
ATOM 1451 C C . LEU A 1 175 ? 0.724 -19.297 -1.5 1 98.56 175 LEU A C 1
ATOM 1453 O O . LEU A 1 175 ? 0.749 -19.281 -2.732 1 98.56 175 LEU A O 1
ATOM 1457 N N . GLU A 1 176 ? 1.631 -19.922 -0.811 1 98.44 176 GLU A N 1
ATOM 1458 C CA . GLU A 1 176 ? 2.656 -20.766 -1.427 1 98.44 176 GLU A CA 1
ATOM 1459 C C . GLU A 1 176 ? 2.287 -22.234 -1.34 1 98.44 176 GLU A C 1
ATOM 1461 O O . GLU A 1 176 ? 2.623 -22.906 -0.365 1 98.44 176 GLU A O 1
ATOM 1466 N N . LEU A 1 177 ? 1.726 -22.781 -2.406 1 98 177 LEU A N 1
ATOM 1467 C CA . LEU A 1 177 ? 1.133 -24.109 -2.426 1 98 177 LEU A CA 1
ATOM 1468 C C . LEU A 1 177 ? 2.182 -25.172 -2.127 1 98 177 LEU A C 1
ATOM 1470 O O . LEU A 1 177 ? 1.916 -26.125 -1.379 1 98 177 LEU A O 1
ATOM 1474 N N . PRO A 1 178 ? 3.406 -25.031 -2.619 1 96.81 178 PRO A N 1
ATOM 1475 C CA . PRO A 1 178 ? 4.391 -26.094 -2.4 1 96.81 178 PRO A CA 1
ATOM 1476 C C . PRO A 1 178 ? 4.777 -26.234 -0.931 1 96.81 178 PRO A C 1
ATOM 1478 O O . PRO A 1 178 ? 5.398 -27.234 -0.553 1 96.81 178 PRO A O 1
ATOM 1481 N N . LYS A 1 179 ? 4.457 -25.312 -0.117 1 97.38 179 LYS A N 1
ATOM 1482 C CA . LYS A 1 179 ? 4.875 -25.344 1.282 1 97.38 179 LYS A CA 1
ATOM 1483 C C . LYS A 1 179 ? 3.789 -25.953 2.168 1 97.38 179 LYS A C 1
ATOM 1485 O O . LYS A 1 179 ? 3.934 -26 3.391 1 97.38 179 LYS A O 1
ATOM 1490 N N . LEU A 1 180 ? 2.707 -26.344 1.6 1 96.94 180 LEU A N 1
ATOM 1491 C CA . LEU A 1 180 ? 1.645 -26.969 2.387 1 96.94 180 LEU A CA 1
ATOM 1492 C C . LEU A 1 180 ? 2.188 -28.109 3.227 1 96.94 180 LEU A C 1
ATOM 1494 O O . LEU A 1 180 ? 2.859 -29 2.703 1 96.94 180 LEU A O 1
ATOM 1498 N N . PRO A 1 181 ? 1.938 -28.047 4.477 1 94.88 181 PRO A N 1
ATOM 1499 C CA . PRO A 1 181 ? 2.332 -29.203 5.297 1 94.88 181 PRO A CA 1
ATOM 1500 C C . PRO A 1 181 ? 1.454 -30.422 5.059 1 94.88 181 PRO A C 1
ATOM 1502 O O . PRO A 1 181 ? 0.43 -30.328 4.375 1 94.88 181 PRO A O 1
ATOM 1505 N N . PRO A 1 182 ? 1.918 -31.531 5.602 1 93.06 182 PRO A N 1
ATOM 1506 C CA . PRO A 1 182 ? 1.03 -32.688 5.52 1 93.06 182 PRO A CA 1
ATOM 1507 C C . PRO A 1 182 ? -0.345 -32.438 6.129 1 93.06 182 PRO A C 1
ATOM 1509 O O . PRO A 1 182 ? -0.469 -31.625 7.066 1 93.06 182 PRO A O 1
ATOM 1512 N N . GLU A 1 183 ? -1.306 -33.062 5.543 1 91 183 GLU A N 1
ATOM 1513 C CA . GLU A 1 183 ? -2.686 -32.844 5.961 1 91 183 GLU A CA 1
ATOM 1514 C C . GLU A 1 183 ? -2.857 -33.094 7.457 1 91 183 GLU A C 1
ATOM 1516 O O . GLU A 1 183 ? -2.338 -34.094 7.984 1 91 183 GLU A O 1
ATOM 1521 N N . GLN A 1 184 ? -3.516 -32.125 8.078 1 87.5 184 GLN A N 1
ATOM 1522 C CA . GLN A 1 184 ? -3.799 -32.25 9.5 1 87.5 184 GLN A CA 1
ATOM 1523 C C . GLN A 1 184 ? -5.293 -32.406 9.758 1 87.5 184 GLN A C 1
ATOM 1525 O O . GLN A 1 184 ? -6.113 -32.062 8.898 1 87.5 184 GLN A O 1
ATOM 1530 N N . LYS A 1 185 ? -5.652 -32.906 10.938 1 83.69 185 LYS A N 1
ATOM 1531 C CA . LYS A 1 185 ? -7.047 -33.125 11.305 1 83.69 185 LYS A CA 1
ATOM 1532 C C . LYS A 1 185 ? -7.82 -31.812 11.359 1 83.69 185 LYS A C 1
ATOM 1534 O O . LYS A 1 185 ? -8.953 -31.734 10.891 1 83.69 185 LYS A O 1
ATOM 1539 N N . SER A 1 186 ? -7.16 -30.828 11.945 1 89.5 186 SER A N 1
ATOM 1540 C CA . SER A 1 186 ? -7.852 -29.547 12.055 1 89.5 186 SER A CA 1
ATOM 1541 C C . SER A 1 186 ? -7.18 -28.484 11.203 1 89.5 186 SER A C 1
ATOM 1543 O O . SER A 1 186 ? -6.293 -27.766 11.672 1 89.5 186 SER A O 1
ATOM 1545 N N . GLU A 1 187 ? -7.582 -28.438 9.953 1 90.75 187 GLU A N 1
ATOM 1546 C CA . GLU A 1 187 ? -7.031 -27.422 9.047 1 90.75 187 GLU A CA 1
ATOM 1547 C C . GLU A 1 187 ? -8.023 -26.281 8.828 1 90.75 187 GLU A C 1
ATOM 1549 O O . GLU A 1 187 ? -9.234 -26.484 8.859 1 90.75 187 GLU A O 1
ATOM 1554 N N . THR A 1 188 ? -7.469 -25.094 8.688 1 93.19 188 THR A N 1
ATOM 1555 C CA . THR A 1 188 ? -8.328 -23.953 8.352 1 93.19 188 THR A CA 1
ATOM 1556 C C . THR A 1 188 ? -8.977 -24.156 6.988 1 93.19 188 THR A C 1
ATOM 1558 O O . THR A 1 188 ? -8.484 -24.938 6.168 1 93.19 188 THR A O 1
ATOM 1561 N N . ASP A 1 189 ? -10.07 -23.453 6.746 1 94.62 189 ASP A N 1
ATOM 1562 C CA . ASP A 1 189 ? -10.719 -23.5 5.438 1 94.62 189 ASP A CA 1
ATOM 1563 C C . ASP A 1 189 ? -9.758 -23.078 4.332 1 94.62 189 ASP A C 1
ATOM 1565 O O . ASP A 1 189 ? -9.766 -23.641 3.236 1 94.62 189 ASP A O 1
ATOM 1569 N N . LEU A 1 190 ? -8.914 -22.156 4.672 1 96.88 190 LEU A N 1
ATOM 1570 C CA . LEU A 1 190 ? -7.977 -21.656 3.674 1 96.88 190 LEU A CA 1
ATOM 1571 C C . LEU A 1 190 ? -6.969 -22.734 3.287 1 96.88 190 LEU A C 1
ATOM 1573 O O . LEU A 1 190 ? -6.691 -22.922 2.102 1 96.88 190 LEU A O 1
ATOM 1577 N N . MET A 1 191 ? -6.473 -23.438 4.207 1 96.31 191 MET A N 1
ATOM 1578 C CA . MET A 1 191 ? -5.504 -24.5 3.912 1 96.31 191 MET A CA 1
ATOM 1579 C C . MET A 1 191 ? -6.152 -25.609 3.104 1 96.31 191 MET A C 1
ATOM 1581 O O . MET A 1 191 ? -5.508 -26.203 2.236 1 96.31 191 MET A O 1
ATOM 1585 N N . GLN A 1 192 ? -7.375 -25.859 3.42 1 96.25 192 GLN A N 1
ATOM 1586 C CA . GLN A 1 192 ? -8.086 -26.875 2.639 1 96.25 192 GLN A CA 1
ATOM 1587 C C . GLN A 1 192 ? -8.227 -26.438 1.182 1 96.25 192 GLN A C 1
ATOM 1589 O O . GLN A 1 192 ? -8.031 -27.25 0.27 1 96.25 192 GLN A O 1
ATOM 1594 N N . TRP A 1 193 ? -8.562 -25.219 0.989 1 97.12 193 TRP A N 1
ATOM 1595 C CA . TRP A 1 193 ? -8.641 -24.703 -0.374 1 97.12 193 TRP A CA 1
ATOM 1596 C C . TRP A 1 193 ? -7.281 -24.781 -1.061 1 97.12 193 TRP A C 1
ATOM 1598 O O . TRP A 1 193 ? -7.191 -25.125 -2.24 1 97.12 193 TRP A O 1
ATOM 1608 N N . MET A 1 194 ? -6.23 -24.422 -0.316 1 97.88 194 MET A N 1
ATOM 1609 C CA . MET A 1 194 ? -4.883 -24.531 -0.87 1 97.88 194 MET A CA 1
ATOM 1610 C C . MET A 1 194 ? -4.578 -25.969 -1.283 1 97.88 194 MET A C 1
ATOM 1612 O O . MET A 1 194 ? -3.965 -26.188 -2.326 1 97.88 194 MET A O 1
ATOM 1616 N N . ARG A 1 195 ? -4.988 -26.875 -0.485 1 96.75 195 ARG A N 1
ATOM 1617 C CA . ARG A 1 195 ? -4.777 -28.281 -0.798 1 96.75 195 ARG A CA 1
ATOM 1618 C C . ARG A 1 195 ? -5.539 -28.688 -2.057 1 96.75 195 ARG A C 1
ATOM 1620 O O . ARG A 1 195 ? -5.012 -29.422 -2.9 1 96.75 195 ARG A O 1
ATOM 1627 N N . PHE A 1 196 ? -6.754 -28.297 -2.152 1 97.5 196 PHE A N 1
ATOM 1628 C CA . PHE A 1 196 ? -7.523 -28.578 -3.359 1 97.5 196 PHE A CA 1
ATOM 1629 C C . PHE A 1 196 ? -6.816 -28.016 -4.59 1 97.5 196 PHE A C 1
ATOM 1631 O O . PHE A 1 196 ? -6.645 -28.734 -5.586 1 97.5 196 PHE A O 1
ATOM 1638 N N . LEU A 1 197 ? -6.41 -26.734 -4.5 1 97.31 197 LEU A N 1
ATOM 1639 C CA . LEU A 1 197 ? -5.766 -26.062 -5.625 1 97.31 197 LEU A CA 1
ATOM 1640 C C . LEU A 1 197 ? -4.453 -26.75 -5.984 1 97.31 197 LEU A C 1
ATOM 1642 O O . LEU A 1 197 ? -4.035 -26.734 -7.145 1 97.31 197 LEU A O 1
ATOM 1646 N N . ASN A 1 198 ? -3.854 -27.359 -4.984 1 96.81 198 ASN A N 1
ATOM 1647 C CA . ASN A 1 198 ? -2.553 -28 -5.18 1 96.81 198 ASN A CA 1
ATOM 1648 C C . ASN A 1 198 ? -2.701 -29.438 -5.68 1 96.81 198 ASN A C 1
ATOM 1650 O O . ASN A 1 198 ? -1.711 -30.156 -5.797 1 96.81 198 ASN A O 1
ATOM 1654 N N . GLY A 1 199 ? -3.895 -29.906 -5.926 1 95.38 199 GLY A N 1
ATOM 1655 C CA . GLY A 1 199 ? -4.125 -31.25 -6.426 1 95.38 199 GLY A CA 1
ATOM 1656 C C . GLY A 1 199 ? -3.367 -31.547 -7.707 1 95.38 199 GLY A C 1
ATOM 1657 O O . GLY A 1 199 ? -3.162 -30.672 -8.531 1 95.38 199 GLY A O 1
ATOM 1658 N N . LYS A 1 200 ? -3.094 -32.938 -7.867 1 93.62 200 LYS A N 1
ATOM 1659 C CA . LYS A 1 200 ? -2.246 -33.312 -9 1 93.62 200 LYS A CA 1
ATOM 1660 C C . LYS A 1 200 ? -2.939 -34.344 -9.883 1 93.62 200 LYS A C 1
ATOM 1662 O O . LYS A 1 200 ? -2.541 -34.531 -11.031 1 93.62 200 LYS A O 1
ATOM 1667 N N . CYS A 1 201 ? -3.936 -34.938 -9.344 1 93.31 201 CYS A N 1
ATOM 1668 C CA . CYS A 1 201 ? -4.66 -35.969 -10.094 1 93.31 201 CYS A CA 1
ATOM 1669 C C . CYS A 1 201 ? -6.117 -36.031 -9.648 1 93.31 201 CYS A C 1
ATOM 1671 O O . CYS A 1 201 ? -6.512 -35.375 -8.688 1 93.31 201 CYS A O 1
ATOM 1673 N N . ARG A 1 202 ? -6.855 -36.781 -10.32 1 94.38 202 ARG A N 1
ATOM 1674 C CA . ARG A 1 202 ? -8.289 -36.875 -10.07 1 94.38 202 ARG A CA 1
ATOM 1675 C C . ARG A 1 202 ? -8.555 -37.344 -8.641 1 94.38 202 ARG A C 1
ATOM 1677 O O . ARG A 1 202 ? -9.477 -36.875 -7.984 1 94.38 202 ARG A O 1
ATOM 1684 N N . GLU A 1 203 ? -7.766 -38.312 -8.172 1 94.75 203 GLU A N 1
ATOM 1685 C CA . GLU A 1 203 ? -7.941 -38.875 -6.836 1 94.75 203 GLU A CA 1
ATOM 1686 C C . GLU A 1 203 ? -7.828 -37.781 -5.766 1 94.75 203 GLU A C 1
ATOM 1688 O O . GLU A 1 203 ? -8.539 -37.812 -4.766 1 94.75 203 GLU A O 1
ATOM 1693 N N . ASP A 1 204 ? -6.93 -36.875 -5.949 1 94.88 204 ASP A N 1
ATOM 1694 C CA . ASP A 1 204 ? -6.758 -35.781 -5.012 1 94.88 204 ASP A CA 1
ATOM 1695 C C . ASP A 1 204 ? -8.039 -34.938 -4.891 1 94.88 204 ASP A C 1
ATOM 1697 O O . ASP A 1 204 ? -8.461 -34.625 -3.783 1 94.88 204 ASP A O 1
ATOM 1701 N N . PHE A 1 205 ? -8.656 -34.656 -5.988 1 96.38 205 PHE A N 1
ATOM 1702 C CA . PHE A 1 205 ? -9.852 -33.812 -6.023 1 96.38 205 PHE A CA 1
ATOM 1703 C C . PHE A 1 205 ? -11.055 -34.562 -5.477 1 96.38 205 PHE A C 1
ATOM 1705 O O . PHE A 1 205 ? -11.898 -34 -4.793 1 96.38 205 PHE A O 1
ATOM 1712 N N . GLU A 1 206 ? -11.109 -35.812 -5.816 1 95.5 206 GLU A N 1
ATOM 1713 C CA . GLU A 1 206 ? -12.188 -36.656 -5.301 1 95.5 206 GLU A CA 1
ATOM 1714 C C . GLU A 1 206 ? -12.156 -36.719 -3.777 1 95.5 206 GLU A C 1
ATOM 1716 O O . GLU A 1 206 ? -13.203 -36.656 -3.127 1 95.5 206 GLU A O 1
ATOM 1721 N N . LYS A 1 207 ? -10.992 -36.875 -3.258 1 94.69 207 LYS A N 1
ATOM 1722 C CA . LYS A 1 207 ? -10.836 -36.906 -1.807 1 94.69 207 LYS A CA 1
ATOM 1723 C C . LYS A 1 207 ? -11.328 -35.594 -1.183 1 94.69 207 LYS A C 1
ATOM 1725 O O . LYS A 1 207 ? -12.039 -35.625 -0.175 1 94.69 207 LYS A O 1
ATOM 1730 N N . MET A 1 208 ? -10.93 -34.5 -1.778 1 94.75 208 MET A N 1
ATOM 1731 C CA . MET A 1 208 ? -11.344 -33.188 -1.265 1 94.75 208 MET A CA 1
ATOM 1732 C C . MET A 1 208 ? -12.844 -33 -1.421 1 94.75 208 MET A C 1
ATOM 1734 O O . MET A 1 208 ? -13.484 -32.375 -0.564 1 94.75 208 MET A O 1
ATOM 1738 N N . ALA A 1 209 ? -13.391 -33.438 -2.484 1 95.19 209 ALA A N 1
ATOM 1739 C CA . ALA A 1 209 ? -14.812 -33.312 -2.793 1 95.19 209 ALA A CA 1
ATOM 1740 C C . ALA A 1 209 ? -15.68 -33.875 -1.684 1 95.19 209 ALA A C 1
ATOM 1742 O O . ALA A 1 209 ? -16.828 -33.469 -1.494 1 95.19 209 ALA A O 1
ATOM 1743 N N . LYS A 1 210 ? -15.164 -34.781 -0.926 1 94 210 LYS A N 1
ATOM 1744 C CA . LYS A 1 210 ? -15.914 -35.469 0.133 1 94 210 LYS A CA 1
ATOM 1745 C C . LYS A 1 210 ? -15.969 -34.594 1.396 1 94 210 LYS A C 1
ATOM 1747 O O . LYS A 1 210 ? -16.766 -34.875 2.303 1 94 210 LYS A O 1
ATOM 1752 N N . LYS A 1 211 ? -15.172 -33.625 1.454 1 91.56 211 LYS A N 1
ATOM 1753 C CA . LYS A 1 211 ? -15.055 -32.844 2.68 1 91.56 211 LYS A CA 1
ATOM 1754 C C . LYS A 1 211 ? -16.234 -31.891 2.844 1 91.56 211 LYS A C 1
ATOM 1756 O O . LYS A 1 211 ? -16.734 -31.703 3.953 1 91.56 211 LYS A O 1
ATOM 1761 N N . ASN A 1 212 ? -16.609 -31.188 1.77 1 89.44 212 ASN A N 1
ATOM 1762 C CA . ASN A 1 212 ? -17.766 -30.297 1.82 1 89.44 212 ASN A CA 1
ATOM 1763 C C . ASN A 1 212 ? -18.344 -30.047 0.429 1 89.44 212 ASN A C 1
ATOM 1765 O O . ASN A 1 212 ? -17.75 -30.469 -0.572 1 89.44 212 ASN A O 1
ATOM 1769 N N . SER A 1 213 ? -19.453 -29.422 0.378 1 91 213 SER A N 1
ATOM 1770 C CA . SER A 1 213 ? -20.188 -29.219 -0.866 1 91 213 SER A CA 1
ATOM 1771 C C . SER A 1 213 ? -19.438 -28.266 -1.799 1 91 213 SER A C 1
ATOM 1773 O O . SER A 1 213 ? -19.547 -28.391 -3.021 1 91 213 SER A O 1
ATOM 1775 N N . CYS A 1 214 ? -18.766 -27.422 -1.239 1 91.94 214 CYS A N 1
ATOM 1776 C CA . CYS A 1 214 ? -18.031 -26.453 -2.049 1 91.94 214 CYS A CA 1
ATOM 1777 C C . CYS A 1 214 ? -16.953 -27.156 -2.875 1 91.94 214 CYS A C 1
ATOM 1779 O O . CYS A 1 214 ? -16.828 -26.906 -4.078 1 91.94 214 CYS A O 1
ATOM 1781 N N . PHE A 1 215 ? -16.234 -28.062 -2.271 1 95.75 215 PHE A N 1
ATOM 1782 C CA . PHE A 1 215 ? -15.195 -28.797 -2.971 1 95.75 215 PHE A CA 1
ATOM 1783 C C . PHE A 1 215 ? -15.812 -29.766 -3.98 1 95.75 215 PHE A C 1
ATOM 1785 O O . PHE A 1 215 ? -15.227 -30.016 -5.035 1 95.75 215 PHE A O 1
ATOM 1792 N N . GLU A 1 216 ? -16.938 -30.281 -3.561 1 96.62 216 GLU A N 1
ATOM 1793 C CA . GLU A 1 216 ? -17.641 -31.141 -4.504 1 96.62 216 GLU A CA 1
ATOM 1794 C C . GLU A 1 216 ? -17.984 -30.391 -5.789 1 96.62 216 GLU A C 1
ATOM 1796 O O . GLU A 1 216 ? -17.781 -30.906 -6.891 1 96.62 216 GLU A O 1
ATOM 1801 N N . GLU A 1 217 ? -18.5 -29.297 -5.633 1 96.19 217 GLU A N 1
ATOM 1802 C CA . GLU A 1 217 ? -18.859 -28.469 -6.785 1 96.19 217 GLU A CA 1
ATOM 1803 C C . GLU A 1 217 ? -17.609 -28.078 -7.586 1 96.19 217 GLU A C 1
ATOM 1805 O O . GLU A 1 217 ? -17.641 -28.062 -8.82 1 96.19 217 GLU A O 1
ATOM 1810 N N . ALA A 1 218 ? -16.594 -27.719 -6.891 1 96.81 218 ALA A N 1
ATOM 1811 C CA . ALA A 1 218 ? -15.352 -27.375 -7.566 1 96.81 218 ALA A CA 1
ATOM 1812 C C . ALA A 1 218 ? -14.836 -28.547 -8.391 1 96.81 218 ALA A C 1
ATOM 1814 O O . ALA A 1 218 ? -14.414 -28.375 -9.539 1 96.81 218 ALA A O 1
ATOM 1815 N N . TYR A 1 219 ? -14.883 -29.688 -7.781 1 97.38 219 TYR A N 1
ATOM 1816 C CA . TYR A 1 219 ? -14.453 -30.891 -8.492 1 97.38 219 TYR A CA 1
ATOM 1817 C C . TYR A 1 219 ? -15.328 -31.141 -9.711 1 97.38 219 TYR A C 1
ATOM 1819 O O . TYR A 1 219 ? -14.82 -31.484 -10.781 1 97.38 219 TYR A O 1
ATOM 1827 N N . LYS A 1 220 ? -16.578 -31.031 -9.555 1 96.38 220 LYS A N 1
ATOM 1828 C CA . LYS A 1 220 ? -17.5 -31.219 -10.672 1 96.38 220 LYS A CA 1
ATOM 1829 C C . LYS A 1 220 ? -17.172 -30.266 -11.812 1 96.38 220 LYS A C 1
ATOM 1831 O O . LYS A 1 220 ? -17.234 -30.641 -12.984 1 96.38 220 LYS A O 1
ATOM 1836 N N . GLU A 1 221 ? -16.938 -29.047 -11.445 1 95.81 221 GLU A N 1
ATOM 1837 C CA . GLU A 1 221 ? -16.562 -28.062 -12.453 1 95.81 221 GLU A CA 1
ATOM 1838 C C . GLU A 1 221 ? -15.273 -28.469 -13.172 1 95.81 221 GLU A C 1
ATOM 1840 O O . GLU A 1 221 ? -15.172 -28.344 -14.391 1 95.81 221 GLU A O 1
ATOM 1845 N N . LEU A 1 222 ? -14.281 -28.953 -12.445 1 95.94 222 LEU A N 1
ATOM 1846 C CA . LEU A 1 222 ? -13.031 -29.406 -13.039 1 95.94 222 LEU A CA 1
ATOM 1847 C C . LEU A 1 222 ? -13.266 -30.562 -13.992 1 95.94 222 LEU A C 1
ATOM 1849 O O . LEU A 1 222 ? -12.664 -30.625 -15.062 1 95.94 222 LEU A O 1
ATOM 1853 N N . ASP A 1 223 ? -14.078 -31.406 -13.516 1 95.75 223 ASP A N 1
ATOM 1854 C CA . ASP A 1 223 ? -14.414 -32.562 -14.312 1 95.75 223 ASP A CA 1
ATOM 1855 C C . ASP A 1 223 ? -15.102 -32.188 -15.617 1 95.75 223 ASP A C 1
ATOM 1857 O O . ASP A 1 223 ? -14.766 -32.688 -16.688 1 95.75 223 ASP A O 1
ATOM 1861 N N . LYS A 1 224 ? -15.992 -31.328 -15.508 1 95.5 224 LYS A N 1
ATOM 1862 C CA . LYS A 1 224 ? -16.703 -30.812 -16.672 1 95.5 224 LYS A CA 1
ATOM 1863 C C . LYS A 1 224 ? -15.734 -30.141 -17.641 1 95.5 224 LYS A C 1
ATOM 1865 O O . LYS A 1 224 ? -15.805 -30.375 -18.859 1 95.5 224 LYS A O 1
ATOM 1870 N N . LEU A 1 225 ? -14.906 -29.297 -17.125 1 94.25 225 LEU A N 1
ATOM 1871 C CA . LEU A 1 225 ? -13.914 -28.609 -17.953 1 94.25 225 LEU A CA 1
ATOM 1872 C C . LEU A 1 225 ? -13.008 -29.609 -18.656 1 94.25 225 LEU A C 1
ATOM 1874 O O . LEU A 1 225 ? -12.688 -29.438 -19.844 1 94.25 225 LEU A O 1
ATOM 1878 N N . SER A 1 226 ? -12.656 -30.641 -17.953 1 95 226 SER A N 1
ATOM 1879 C CA . SER A 1 226 ? -11.719 -31.641 -18.453 1 95 226 SER A CA 1
ATOM 1880 C C . SER A 1 226 ? -12.344 -32.5 -19.562 1 95 226 SER A C 1
ATOM 1882 O O . SER A 1 226 ? -11.633 -33.094 -20.359 1 95 226 SER A O 1
ATOM 1884 N N . ALA A 1 227 ? -13.641 -32.531 -19.562 1 93.38 227 ALA A N 1
ATOM 1885 C CA . ALA A 1 227 ? -14.359 -33.312 -20.547 1 93.38 227 ALA A CA 1
ATOM 1886 C C . ALA A 1 227 ? -14.625 -32.5 -21.812 1 93.38 227 ALA A C 1
ATOM 1888 O O . ALA A 1 227 ? -14.961 -33.031 -22.859 1 93.38 227 ALA A O 1
ATOM 1889 N N . ASP A 1 228 ? -14.492 -31.219 -21.75 1 93.62 228 ASP A N 1
ATOM 1890 C CA . ASP A 1 228 ? -14.758 -30.328 -22.859 1 93.62 228 ASP A CA 1
ATOM 1891 C C . ASP A 1 228 ? -13.555 -30.25 -23.797 1 93.62 228 ASP A C 1
ATOM 1893 O O . ASP A 1 228 ? -12.516 -29.688 -23.438 1 93.62 228 ASP A O 1
ATOM 1897 N N . GLU A 1 229 ? -13.766 -30.641 -25.031 1 91.94 229 GLU A N 1
ATOM 1898 C CA . GLU A 1 229 ? -12.656 -30.734 -25.969 1 91.94 229 GLU A CA 1
ATOM 1899 C C . GLU A 1 229 ? -12.062 -29.359 -26.281 1 91.94 229 GLU A C 1
ATOM 1901 O O . GLU A 1 229 ? -10.844 -29.219 -26.359 1 91.94 229 GLU A O 1
ATOM 1906 N N . LYS A 1 230 ? -12.906 -28.453 -26.516 1 91.81 230 LYS A N 1
ATOM 1907 C CA . LYS A 1 230 ? -12.43 -27.094 -26.812 1 91.81 230 LYS A CA 1
ATOM 1908 C C . LYS A 1 230 ? -11.641 -26.531 -25.641 1 91.81 230 LYS A C 1
ATOM 1910 O O . LYS A 1 230 ? -10.578 -25.922 -25.828 1 91.81 230 LYS A O 1
ATOM 1915 N N . LYS A 1 231 ? -12.078 -26.688 -24.484 1 92.31 231 LYS A N 1
ATOM 1916 C CA . LYS A 1 231 ? -11.398 -26.219 -23.281 1 92.31 231 LYS A CA 1
ATOM 1917 C C . LYS A 1 231 ? -10.094 -26.969 -23.062 1 92.31 231 LYS A C 1
ATOM 1919 O O . LYS A 1 231 ? -9.117 -26.391 -22.562 1 92.31 231 LYS A O 1
ATOM 1924 N N . ARG A 1 232 ? -10.125 -28.172 -23.406 1 91.56 232 ARG A N 1
ATOM 1925 C CA . ARG A 1 232 ? -8.914 -28.969 -23.266 1 91.56 232 ARG A CA 1
ATOM 1926 C C . ARG A 1 232 ? -7.793 -28.422 -24.156 1 91.56 232 ARG A C 1
ATOM 1928 O O . ARG A 1 232 ? -6.625 -28.422 -23.75 1 91.56 232 ARG A O 1
ATOM 1935 N N . LEU A 1 233 ? -8.172 -28.031 -25.281 1 91 233 LEU A N 1
ATOM 1936 C CA . LEU A 1 233 ? -7.18 -27.453 -26.188 1 91 233 LEU A CA 1
ATOM 1937 C C . LEU A 1 233 ? -6.559 -26.188 -25.594 1 91 233 LEU A C 1
ATOM 1939 O O . LEU A 1 233 ? -5.344 -26 -25.672 1 91 233 LEU A O 1
ATOM 1943 N N . GLU A 1 234 ? -7.391 -25.328 -25.062 1 91.31 234 GLU A N 1
ATOM 1944 C CA . GLU A 1 234 ? -6.906 -24.109 -24.406 1 91.31 234 GLU A CA 1
ATOM 1945 C C . GLU A 1 234 ? -5.996 -24.453 -23.234 1 91.31 234 GLU A C 1
ATOM 1947 O O . GLU A 1 234 ? -4.953 -23.828 -23.047 1 91.31 234 GLU A O 1
ATOM 1952 N N . TYR A 1 235 ? -6.406 -25.406 -22.547 1 91.44 235 TYR A N 1
ATOM 1953 C CA . TYR A 1 235 ? -5.629 -25.891 -21.406 1 91.44 235 TYR A CA 1
ATOM 1954 C C . TYR A 1 235 ? -4.258 -26.375 -21.844 1 91.44 235 TYR A C 1
ATOM 1956 O O . TYR A 1 235 ? -3.242 -26.031 -21.234 1 91.44 235 TYR A O 1
ATOM 1964 N N . GLU A 1 236 ? -4.25 -27.172 -22.844 1 90.69 236 GLU A N 1
ATOM 1965 C CA . GLU A 1 236 ? -3.002 -27.719 -23.359 1 90.69 236 GLU A CA 1
ATOM 1966 C C . GLU A 1 236 ? -2.082 -26.625 -23.875 1 90.69 236 GLU A C 1
ATOM 1968 O O . GLU A 1 236 ? -0.865 -26.688 -23.703 1 90.69 236 GLU A O 1
ATOM 1973 N N . ALA A 1 237 ? -2.66 -25.688 -24.484 1 89.88 237 ALA A N 1
ATOM 1974 C CA . ALA A 1 237 ? -1.883 -24.547 -24.953 1 89.88 237 ALA A CA 1
ATOM 1975 C C . ALA A 1 237 ? -1.229 -23.812 -23.781 1 89.88 237 ALA A C 1
ATOM 1977 O O . ALA A 1 237 ? -0.061 -23.422 -23.859 1 89.88 237 ALA A O 1
ATOM 1978 N N . ARG A 1 238 ? -1.972 -23.625 -22.766 1 89.88 238 ARG A N 1
ATOM 1979 C CA . ARG A 1 238 ? -1.44 -22.953 -21.578 1 89.88 238 ARG A CA 1
ATOM 1980 C C . ARG A 1 238 ? -0.335 -23.797 -20.938 1 89.88 238 ARG A C 1
ATOM 1982 O O . ARG A 1 238 ? 0.685 -23.25 -20.5 1 89.88 238 ARG A O 1
ATOM 1989 N N . GLN A 1 239 ? -0.549 -25.047 -20.875 1 89.06 239 GLN A N 1
ATOM 1990 C CA . GLN A 1 239 ? 0.468 -25.938 -20.328 1 89.06 239 GLN A CA 1
ATOM 1991 C C . GLN A 1 239 ? 1.771 -25.828 -21.109 1 89.06 239 GLN A C 1
ATOM 1993 O O . GLN A 1 239 ? 2.855 -25.797 -20.531 1 89.06 239 GLN A O 1
ATOM 1998 N N . LYS A 1 240 ? 1.625 -25.828 -22.375 1 87.62 240 LYS A N 1
ATOM 1999 C CA . LYS A 1 240 ? 2.799 -25.688 -23.234 1 87.62 240 LYS A CA 1
ATOM 2000 C C . LYS A 1 240 ? 3.516 -24.359 -22.953 1 87.62 240 LYS A C 1
ATOM 2002 O O . LYS A 1 240 ? 4.742 -24.328 -22.859 1 87.62 240 LYS A O 1
ATOM 2007 N N . ALA A 1 241 ? 2.76 -23.312 -22.906 1 87.19 241 ALA A N 1
ATOM 2008 C CA . ALA A 1 241 ? 3.328 -22 -22.609 1 87.19 241 ALA A CA 1
ATOM 2009 C C . ALA A 1 241 ? 4.078 -22 -21.281 1 87.19 241 ALA A C 1
ATOM 2011 O O . ALA A 1 241 ? 5.16 -21.422 -21.172 1 87.19 241 ALA A O 1
ATOM 2012 N N . ILE A 1 242 ? 3.506 -22.594 -20.312 1 87.62 242 ILE A N 1
ATOM 2013 C CA . ILE A 1 242 ? 4.113 -22.719 -19 1 87.62 242 ILE A CA 1
ATOM 2014 C C . ILE A 1 242 ? 5.434 -23.469 -19.094 1 87.62 242 ILE A C 1
ATOM 2016 O O . ILE A 1 242 ? 6.449 -23.047 -18.547 1 87.62 242 ILE A O 1
ATOM 2020 N N . ARG A 1 243 ? 5.434 -24.578 -19.781 1 87.75 243 ARG A N 1
ATOM 2021 C CA . ARG A 1 243 ? 6.637 -25.375 -19.969 1 87.75 243 ARG A CA 1
ATOM 2022 C C . ARG A 1 243 ? 7.719 -24.578 -20.688 1 87.75 243 ARG A C 1
ATOM 2024 O O . ARG A 1 243 ? 8.891 -24.641 -20.312 1 87.75 243 ARG A O 1
ATOM 2031 N N . ASP A 1 244 ? 7.355 -23.891 -21.672 1 86.56 244 ASP A N 1
ATOM 2032 C CA . ASP A 1 244 ? 8.297 -23.062 -22.406 1 86.56 244 ASP A CA 1
ATOM 2033 C C . ASP A 1 244 ? 8.93 -22 -21.5 1 86.56 244 ASP A C 1
ATOM 2035 O O . ASP A 1 244 ? 10.141 -21.766 -21.578 1 86.56 244 ASP A O 1
ATOM 2039 N N . ARG A 1 245 ? 8.078 -21.375 -20.75 1 84.88 245 ARG A N 1
ATOM 2040 C CA . ARG A 1 245 ? 8.578 -20.375 -19.812 1 84.88 245 ARG A CA 1
ATOM 2041 C C . ARG A 1 245 ? 9.539 -21 -18.812 1 84.88 245 ARG A C 1
ATOM 2043 O O . ARG A 1 245 ? 10.57 -20.406 -18.484 1 84.88 245 ARG A O 1
ATOM 2050 N N . ASP A 1 246 ? 9.211 -22.109 -18.359 1 85.19 246 ASP A N 1
ATOM 2051 C CA . ASP A 1 246 ? 10.078 -22.828 -17.438 1 85.19 246 ASP A CA 1
ATOM 2052 C C . ASP A 1 246 ? 11.445 -23.094 -18.062 1 85.19 246 ASP A C 1
ATOM 2054 O O . ASP A 1 246 ? 12.477 -22.938 -17.406 1 85.19 246 ASP A O 1
ATOM 2058 N N . ILE A 1 247 ? 11.422 -23.531 -19.234 1 83.88 247 ILE A N 1
ATOM 2059 C CA . ILE A 1 247 ? 12.656 -23.812 -19.969 1 83.88 247 ILE A CA 1
ATOM 2060 C C . ILE A 1 247 ? 13.492 -22.531 -20.062 1 83.88 247 ILE A C 1
ATOM 2062 O O . ILE A 1 247 ? 14.711 -22.578 -19.875 1 83.88 247 ILE A O 1
ATOM 2066 N N . LEU A 1 248 ? 12.789 -21.469 -20.391 1 83.19 248 LEU A N 1
ATOM 2067 C CA . LEU A 1 248 ? 13.484 -20.188 -20.516 1 83.19 248 LEU A CA 1
ATOM 2068 C C . LEU A 1 248 ? 14.117 -19.781 -19.188 1 83.19 248 LEU A C 1
ATOM 2070 O O . LEU A 1 248 ? 15.25 -19.312 -19.141 1 83.19 248 LEU A O 1
ATOM 2074 N N . ILE A 1 249 ? 13.477 -19.953 -18.172 1 85.69 249 ILE A N 1
ATOM 2075 C CA . ILE A 1 249 ? 13.984 -19.625 -16.844 1 85.69 249 ILE A CA 1
ATOM 2076 C C . ILE A 1 249 ? 15.188 -20.516 -16.516 1 85.69 249 ILE A C 1
ATOM 2078 O O . ILE A 1 249 ? 16.219 -20.016 -16.062 1 85.69 249 ILE A O 1
ATOM 2082 N N . LYS A 1 250 ? 15.055 -21.781 -16.734 1 85.25 250 LYS A N 1
ATOM 2083 C CA . LYS A 1 250 ? 16.156 -22.703 -16.484 1 85.25 250 LYS A CA 1
ATOM 2084 C C . LYS A 1 250 ? 17.375 -22.344 -17.328 1 85.25 250 LYS A C 1
ATOM 2086 O O . LYS A 1 250 ? 18.516 -22.406 -16.859 1 85.25 250 LYS A O 1
ATOM 2091 N N . THR A 1 251 ? 17.062 -22 -18.516 1 85.12 251 THR A N 1
ATOM 2092 C CA . THR A 1 251 ? 18.141 -21.562 -19.391 1 85.12 251 THR A CA 1
ATOM 2093 C C . THR A 1 251 ? 18.859 -20.344 -18.828 1 85.12 251 THR A C 1
ATOM 2095 O O . THR A 1 251 ? 20.094 -20.297 -18.797 1 85.12 251 THR A O 1
ATOM 2098 N N . GLY A 1 252 ? 18.078 -19.406 -18.391 1 85.44 252 GLY A N 1
ATOM 2099 C CA . GLY A 1 252 ? 18.641 -18.234 -17.766 1 85.44 252 GLY A CA 1
ATOM 2100 C C . GLY A 1 252 ? 19.453 -18.547 -16.516 1 85.44 252 GLY A C 1
ATOM 2101 O O . GLY A 1 252 ? 20.531 -18 -16.312 1 85.44 252 GLY A O 1
ATOM 2102 N N . GLU A 1 253 ? 18.922 -19.344 -15.734 1 86.06 253 GLU A N 1
ATOM 2103 C CA . GLU A 1 253 ? 19.609 -19.781 -14.523 1 86.06 253 GLU A CA 1
ATOM 2104 C C . GLU A 1 253 ? 20.953 -20.438 -14.859 1 86.06 253 GLU A C 1
ATOM 2106 O O . GLU A 1 253 ? 21.969 -20.141 -14.234 1 86.06 253 GLU A O 1
ATOM 2111 N N . ASN A 1 254 ? 20.891 -21.359 -15.812 1 85.44 254 ASN A N 1
ATOM 2112 C CA . ASN A 1 254 ? 22.094 -22.047 -16.234 1 85.44 254 ASN A CA 1
ATOM 2113 C C . ASN A 1 254 ? 23.141 -21.078 -16.766 1 85.44 254 ASN A C 1
ATOM 2115 O O . ASN A 1 254 ? 24.328 -21.188 -16.453 1 85.44 254 ASN A O 1
ATOM 2119 N N . ARG A 1 255 ? 22.672 -20.203 -17.547 1 86.69 255 ARG A N 1
ATOM 2120 C CA . ARG A 1 255 ? 23.578 -19.188 -18.094 1 86.69 255 ARG A CA 1
ATOM 2121 C C . ARG A 1 255 ? 24.188 -18.359 -16.969 1 86.69 255 ARG A C 1
ATOM 2123 O O . ARG A 1 255 ? 25.391 -18.078 -16.984 1 86.69 255 ARG A O 1
ATOM 2130 N N . GLY A 1 256 ? 23.344 -18.016 -16.062 1 88.31 256 GLY A N 1
ATOM 2131 C CA . GLY A 1 256 ? 23.844 -17.25 -14.93 1 88.31 256 GLY A CA 1
ATOM 2132 C C . GLY A 1 256 ? 24.844 -18.031 -14.094 1 88.31 256 GLY A C 1
ATOM 2133 O O . GLY A 1 256 ? 25.875 -17.484 -13.695 1 88.31 256 GLY A O 1
ATOM 2134 N N . ARG A 1 257 ? 24.531 -19.172 -13.867 1 88.31 257 ARG A N 1
ATOM 2135 C CA . ARG A 1 257 ? 25.438 -20.031 -13.125 1 88.31 257 ARG A CA 1
ATOM 2136 C C . ARG A 1 257 ? 26.766 -20.203 -13.859 1 88.31 257 ARG A C 1
ATOM 2138 O O . ARG A 1 257 ? 27.828 -20.109 -13.258 1 88.31 257 ARG A O 1
ATOM 2145 N N . LYS A 1 258 ? 26.656 -20.469 -15.141 1 89.5 258 LYS A N 1
ATOM 2146 C CA . LYS A 1 258 ? 27.844 -20.625 -15.961 1 89.5 258 LYS A CA 1
ATOM 2147 C C . LYS A 1 258 ? 28.719 -19.359 -15.922 1 89.5 258 LYS A C 1
ATOM 2149 O O . LYS A 1 258 ? 29.938 -19.438 -15.789 1 89.5 258 LYS A O 1
ATOM 2154 N N . GLU A 1 259 ? 28.094 -18.25 -16 1 91.06 259 GLU A N 1
ATOM 2155 C CA . GLU A 1 259 ? 28.812 -16.984 -15.969 1 91.06 259 GLU A CA 1
ATOM 2156 C C . GLU A 1 259 ? 29.562 -16.812 -14.641 1 91.06 259 GLU A C 1
ATOM 2158 O O . GLU A 1 259 ? 30.703 -16.344 -14.625 1 91.06 259 GLU A O 1
ATOM 2163 N N . ILE A 1 260 ? 28.984 -17.188 -13.602 1 91.06 260 ILE A N 1
ATOM 2164 C CA . ILE A 1 260 ? 29.594 -17.031 -12.281 1 91.06 260 ILE A CA 1
ATOM 2165 C C . ILE A 1 260 ? 30.75 -18.031 -12.141 1 91.06 260 ILE A C 1
ATOM 2167 O O . ILE A 1 260 ? 31.797 -17.688 -11.594 1 91.06 260 ILE A O 1
ATOM 2171 N N . ILE A 1 261 ? 30.484 -19.172 -12.656 1 91.94 261 ILE A N 1
ATOM 2172 C CA . ILE A 1 261 ? 31.516 -20.188 -12.602 1 91.94 261 ILE A CA 1
ATOM 2173 C C . ILE A 1 261 ? 32.719 -19.734 -13.406 1 91.94 261 ILE A C 1
ATOM 2175 O O . ILE A 1 261 ? 33.875 -19.812 -12.93 1 91.94 261 ILE A O 1
ATOM 2179 N N . LEU A 1 262 ? 32.469 -19.234 -14.539 1 93.19 262 LEU A N 1
ATOM 2180 C CA . LEU A 1 262 ? 33.562 -18.734 -15.383 1 93.19 262 LEU A CA 1
ATOM 2181 C C . LEU A 1 262 ? 34.281 -17.578 -14.711 1 93.19 262 LEU A C 1
ATOM 2183 O O . LEU A 1 262 ? 35.5 -17.484 -14.781 1 93.19 262 LEU A O 1
ATOM 2187 N N . SER A 1 263 ? 33.562 -16.75 -14.062 1 93.56 263 SER A N 1
ATOM 2188 C CA . SER A 1 263 ? 34.156 -15.633 -13.336 1 93.56 263 SER A CA 1
ATOM 2189 C C . SER A 1 263 ? 35.031 -16.125 -12.195 1 93.56 263 SER A C 1
ATOM 2191 O O . SER A 1 263 ? 36.094 -15.523 -11.914 1 93.56 263 SER A O 1
ATOM 2193 N N . MET A 1 264 ? 34.594 -17.188 -11.562 1 93.62 264 MET A N 1
ATOM 2194 C CA . MET A 1 264 ? 35.375 -17.75 -10.484 1 93.62 264 MET A CA 1
ATOM 2195 C C . MET A 1 264 ? 36.688 -18.375 -11.031 1 93.62 264 MET A C 1
ATOM 2197 O O . MET A 1 264 ? 37.719 -18.25 -10.414 1 93.62 264 MET A O 1
ATOM 2201 N N . ILE A 1 265 ? 36.625 -19 -12.18 1 93 265 ILE A N 1
ATOM 2202 C CA . ILE A 1 265 ? 37.781 -19.578 -12.828 1 93 265 ILE A CA 1
ATOM 2203 C C . ILE A 1 265 ? 38.75 -18.484 -13.227 1 93 265 ILE A C 1
ATOM 2205 O O . ILE A 1 265 ? 39.969 -18.594 -12.977 1 93 265 ILE A O 1
ATOM 2209 N N . GLU A 1 266 ? 38.188 -17.469 -13.688 1 93.69 266 GLU A N 1
ATOM 2210 C CA . GLU A 1 266 ? 39 -16.344 -14.109 1 93.69 266 GLU A CA 1
ATOM 2211 C C . GLU A 1 266 ? 39.656 -15.672 -12.914 1 93.69 266 GLU A C 1
ATOM 2213 O O . GLU A 1 266 ? 40.781 -15.148 -13.031 1 93.69 266 GLU A O 1
ATOM 2218 N N . ALA A 1 267 ? 39.031 -15.688 -11.797 1 94.44 267 ALA A N 1
ATOM 2219 C CA . ALA A 1 267 ? 39.562 -15.102 -10.57 1 94.44 267 ALA A CA 1
ATOM 2220 C C . ALA A 1 267 ? 40.656 -15.992 -9.961 1 94.44 267 ALA A C 1
ATOM 2222 O O . ALA A 1 267 ? 41.281 -15.617 -8.984 1 94.44 267 ALA A O 1
ATOM 2223 N N . GLY A 1 268 ? 40.781 -17.25 -10.5 1 92.19 268 GLY A N 1
ATOM 2224 C CA . GLY A 1 268 ? 41.875 -18.125 -10.102 1 92.19 268 GLY A CA 1
ATOM 2225 C C . GLY A 1 268 ? 41.5 -19.062 -8.969 1 92.19 268 GLY A C 1
ATOM 2226 O O . GLY A 1 268 ? 42.375 -19.625 -8.312 1 92.19 268 GLY A O 1
ATOM 2227 N N . LEU A 1 269 ? 40.25 -19.109 -8.703 1 93.81 269 LEU A N 1
ATOM 2228 C CA . LEU A 1 269 ? 39.812 -20.031 -7.656 1 93.81 269 LEU A CA 1
ATOM 2229 C C . LEU A 1 269 ? 40.062 -21.469 -8.078 1 93.81 269 LEU A C 1
ATOM 2231 O O . LEU A 1 269 ? 39.875 -21.828 -9.242 1 93.81 269 LEU A O 1
ATOM 2235 N N . PRO A 1 270 ? 40.469 -22.344 -7.082 1 94.56 270 PRO A N 1
ATOM 2236 C CA . PRO A 1 270 ? 40.656 -23.766 -7.406 1 94.56 270 PRO A CA 1
ATOM 2237 C C . PRO A 1 270 ? 39.344 -24.422 -7.875 1 94.56 270 PRO A C 1
ATOM 2239 O O . PRO A 1 270 ? 38.281 -24.141 -7.328 1 94.56 270 PRO A O 1
ATOM 2242 N N . LEU A 1 271 ? 39.5 -25.266 -8.891 1 94.25 271 LEU A N 1
ATOM 2243 C CA . LEU A 1 271 ? 38.312 -25.906 -9.5 1 94.25 271 LEU A CA 1
ATOM 2244 C C . LEU A 1 271 ? 37.531 -26.703 -8.477 1 94.25 271 LEU A C 1
ATOM 2246 O O . LEU A 1 271 ? 36.312 -26.75 -8.523 1 94.25 271 LEU A O 1
ATOM 2250 N N . GLU A 1 272 ? 38.281 -27.297 -7.547 1 94 272 GLU A N 1
ATOM 2251 C CA . GLU A 1 272 ? 37.594 -28.078 -6.504 1 94 272 GLU A CA 1
ATOM 2252 C C . GLU A 1 272 ? 36.781 -27.188 -5.598 1 94 272 GLU A C 1
ATOM 2254 O O . GLU A 1 272 ? 35.688 -27.578 -5.172 1 94 272 GLU A O 1
ATOM 2259 N N . GLN A 1 273 ? 37.281 -26.016 -5.355 1 94.81 273 GLN A N 1
ATOM 2260 C CA . GLN A 1 273 ? 36.562 -25.062 -4.535 1 94.81 273 GLN A CA 1
ATOM 2261 C C . GLN A 1 273 ? 35.312 -24.562 -5.246 1 94.81 273 GLN A C 1
ATOM 2263 O O . GLN A 1 273 ? 34.25 -24.406 -4.625 1 94.81 273 GLN A O 1
ATOM 2268 N N . ILE A 1 274 ? 35.469 -24.281 -6.488 1 94.94 274 ILE A N 1
ATOM 2269 C CA . ILE A 1 274 ? 34.344 -23.828 -7.297 1 94.94 274 ILE A CA 1
ATOM 2270 C C . ILE A 1 274 ? 33.281 -24.891 -7.312 1 94.94 274 ILE A C 1
ATOM 2272 O O . ILE A 1 274 ? 32.094 -24.578 -7.172 1 94.94 274 ILE A O 1
ATOM 2276 N N . ALA A 1 275 ? 33.656 -26.141 -7.516 1 92.75 275 ALA A N 1
ATOM 2277 C CA . ALA A 1 275 ? 32.719 -27.266 -7.523 1 92.75 275 ALA A CA 1
ATOM 2278 C C . ALA A 1 275 ? 31.969 -27.359 -6.191 1 92.75 275 ALA A C 1
ATOM 2280 O O . ALA A 1 275 ? 30.766 -27.594 -6.168 1 92.75 275 ALA A O 1
ATOM 2281 N N . GLU A 1 276 ? 32.719 -27.125 -5.145 1 92.44 276 GLU A N 1
ATOM 2282 C CA . GLU A 1 276 ? 32.125 -27.188 -3.814 1 92.44 276 GLU A CA 1
ATOM 2283 C C . GLU A 1 276 ? 31.125 -26.047 -3.605 1 92.44 276 GLU A C 1
ATOM 2285 O O . GLU A 1 276 ? 30.031 -26.266 -3.09 1 92.44 276 GLU A O 1
ATOM 2290 N N . ILE A 1 277 ? 31.547 -24.875 -4.004 1 91.75 277 ILE A N 1
ATOM 2291 C CA . ILE A 1 277 ? 30.75 -23.672 -3.805 1 91.75 277 ILE A CA 1
ATOM 2292 C C . ILE A 1 277 ? 29.469 -23.766 -4.625 1 91.75 277 ILE A C 1
ATOM 2294 O O . ILE A 1 277 ? 28.375 -23.406 -4.145 1 91.75 277 ILE A O 1
ATOM 2298 N N . THR A 1 278 ? 29.594 -24.312 -5.824 1 91.31 278 THR A N 1
ATOM 2299 C CA . THR A 1 278 ? 28.484 -24.266 -6.77 1 91.31 278 THR A CA 1
ATOM 2300 C C . THR A 1 278 ? 27.703 -25.578 -6.754 1 91.31 278 THR A C 1
ATOM 2302 O O . THR A 1 278 ? 26.625 -25.672 -7.344 1 91.31 278 THR A O 1
ATOM 2305 N N . LYS A 1 279 ? 28.219 -26.594 -6.117 1 90.12 279 LYS A N 1
ATOM 2306 C CA . LYS A 1 279 ? 27.641 -27.938 -6.035 1 90.12 279 LYS A CA 1
ATOM 2307 C C . LYS A 1 279 ? 27.516 -28.562 -7.418 1 90.12 279 LYS A C 1
ATOM 2309 O O . LYS A 1 279 ? 26.562 -29.281 -7.695 1 90.12 279 LYS A O 1
ATOM 2314 N N . GLU A 1 280 ? 28.406 -28.094 -8.258 1 90.69 280 GLU A N 1
ATOM 2315 C CA . GLU A 1 280 ? 28.547 -28.734 -9.57 1 90.69 280 GLU A CA 1
ATOM 2316 C C . GLU A 1 280 ? 29.656 -29.797 -9.555 1 90.69 280 GLU A C 1
ATOM 2318 O O . GLU A 1 280 ? 30.531 -29.781 -8.688 1 90.69 280 GLU A O 1
ATOM 2323 N N . THR A 1 281 ? 29.5 -30.688 -10.539 1 90.94 281 THR A N 1
ATOM 2324 C CA . THR A 1 281 ? 30.547 -31.703 -10.641 1 90.94 281 THR A CA 1
ATOM 2325 C C . THR A 1 281 ? 31.844 -31.094 -11.156 1 90.94 281 THR A C 1
ATOM 2327 O O . THR A 1 281 ? 31.828 -30.109 -11.906 1 90.94 281 THR A O 1
ATOM 2330 N N . LEU A 1 282 ? 32.938 -31.656 -10.555 1 92.31 282 LEU A N 1
ATOM 2331 C CA . LEU A 1 282 ? 34.25 -31.203 -11.023 1 92.31 282 LEU A CA 1
ATOM 2332 C C . LEU A 1 282 ? 34.344 -31.328 -12.539 1 92.31 282 LEU A C 1
ATOM 2334 O O . LEU A 1 282 ? 35 -30.5 -13.195 1 92.31 282 LEU A O 1
ATOM 2338 N N . GLU A 1 283 ? 33.75 -32.375 -13.062 1 92.12 283 GLU A N 1
ATOM 2339 C CA . GLU A 1 283 ? 33.75 -32.625 -14.508 1 92.12 283 GLU A CA 1
ATOM 2340 C C . GLU A 1 283 ? 33.125 -31.438 -15.25 1 92.12 283 GLU A C 1
ATOM 2342 O O . GLU A 1 283 ? 33.656 -30.984 -16.266 1 92.12 283 GLU A O 1
ATOM 2347 N N . THR A 1 284 ? 32.062 -30.984 -14.758 1 91.75 284 THR A N 1
ATOM 2348 C CA . THR A 1 284 ? 31.344 -29.875 -15.383 1 91.75 284 THR A CA 1
ATOM 2349 C C . THR A 1 284 ? 32.188 -28.609 -15.359 1 91.75 284 THR A C 1
ATOM 2351 O O . THR A 1 284 ? 32.25 -27.859 -16.344 1 91.75 284 THR A O 1
ATOM 2354 N N . ILE A 1 285 ? 32.844 -28.422 -14.273 1 92.44 285 ILE A N 1
ATOM 2355 C CA . ILE A 1 285 ? 33.688 -27.234 -14.109 1 92.44 285 ILE A CA 1
ATOM 2356 C C . ILE A 1 285 ? 34.875 -27.297 -15.062 1 92.44 285 ILE A C 1
ATOM 2358 O O . ILE A 1 285 ? 35.25 -26.297 -15.68 1 92.44 285 ILE A O 1
ATOM 2362 N N . GLN A 1 286 ? 35.438 -28.453 -15.125 1 91.94 286 GLN A N 1
ATOM 2363 C CA . GLN A 1 286 ? 36.594 -28.641 -16.016 1 91.94 286 GLN A CA 1
ATOM 2364 C C . GLN A 1 286 ? 36.188 -28.406 -17.469 1 91.94 286 GLN A C 1
ATOM 2366 O O . GLN A 1 286 ? 36.938 -27.812 -18.234 1 91.94 286 GLN A O 1
ATOM 2371 N N . GLU A 1 287 ? 35.031 -28.922 -17.75 1 92.12 287 GLU A N 1
ATOM 2372 C CA . GLU A 1 287 ? 34.562 -28.734 -19.125 1 92.12 287 GLU A CA 1
ATOM 2373 C C . GLU A 1 287 ? 34.375 -27.25 -19.453 1 92.12 287 GLU A C 1
ATOM 2375 O O . GLU A 1 287 ? 34.656 -26.812 -20.562 1 92.12 287 GLU A O 1
ATOM 2380 N N . LEU A 1 288 ? 33.875 -26.5 -18.562 1 91.25 288 LEU A N 1
ATOM 2381 C CA . LEU A 1 288 ? 33.625 -25.078 -18.75 1 91.25 288 LEU A CA 1
ATOM 2382 C C . LEU A 1 288 ? 34.969 -24.328 -18.875 1 91.25 288 LEU A C 1
ATOM 2384 O O . LEU A 1 288 ? 35.094 -23.406 -19.688 1 91.25 288 LEU A O 1
ATOM 2388 N N . LYS A 1 289 ? 35.875 -24.766 -18.078 1 90.12 289 LYS A N 1
ATOM 2389 C CA . LYS A 1 289 ? 37.219 -24.172 -18.172 1 90.12 289 LYS A CA 1
ATOM 2390 C C . LYS A 1 289 ? 37.844 -24.422 -19.547 1 90.12 289 LYS A C 1
ATOM 2392 O O . LYS A 1 289 ? 38.469 -23.531 -20.125 1 90.12 289 LYS A O 1
ATOM 2397 N N . LYS A 1 290 ? 37.688 -25.625 -19.969 1 89.62 290 LYS A N 1
ATOM 2398 C CA . LYS A 1 290 ? 38.219 -26 -21.266 1 89.62 290 LYS A CA 1
ATOM 2399 C C . LYS A 1 290 ? 37.625 -25.156 -22.391 1 89.62 290 LYS A C 1
ATOM 2401 O O . LYS A 1 290 ? 38.281 -24.812 -23.359 1 89.62 290 LYS A O 1
ATOM 2406 N N . LYS A 1 291 ? 36.406 -24.828 -22.141 1 83.44 291 LYS A N 1
ATOM 2407 C CA . LYS A 1 291 ? 35.719 -24.047 -23.156 1 83.44 291 LYS A CA 1
ATOM 2408 C C . LYS A 1 291 ? 36.156 -22.594 -23.141 1 83.44 291 LYS A C 1
ATOM 2410 O O . LYS A 1 291 ? 36 -21.875 -24.125 1 83.44 291 LYS A O 1
ATOM 2415 N N . MET A 1 292 ? 36.656 -22.062 -22.094 1 82.12 292 MET A N 1
ATOM 2416 C CA . MET A 1 292 ? 37.188 -20.703 -21.984 1 82.12 292 MET A CA 1
ATOM 2417 C C . MET A 1 292 ? 38.531 -20.578 -22.703 1 82.12 292 MET A C 1
ATOM 2419 O O . MET A 1 292 ? 38.875 -19.484 -23.141 1 82.12 292 MET A O 1
ATOM 2423 N N . GLY A 1 293 ? 39.312 -21.562 -22.672 1 64.44 293 GLY A N 1
ATOM 2424 C CA . GLY A 1 293 ? 40.625 -21.562 -23.344 1 64.44 293 GLY A CA 1
ATOM 2425 C C . GLY A 1 293 ? 40.562 -22.047 -24.781 1 64.44 293 GLY A C 1
ATOM 2426 O O . GLY A 1 293 ? 39.562 -22.625 -25.203 1 64.44 293 GLY A O 1
ATOM 2427 N N . MET B 1 1 ? 3.816 78.812 35.406 1 24.17 1 MET B N 1
ATOM 2428 C CA . MET B 1 1 ? 3.74 78.438 33.969 1 24.17 1 MET B CA 1
ATOM 2429 C C . MET B 1 1 ? 4.301 77.062 33.719 1 24.17 1 MET B C 1
ATOM 2431 O O . MET B 1 1 ? 5.512 76.938 33.562 1 24.17 1 MET B O 1
ATOM 2435 N N . LYS B 1 2 ? 3.596 76 34.438 1 37.41 2 LYS B N 1
ATOM 2436 C CA . LYS B 1 2 ? 3.982 74.625 34.469 1 37.41 2 LYS B CA 1
ATOM 2437 C C . LYS B 1 2 ? 4.004 74 33.062 1 37.41 2 LYS B C 1
ATOM 2439 O O . LYS B 1 2 ? 3.041 74.125 32.312 1 37.41 2 LYS B O 1
ATOM 2444 N N . GLU B 1 3 ? 5.227 73.938 32.438 1 29.67 3 GLU B N 1
ATOM 2445 C CA . GLU B 1 3 ? 5.457 73.438 31.094 1 29.67 3 GLU B CA 1
ATOM 2446 C C . GLU B 1 3 ? 4.836 72.062 30.938 1 29.67 3 GLU B C 1
ATOM 2448 O O . GLU B 1 3 ? 5.07 71.125 31.766 1 29.67 3 GLU B O 1
ATOM 2453 N N . ASN B 1 4 ? 3.619 71.938 30.359 1 37.31 4 ASN B N 1
ATOM 2454 C CA . ASN B 1 4 ? 2.756 70.812 30.109 1 37.31 4 ASN B CA 1
ATOM 2455 C C . ASN B 1 4 ? 3.461 69.75 29.266 1 37.31 4 ASN B C 1
ATOM 2457 O O . ASN B 1 4 ? 3.979 70 28.188 1 37.31 4 ASN B O 1
ATOM 2461 N N . PRO B 1 5 ? 3.82 68.625 29.906 1 43.69 5 PRO B N 1
ATOM 2462 C CA . PRO B 1 5 ? 4.52 67.5 29.188 1 43.69 5 PRO B CA 1
ATOM 2463 C C . PRO B 1 5 ? 3.814 67.125 27.906 1 43.69 5 PRO B C 1
ATOM 2465 O O . PRO B 1 5 ? 2.588 67.188 27.812 1 43.69 5 PRO B O 1
ATOM 2468 N N . ARG B 1 6 ? 4.398 67.312 26.719 1 38.06 6 ARG B N 1
ATOM 2469 C CA . ARG B 1 6 ? 4.004 67 25.359 1 38.06 6 ARG B CA 1
ATOM 2470 C C . ARG B 1 6 ? 3.385 65.562 25.312 1 38.06 6 ARG B C 1
ATOM 2472 O O . ARG B 1 6 ? 3.992 64.625 25.766 1 38.06 6 ARG B O 1
ATOM 2479 N N . LYS B 1 7 ? 2.072 65.438 25.188 1 41.78 7 LYS B N 1
ATOM 2480 C CA . LYS B 1 7 ? 1.214 64.312 24.859 1 41.78 7 LYS B CA 1
ATOM 2481 C C . LYS B 1 7 ? 1.714 63.625 23.609 1 41.78 7 LYS B C 1
ATOM 2483 O O . LYS B 1 7 ? 1.604 64.125 22.484 1 41.78 7 LYS B O 1
ATOM 2488 N N . VAL B 1 8 ? 2.746 62.938 23.797 1 46.78 8 VAL B N 1
ATOM 2489 C CA . VAL B 1 8 ? 3.074 62.031 22.688 1 46.78 8 VAL B CA 1
ATOM 2490 C C . VAL B 1 8 ? 1.823 61.281 22.25 1 46.78 8 VAL B C 1
ATOM 2492 O O . VAL B 1 8 ? 1.166 60.625 23.062 1 46.78 8 VAL B O 1
ATOM 2495 N N . SER B 1 9 ? 1.218 61.562 21.141 1 42.62 9 SER B N 1
ATOM 2496 C CA . SER B 1 9 ? -0.101 61.125 20.688 1 42.62 9 SER B CA 1
ATOM 2497 C C . SER B 1 9 ? -0.155 59.594 20.516 1 42.62 9 SER B C 1
ATOM 2499 O O . SER B 1 9 ? 0.849 58.969 20.172 1 42.62 9 SER B O 1
ATOM 2501 N N . LYS B 1 10 ? -1.1 59.031 20.953 1 56.69 10 LYS B N 1
ATOM 2502 C CA . LYS B 1 10 ? -1.545 57.625 20.859 1 56.69 10 LYS B CA 1
ATOM 2503 C C . LYS B 1 10 ? -1.384 57.094 19.453 1 56.69 10 LYS B C 1
ATOM 2505 O O . LYS B 1 10 ? -1.329 55.875 19.234 1 56.69 10 LYS B O 1
ATOM 2510 N N . SER B 1 11 ? -1.374 58 18.531 1 54.38 11 SER B N 1
ATOM 2511 C CA . SER B 1 11 ? -1.265 57.562 17.141 1 54.38 11 SER B CA 1
ATOM 2512 C C . SER B 1 11 ? 0.154 57.094 16.812 1 54.38 11 SER B C 1
ATOM 2514 O O . SER B 1 11 ? 0.347 56.156 16.016 1 54.38 11 SER B O 1
ATOM 2516 N N . ALA B 1 12 ? 1.078 57.594 17.328 1 56.47 12 ALA B N 1
ATOM 2517 C CA . ALA B 1 12 ? 2.473 57.219 17.078 1 56.47 12 ALA B CA 1
ATOM 2518 C C . ALA B 1 12 ? 2.812 55.875 17.734 1 56.47 12 ALA B C 1
ATOM 2520 O O . ALA B 1 12 ? 3.518 55.062 17.141 1 56.47 12 ALA B O 1
ATOM 2521 N N . ILE B 1 13 ? 2.381 55.594 18.891 1 54.19 13 ILE B N 1
ATOM 2522 C CA . ILE B 1 13 ? 2.58 54.344 19.578 1 54.19 13 ILE B CA 1
ATOM 2523 C C . ILE B 1 13 ? 1.869 53.219 18.812 1 54.19 13 ILE B C 1
ATOM 2525 O O . ILE B 1 13 ? 2.41 52.125 18.672 1 54.19 13 ILE B O 1
ATOM 2529 N N . LYS B 1 14 ? 0.641 53.562 18.422 1 53.72 14 LYS B N 1
ATOM 2530 C CA . LYS B 1 14 ? -0.067 52.594 17.625 1 53.72 14 LYS B CA 1
ATOM 2531 C C . LYS B 1 14 ? 0.69 52.281 16.328 1 53.72 14 LYS B C 1
ATOM 2533 O O . LYS B 1 14 ? 0.737 51.156 15.883 1 53.72 14 LYS B O 1
ATOM 2538 N N . SER B 1 15 ? 1.304 53.219 15.758 1 50.75 15 SER B N 1
ATOM 2539 C CA . SER B 1 15 ? 2.096 53.031 14.547 1 50.75 15 SER B CA 1
ATOM 2540 C C . SER B 1 15 ? 3.385 52.281 14.836 1 50.75 15 SER B C 1
ATOM 2542 O O . SER B 1 15 ? 3.791 51.406 14.055 1 50.75 15 SER B O 1
ATOM 2544 N N . GLU B 1 16 ? 4.066 52.594 15.883 1 48.31 16 GLU B N 1
ATOM 2545 C CA . GLU B 1 16 ? 5.285 51.875 16.25 1 48.31 16 GLU B CA 1
ATOM 2546 C C . GLU B 1 16 ? 4.98 50.438 16.641 1 48.31 16 GLU B C 1
ATOM 2548 O O . GLU B 1 16 ? 5.73 49.5 16.281 1 48.31 16 GLU B O 1
ATOM 2553 N N . ASN B 1 17 ? 4.012 50.219 17.469 1 48.75 17 ASN B N 1
ATOM 2554 C CA . ASN B 1 17 ? 3.602 48.844 17.828 1 48.75 17 ASN B CA 1
ATOM 2555 C C . ASN B 1 17 ? 3.172 48.062 16.609 1 48.75 17 ASN B C 1
ATOM 2557 O O . ASN B 1 17 ? 3.461 46.844 16.516 1 48.75 17 ASN B O 1
ATOM 2561 N N . ALA B 1 18 ? 2.348 48.656 15.82 1 48.31 18 ALA B N 1
ATOM 2562 C CA . ALA B 1 18 ? 2.006 48.031 14.547 1 48.31 18 ALA B CA 1
ATOM 2563 C C . ALA B 1 18 ? 3.258 47.781 13.711 1 48.31 18 ALA B C 1
ATOM 2565 O O . ALA B 1 18 ? 3.361 46.75 13.055 1 48.31 18 ALA B O 1
ATOM 2566 N N . LEU B 1 19 ? 4.105 48.719 13.656 1 47.06 19 LEU B N 1
ATOM 2567 C CA . LEU B 1 19 ? 5.387 48.531 12.977 1 47.06 19 LEU B CA 1
ATOM 2568 C C . LEU B 1 19 ? 6.211 47.438 13.641 1 47.06 19 LEU B C 1
ATOM 2570 O O . LEU B 1 19 ? 6.832 46.625 12.961 1 47.06 19 LEU B O 1
ATOM 2574 N N . ASN B 1 20 ? 6.352 47.5 15.008 1 48.5 20 ASN B N 1
ATOM 2575 C CA . ASN B 1 20 ? 7.051 46.469 15.75 1 48.5 20 ASN B CA 1
ATOM 2576 C C . ASN B 1 20 ? 6.359 45.125 15.594 1 48.5 20 ASN B C 1
ATOM 2578 O O . ASN B 1 20 ? 7.023 44.062 15.523 1 48.5 20 ASN B O 1
ATOM 2582 N N . GLU B 1 21 ? 5.102 45.156 15.719 1 52.97 21 GLU B N 1
ATOM 2583 C CA . GLU B 1 21 ? 4.348 43.906 15.531 1 52.97 21 GLU B CA 1
ATOM 2584 C C . GLU B 1 21 ? 4.574 43.344 14.133 1 52.97 21 GLU B C 1
ATOM 2586 O O . GLU B 1 21 ? 4.645 42.125 13.961 1 52.97 21 GLU B O 1
ATOM 2591 N N . LYS B 1 22 ? 4.484 44.25 13.188 1 56.66 22 LYS B N 1
ATOM 2592 C CA . LYS B 1 22 ? 4.828 43.812 11.828 1 56.66 22 LYS B CA 1
ATOM 2593 C C . LYS B 1 22 ? 6.258 43.312 11.758 1 56.66 22 LYS B C 1
ATOM 2595 O O . LYS B 1 22 ? 6.555 42.375 11 1 56.66 22 LYS B O 1
ATOM 2600 N N . GLU B 1 23 ? 7.23 43.938 12.508 1 59.22 23 GLU B N 1
ATOM 2601 C CA . GLU B 1 23 ? 8.641 43.531 12.5 1 59.22 23 GLU B CA 1
ATOM 2602 C C . GLU B 1 23 ? 8.836 42.188 13.148 1 59.22 23 GLU B C 1
ATOM 2604 O O . GLU B 1 23 ? 9.742 41.438 12.781 1 59.22 23 GLU B O 1
ATOM 2609 N N . ASP B 1 24 ? 7.949 41.719 13.961 1 83.06 24 ASP B N 1
ATOM 2610 C CA . ASP B 1 24 ? 8.094 40.469 14.695 1 83.06 24 ASP B CA 1
ATOM 2611 C C . ASP B 1 24 ? 7.324 39.344 14.016 1 83.06 24 ASP B C 1
ATOM 2613 O O . ASP B 1 24 ? 7.469 38.188 14.383 1 83.06 24 ASP B O 1
ATOM 2617 N N . PHE B 1 25 ? 6.746 39.688 12.953 1 90.25 25 PHE B N 1
ATOM 2618 C CA . PHE B 1 25 ? 5.914 38.688 12.297 1 90.25 25 PHE B CA 1
ATOM 2619 C C . PHE B 1 25 ? 6.773 37.656 11.586 1 90.25 25 PHE B C 1
ATOM 2621 O O . PHE B 1 25 ? 7.754 38 10.922 1 90.25 25 PHE B O 1
ATOM 2628 N N . ILE B 1 26 ? 6.375 36.312 11.695 1 95.31 26 ILE B N 1
ATOM 2629 C CA . ILE B 1 26 ? 7.043 35.25 10.984 1 95.31 26 ILE B CA 1
ATOM 2630 C C . ILE B 1 26 ? 6.02 34.188 10.547 1 95.31 26 ILE B C 1
ATOM 2632 O O . ILE B 1 26 ? 5.148 33.812 11.336 1 95.31 26 ILE B O 1
ATOM 2636 N N . MET B 1 27 ? 6.094 33.875 9.289 1 94.69 27 MET B N 1
ATOM 2637 C CA . MET B 1 27 ? 5.199 32.812 8.797 1 94.69 27 MET B CA 1
ATOM 2638 C C . MET B 1 27 ? 5.504 31.484 9.469 1 94.69 27 MET B C 1
ATOM 2640 O O . MET B 1 27 ? 6.668 31.156 9.719 1 94.69 27 MET B O 1
ATOM 2644 N N . LEU B 1 28 ? 4.449 30.75 9.703 1 95.56 28 LEU B N 1
ATOM 2645 C CA . LEU B 1 28 ? 4.613 29.438 10.297 1 95.56 28 LEU B CA 1
ATOM 2646 C C . LEU B 1 28 ? 4.727 28.359 9.219 1 95.56 28 LEU B C 1
ATOM 2648 O O . LEU B 1 28 ? 3.98 28.375 8.242 1 95.56 28 LEU B O 1
ATOM 2652 N N . PRO B 1 29 ? 5.66 27.438 9.43 1 95.81 29 PRO B N 1
ATOM 2653 C CA . PRO B 1 29 ? 5.895 26.406 8.422 1 95.81 29 PRO B CA 1
ATOM 2654 C C . PRO B 1 29 ? 4.711 25.453 8.273 1 95.81 29 PRO B C 1
ATOM 2656 O O . PRO B 1 29 ? 4.613 24.734 7.277 1 95.81 29 PRO B O 1
ATOM 2659 N N . THR B 1 30 ? 3.801 25.391 9.203 1 94.38 30 THR B N 1
ATOM 2660 C CA . THR B 1 30 ? 2.691 24.453 9.188 1 94.38 30 THR B CA 1
ATOM 2661 C C . THR B 1 30 ? 1.631 24.875 8.172 1 94.38 30 THR B C 1
ATOM 2663 O O . THR B 1 30 ? 0.732 24.109 7.84 1 94.38 30 THR B O 1
ATOM 2666 N N . VAL B 1 31 ? 1.719 26.109 7.754 1 90.75 31 VAL B N 1
ATOM 2667 C CA . VAL B 1 31 ? 0.84 26.531 6.672 1 90.75 31 VAL B CA 1
ATOM 2668 C C . VAL B 1 31 ? 1.35 25.984 5.344 1 90.75 31 VAL B C 1
ATOM 2670 O O . VAL B 1 31 ? 2.512 26.188 4.984 1 90.75 31 VAL B O 1
ATOM 2673 N N . ASP B 1 32 ? 0.482 25.281 4.582 1 89.75 32 ASP B N 1
ATOM 2674 C CA . ASP B 1 32 ? 0.869 24.516 3.4 1 89.75 32 ASP B CA 1
ATOM 2675 C C . ASP B 1 32 ? 1.654 25.375 2.42 1 89.75 32 ASP B C 1
ATOM 2677 O O . ASP B 1 32 ? 2.676 24.953 1.882 1 89.75 32 ASP B O 1
ATOM 2681 N N . PHE B 1 33 ? 1.207 26.641 2.225 1 89 33 PHE B N 1
ATOM 2682 C CA . PHE B 1 33 ? 1.889 27.578 1.338 1 89 33 PHE B CA 1
ATOM 2683 C C . PHE B 1 33 ? 3.326 27.797 1.79 1 89 33 PHE B C 1
ATOM 2685 O O . PHE B 1 33 ? 4.25 27.781 0.975 1 89 33 PHE B O 1
ATOM 2692 N N . CYS B 1 34 ? 3.469 28.078 3.037 1 93.19 34 CYS B N 1
ATOM 2693 C CA . CYS B 1 34 ? 4.793 28.344 3.594 1 93.19 34 CYS B CA 1
ATOM 2694 C C . CYS B 1 34 ? 5.695 27.125 3.449 1 93.19 34 CYS B C 1
ATOM 2696 O O . CYS B 1 34 ? 6.859 27.25 3.066 1 93.19 34 CYS B O 1
ATOM 2698 N N . PHE B 1 35 ? 5.184 25.969 3.758 1 95.19 35 PHE B N 1
ATOM 2699 C CA . PHE B 1 35 ? 5.949 24.734 3.637 1 95.19 35 PHE B CA 1
ATOM 2700 C C . PHE B 1 35 ? 6.398 24.516 2.197 1 95.19 35 PHE B C 1
ATOM 2702 O O . PHE B 1 35 ? 7.551 24.141 1.95 1 95.19 35 PHE B O 1
ATOM 2709 N N . LYS B 1 36 ? 5.504 24.688 1.271 1 93.25 36 LYS B N 1
ATOM 2710 C CA . LYS B 1 36 ? 5.809 24.547 -0.151 1 93.25 36 LYS B CA 1
ATOM 2711 C C . LYS B 1 36 ? 6.965 25.453 -0.557 1 93.25 36 LYS B C 1
ATOM 2713 O O . LYS B 1 36 ? 7.863 25.031 -1.286 1 93.25 36 LYS B O 1
ATOM 2718 N N . GLU B 1 37 ? 6.934 26.688 -0.079 1 93.25 37 GLU B N 1
ATOM 2719 C CA . GLU B 1 37 ? 7.988 27.641 -0.394 1 93.25 37 GLU B CA 1
ATOM 2720 C C . GLU B 1 37 ? 9.32 27.219 0.228 1 93.25 37 GLU B C 1
ATOM 2722 O O . GLU B 1 37 ? 10.375 27.359 -0.395 1 93.25 37 GLU B O 1
ATOM 2727 N N . LEU B 1 38 ? 9.25 26.703 1.443 1 95.62 38 LEU B N 1
ATOM 2728 C CA . LEU B 1 38 ? 10.453 26.203 2.1 1 95.62 38 LEU B CA 1
ATOM 2729 C C . LEU B 1 38 ? 11.109 25.109 1.273 1 95.62 38 LEU B C 1
ATOM 2731 O O . LEU B 1 38 ? 12.336 25.078 1.137 1 95.62 38 LEU B O 1
ATOM 2735 N N . MET B 1 39 ? 10.297 24.266 0.667 1 95.69 39 MET B N 1
ATOM 2736 C CA . MET B 1 39 ? 10.789 23.094 -0.062 1 95.69 39 MET B CA 1
ATOM 2737 C C . MET B 1 39 ? 11.414 23.5 -1.391 1 95.69 39 MET B C 1
ATOM 2739 O O . MET B 1 39 ? 12.094 22.703 -2.035 1 95.69 39 MET B O 1
ATOM 2743 N N . GLN B 1 40 ? 11.188 24.766 -1.79 1 94.44 40 GLN B N 1
ATOM 2744 C CA . GLN B 1 40 ? 11.836 25.25 -3.002 1 94.44 40 GLN B CA 1
ATOM 2745 C C . GLN B 1 40 ? 13.344 25.375 -2.807 1 94.44 40 GLN B C 1
ATOM 2747 O O . GLN B 1 40 ? 14.102 25.359 -3.777 1 94.44 40 GLN B O 1
ATOM 2752 N N . ASN B 1 41 ? 13.742 25.578 -1.544 1 94.81 41 ASN B N 1
ATOM 2753 C CA . ASN B 1 41 ? 15.164 25.625 -1.222 1 94.81 41 ASN B CA 1
ATOM 2754 C C . ASN B 1 41 ? 15.789 24.234 -1.217 1 94.81 41 ASN B C 1
ATOM 2756 O O . ASN B 1 41 ? 15.422 23.391 -0.392 1 94.81 41 ASN B O 1
ATOM 2760 N N . GLU B 1 42 ? 16.719 24.031 -2.076 1 94.06 42 GLU B N 1
ATOM 2761 C CA . GLU B 1 42 ? 17.297 22.719 -2.305 1 94.06 42 GLU B CA 1
ATOM 2762 C C . GLU B 1 42 ? 17.938 22.156 -1.036 1 94.06 42 GLU B C 1
ATOM 2764 O O . GLU B 1 42 ? 17.781 20.969 -0.721 1 94.06 42 GLU B O 1
ATOM 2769 N N . ASN B 1 43 ? 18.656 22.984 -0.383 1 93.94 43 ASN B N 1
ATOM 2770 C CA . ASN B 1 43 ? 19.344 22.531 0.825 1 93.94 43 ASN B CA 1
ATOM 2771 C C . ASN B 1 43 ? 18.344 22.141 1.917 1 93.94 43 ASN B C 1
ATOM 2773 O O . ASN B 1 43 ? 18.547 21.156 2.633 1 93.94 43 ASN B O 1
ATOM 2777 N N . VAL B 1 44 ? 17.297 22.922 2.051 1 95.44 44 VAL B N 1
ATOM 2778 C CA . VAL B 1 44 ? 16.25 22.609 3.02 1 95.44 44 VAL B CA 1
ATOM 2779 C C . VAL B 1 44 ? 15.578 21.297 2.654 1 95.44 44 VAL B C 1
ATOM 2781 O O . VAL B 1 44 ? 15.406 20.422 3.51 1 95.44 44 VAL B O 1
ATOM 2784 N N . ARG B 1 45 ? 15.297 21.141 1.382 1 95.69 45 ARG B N 1
ATOM 2785 C CA . ARG B 1 45 ? 14.664 19.922 0.871 1 95.69 45 ARG B CA 1
ATOM 2786 C C . ARG B 1 45 ? 15.539 18.703 1.135 1 95.69 45 ARG B C 1
ATOM 2788 O O . ARG B 1 45 ? 15.047 17.688 1.624 1 95.69 45 ARG B O 1
ATOM 2795 N N . LYS B 1 46 ? 16.812 18.812 0.856 1 95.75 46 LYS B N 1
ATOM 2796 C CA . LYS B 1 46 ? 17.75 17.719 1.086 1 95.75 46 LYS B CA 1
ATOM 2797 C C . LYS B 1 46 ? 17.844 17.375 2.568 1 95.75 46 LYS B C 1
ATOM 2799 O O . LYS B 1 46 ? 17.906 16.203 2.932 1 95.75 46 LYS B O 1
ATOM 2804 N N . GLY B 1 47 ? 17.844 18.422 3.385 1 95.69 47 GLY B N 1
ATOM 2805 C CA . GLY B 1 47 ? 17.938 18.203 4.82 1 95.69 47 GLY B CA 1
ATOM 2806 C C . GLY B 1 47 ? 16.781 17.422 5.383 1 95.69 47 GLY B C 1
ATOM 2807 O O . GLY B 1 47 ? 16.969 16.453 6.125 1 95.69 47 GLY B O 1
ATOM 2808 N N . ILE B 1 48 ? 15.555 17.812 5.031 1 96.69 48 ILE B N 1
ATOM 2809 C CA . ILE B 1 48 ? 14.383 17.156 5.59 1 96.69 48 ILE B CA 1
ATOM 2810 C C . ILE B 1 48 ? 14.266 15.734 5.035 1 96.69 48 ILE B C 1
ATOM 2812 O O . ILE B 1 48 ? 13.914 14.805 5.766 1 96.69 48 ILE B O 1
ATOM 2816 N N . ILE B 1 49 ? 14.594 15.547 3.766 1 97.5 49 ILE B N 1
ATOM 2817 C CA . ILE B 1 49 ? 14.523 14.227 3.137 1 97.5 49 ILE B CA 1
ATOM 2818 C C . ILE B 1 49 ? 15.547 13.297 3.787 1 97.5 49 ILE B C 1
ATOM 2820 O O . ILE B 1 49 ? 15.234 12.141 4.09 1 97.5 49 ILE B O 1
ATOM 2824 N N . ALA B 1 50 ? 16.75 13.812 4.004 1 96.75 50 ALA B N 1
ATOM 2825 C CA . ALA B 1 50 ? 17.797 13.023 4.672 1 96.75 50 ALA B CA 1
ATOM 2826 C C . ALA B 1 50 ? 17.328 12.586 6.059 1 96.75 50 ALA B C 1
ATOM 2828 O O . ALA B 1 50 ? 17.562 11.438 6.461 1 96.75 50 ALA B O 1
ATOM 2829 N N . ALA B 1 51 ? 16.672 13.477 6.777 1 96.56 51 ALA B N 1
ATOM 2830 C CA . ALA B 1 51 ? 16.172 13.164 8.117 1 96.56 51 ALA B CA 1
ATOM 2831 C C . ALA B 1 51 ? 15.125 12.062 8.07 1 96.56 51 ALA B C 1
ATOM 2833 O O . ALA B 1 51 ? 15.156 11.133 8.867 1 96.56 51 ALA B O 1
ATOM 2834 N N . ILE B 1 52 ? 14.203 12.141 7.121 1 96.44 52 ILE B N 1
ATOM 2835 C CA . ILE B 1 52 ? 13.117 11.18 6.969 1 96.44 52 ILE B CA 1
ATOM 2836 C C . ILE B 1 52 ? 13.688 9.805 6.625 1 96.44 52 ILE B C 1
ATOM 2838 O O . ILE B 1 52 ? 13.25 8.789 7.16 1 96.44 52 ILE B O 1
ATOM 2842 N N . LEU B 1 53 ? 14.688 9.789 5.746 1 95.88 53 LEU B N 1
ATOM 2843 C CA . LEU B 1 53 ? 15.266 8.539 5.258 1 95.88 53 LEU B CA 1
ATOM 2844 C C . LEU B 1 53 ? 16.359 8.039 6.203 1 95.88 53 LEU B C 1
ATOM 2846 O O . LEU B 1 53 ? 16.953 6.984 5.973 1 95.88 53 LEU B O 1
ATOM 2850 N N . ASN B 1 54 ? 16.578 8.797 7.258 1 94.56 54 ASN B N 1
ATOM 2851 C CA . ASN B 1 54 ? 17.625 8.477 8.227 1 94.56 54 ASN B CA 1
ATOM 2852 C C . ASN B 1 54 ? 18.984 8.32 7.551 1 94.56 54 ASN B C 1
ATOM 2854 O O . ASN B 1 54 ? 19.656 7.297 7.715 1 94.56 54 ASN B O 1
ATOM 2858 N N . ARG B 1 55 ? 19.25 9.25 6.723 1 93.44 55 ARG B N 1
ATOM 2859 C CA . ARG B 1 55 ? 20.531 9.367 6.02 1 93.44 55 ARG B CA 1
ATOM 2860 C C . ARG B 1 55 ? 21.172 10.727 6.273 1 93.44 55 ARG B C 1
ATOM 2862 O O . ARG B 1 55 ? 20.562 11.602 6.879 1 93.44 55 ARG B O 1
ATOM 2869 N N . ARG B 1 56 ? 22.406 10.789 5.871 1 88.69 56 ARG B N 1
ATOM 2870 C CA . ARG B 1 56 ? 23.047 12.102 5.91 1 88.69 56 ARG B CA 1
ATOM 2871 C C . ARG B 1 56 ? 22.641 12.953 4.719 1 88.69 56 ARG B C 1
ATOM 2873 O O . ARG B 1 56 ? 22.453 12.438 3.611 1 88.69 56 ARG B O 1
ATOM 2880 N N . PRO B 1 57 ? 22.531 14.258 5.008 1 87.81 57 PRO B N 1
ATOM 2881 C CA . PRO B 1 57 ? 22.125 15.133 3.908 1 87.81 57 PRO B CA 1
ATOM 2882 C C . PRO B 1 57 ? 23.031 15 2.68 1 87.81 57 PRO B C 1
ATOM 2884 O O . PRO B 1 57 ? 22.547 15.109 1.548 1 87.81 57 PRO B O 1
ATOM 2887 N N . ASP B 1 58 ? 24.281 14.773 2.92 1 87.94 58 ASP B N 1
ATOM 2888 C CA . ASP B 1 58 ? 25.219 14.695 1.809 1 87.94 58 ASP B CA 1
ATOM 2889 C C . ASP B 1 58 ? 25 13.43 0.986 1 87.94 58 ASP B C 1
ATOM 2891 O O . ASP B 1 58 ? 25.484 13.32 -0.142 1 87.94 58 ASP B O 1
ATOM 2895 N N . GLU B 1 59 ? 24.234 12.508 1.52 1 90.38 59 GLU B N 1
ATOM 2896 C CA . GLU B 1 59 ? 23.906 11.273 0.801 1 90.38 59 GLU B CA 1
ATOM 2897 C C . GLU B 1 59 ? 22.766 11.5 -0.183 1 90.38 59 GLU B C 1
ATOM 2899 O O . GLU B 1 59 ? 22.531 10.672 -1.066 1 90.38 59 GLU B O 1
ATOM 2904 N N . ILE B 1 60 ? 22.016 12.531 0.044 1 92.81 60 ILE B N 1
ATOM 2905 C CA . ILE B 1 60 ? 20.969 12.914 -0.905 1 92.81 60 ILE B CA 1
ATOM 2906 C C . ILE B 1 60 ? 21.594 13.734 -2.037 1 92.81 60 ILE B C 1
ATOM 2908 O O . ILE B 1 60 ? 21.797 14.938 -1.893 1 92.81 60 ILE B O 1
ATOM 2912 N N . VAL B 1 61 ? 21.844 13.156 -3.084 1 87.44 61 VAL B N 1
ATOM 2913 C CA . VAL B 1 61 ? 22.656 13.75 -4.145 1 87.44 61 VAL B CA 1
ATOM 2914 C C . VAL B 1 61 ? 21.828 14.797 -4.891 1 87.44 61 VAL B C 1
ATOM 2916 O O . VAL B 1 61 ? 22.234 15.961 -4.992 1 87.44 61 VAL B O 1
ATOM 2919 N N . ASN B 1 62 ? 20.703 14.398 -5.43 1 90.81 62 ASN B N 1
ATOM 2920 C CA . ASN B 1 62 ? 19.859 15.32 -6.184 1 90.81 62 ASN B CA 1
ATOM 2921 C C . ASN B 1 62 ? 18.391 15.164 -5.816 1 90.81 62 ASN B C 1
ATOM 2923 O O . ASN B 1 62 ? 17.922 14.055 -5.516 1 90.81 62 ASN B O 1
ATOM 2927 N N . THR B 1 63 ? 17.734 16.25 -5.715 1 94.5 63 THR B N 1
ATOM 2928 C CA . THR B 1 63 ? 16.281 16.312 -5.547 1 94.5 63 THR B CA 1
ATOM 2929 C C . THR B 1 63 ? 15.648 17.172 -6.633 1 94.5 63 THR B C 1
ATOM 2931 O O . THR B 1 63 ? 16.203 18.203 -7.008 1 94.5 63 THR B O 1
ATOM 2934 N N . GLU B 1 64 ? 14.633 16.703 -7.18 1 94.75 64 GLU B N 1
ATOM 2935 C CA . GLU B 1 64 ? 13.883 17.438 -8.18 1 94.75 64 GLU B CA 1
ATOM 2936 C C . GLU B 1 64 ? 12.422 17.609 -7.766 1 94.75 64 GLU B C 1
ATOM 2938 O O . GLU B 1 64 ? 11.758 16.625 -7.398 1 94.75 64 GLU B O 1
ATOM 2943 N N . LEU B 1 65 ? 11.992 18.844 -7.801 1 94.88 65 LEU B N 1
ATOM 2944 C CA . LEU B 1 65 ? 10.57 19.062 -7.566 1 94.88 65 LEU B CA 1
ATOM 2945 C C . LEU B 1 65 ? 9.75 18.688 -8.789 1 94.88 65 LEU B C 1
ATOM 2947 O O . LEU B 1 65 ? 10.055 19.109 -9.906 1 94.88 65 LEU B O 1
ATOM 2951 N N . LEU B 1 66 ? 8.758 17.844 -8.555 1 92.81 66 LEU B N 1
ATOM 2952 C CA . LEU B 1 66 ? 7.848 17.422 -9.617 1 92.81 66 LEU B CA 1
ATOM 2953 C C . LEU B 1 66 ? 6.52 18.172 -9.523 1 92.81 66 LEU B C 1
ATOM 2955 O O . LEU B 1 66 ? 6.195 18.734 -8.484 1 92.81 66 LEU B O 1
ATOM 2959 N N . PRO B 1 67 ? 5.809 18.203 -10.672 1 87.25 67 PRO B N 1
ATOM 2960 C CA . PRO B 1 67 ? 4.457 18.75 -10.602 1 87.25 67 PRO B CA 1
ATOM 2961 C C . PRO B 1 67 ? 3.588 18.062 -9.547 1 87.25 67 PRO B C 1
ATOM 2963 O O . PRO B 1 67 ? 3.674 16.844 -9.375 1 87.25 67 PRO B O 1
ATOM 2966 N N . THR B 1 68 ? 2.76 18.891 -8.852 1 86.56 68 THR B N 1
ATOM 2967 C CA . THR B 1 68 ? 1.983 18.375 -7.734 1 86.56 68 THR B CA 1
ATOM 2968 C C . THR B 1 68 ? 0.624 17.859 -8.211 1 86.56 68 THR B C 1
ATOM 2970 O O . THR B 1 68 ? -0.078 17.172 -7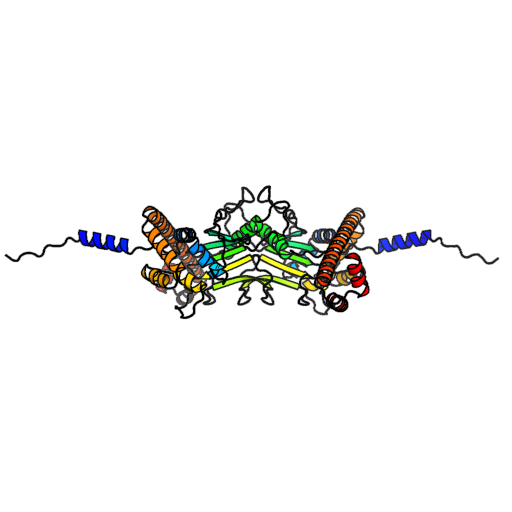.473 1 86.56 68 THR B O 1
ATOM 2973 N N . ILE B 1 69 ? 0.29 18.297 -9.391 1 80.5 69 ILE B N 1
ATOM 2974 C CA . ILE B 1 69 ? -0.96 17.781 -9.945 1 80.5 69 ILE B CA 1
ATOM 2975 C C . ILE B 1 69 ? -0.73 16.406 -10.547 1 80.5 69 ILE B C 1
ATOM 2977 O O . ILE B 1 69 ? 0.047 16.25 -11.492 1 80.5 69 ILE B O 1
ATOM 2981 N N . LEU B 1 70 ? -1.408 15.414 -9.984 1 77.88 70 LEU B N 1
ATOM 2982 C CA . LEU B 1 70 ? -1.284 14.047 -10.477 1 77.88 70 LEU B CA 1
ATOM 2983 C C . LEU B 1 70 ? -2.131 13.836 -11.727 1 77.88 70 LEU B C 1
ATOM 2985 O O . LEU B 1 70 ? -3.201 14.438 -11.859 1 77.88 70 LEU B O 1
ATOM 2989 N N . ARG B 1 71 ? -1.63 13.016 -12.617 1 69.69 71 ARG B N 1
ATOM 2990 C CA . ARG B 1 71 ? -2.291 12.773 -13.898 1 69.69 71 ARG B CA 1
ATOM 2991 C C . ARG B 1 71 ? -3.615 12.039 -13.695 1 69.69 71 ARG B C 1
ATOM 2993 O O . ARG B 1 71 ? -3.748 11.227 -12.789 1 69.69 71 ARG B O 1
ATOM 3000 N N . LYS B 1 72 ? -4.621 12.445 -14.523 1 66.69 72 LYS B N 1
ATOM 3001 C CA . LYS B 1 72 ? -5.871 11.688 -14.578 1 66.69 72 LYS B CA 1
ATOM 3002 C C . LYS B 1 72 ? -5.746 10.477 -15.5 1 66.69 72 LYS B C 1
ATOM 3004 O O . LYS B 1 72 ? -5.16 10.578 -16.578 1 66.69 72 LYS B O 1
ATOM 3009 N N . ASP B 1 73 ? -6.16 9.352 -14.992 1 62.81 73 ASP B N 1
ATOM 3010 C CA . ASP B 1 73 ? -6.207 8.195 -15.875 1 62.81 73 ASP B CA 1
ATOM 3011 C C . ASP B 1 73 ? -7.391 8.281 -16.828 1 62.81 73 ASP B C 1
ATOM 3013 O O . ASP B 1 73 ? -7.344 7.738 -17.938 1 62.81 73 ASP B O 1
ATOM 3017 N N . SER B 1 74 ? -8.414 8.805 -16.406 1 64 74 SER B N 1
ATOM 3018 C CA . SER B 1 74 ? -9.609 9.078 -17.203 1 64 74 SER B CA 1
ATOM 3019 C C . SER B 1 74 ? -10.156 10.469 -16.906 1 64 74 SER B C 1
ATOM 3021 O O . SER B 1 74 ? -9.828 11.07 -15.875 1 64 74 SER B O 1
ATOM 3023 N N . GLU B 1 75 ? -10.758 11.039 -17.875 1 66.06 75 GLU B N 1
ATOM 3024 C CA . GLU B 1 75 ? -11.32 12.383 -17.734 1 66.06 75 GLU B CA 1
ATOM 3025 C C . GLU B 1 75 ? -12.125 12.516 -16.453 1 66.06 75 GLU B C 1
ATOM 3027 O O . GLU B 1 75 ? -12.141 13.578 -15.82 1 66.06 75 GLU B O 1
ATOM 3032 N N . ASP B 1 76 ? -12.617 11.352 -16.109 1 68.81 76 ASP B N 1
ATOM 3033 C CA . ASP B 1 76 ? -13.523 11.391 -14.969 1 68.81 76 ASP B CA 1
ATOM 3034 C C . ASP B 1 76 ? -12.781 11.148 -13.656 1 68.81 76 ASP B C 1
ATOM 3036 O O . ASP B 1 76 ? -13.359 11.281 -12.578 1 68.81 76 ASP B O 1
ATOM 3040 N N . ASP B 1 77 ? -11.523 10.977 -13.766 1 71.75 77 ASP B N 1
ATOM 3041 C CA . ASP B 1 77 ? -10.75 10.648 -12.578 1 71.75 77 ASP B CA 1
ATOM 3042 C C . ASP B 1 77 ? -10.609 11.859 -11.656 1 71.75 77 ASP B C 1
ATOM 3044 O O . ASP B 1 77 ? -10.594 13 -12.125 1 71.75 77 ASP B O 1
ATOM 3048 N N . LYS B 1 78 ? -10.555 11.656 -10.359 1 71.44 78 LYS B N 1
ATOM 3049 C CA . LYS B 1 78 ? -10.32 12.703 -9.367 1 71.44 78 LYS B CA 1
ATOM 3050 C C . LYS B 1 78 ? -8.914 13.281 -9.508 1 71.44 78 LYS B C 1
ATOM 3052 O O . LYS B 1 78 ? -7.949 12.539 -9.719 1 71.44 78 LYS B O 1
ATOM 3057 N N . TYR B 1 79 ? -8.859 14.68 -9.477 1 71.12 79 TYR B N 1
ATOM 3058 C CA . TYR B 1 79 ? -7.547 15.305 -9.406 1 71.12 79 TYR B CA 1
ATOM 3059 C C . TYR B 1 79 ? -6.93 15.133 -8.023 1 71.12 79 TYR B C 1
ATOM 3061 O O . TYR B 1 79 ? -7.609 15.297 -7.012 1 71.12 79 TYR B O 1
ATOM 3069 N N . GLY B 1 80 ? -5.766 14.508 -8.047 1 73.62 80 GLY B N 1
ATOM 3070 C CA . GLY B 1 80 ? -4.961 14.57 -6.836 1 73.62 80 GLY B CA 1
ATOM 3071 C C . GLY B 1 80 ? -3.928 15.672 -6.863 1 73.62 80 GLY B C 1
ATOM 3072 O O . GLY B 1 80 ? -3.213 15.844 -7.852 1 73.62 80 GLY B O 1
ATOM 3073 N N . ILE B 1 81 ? -4.004 16.594 -5.922 1 77.88 81 ILE B N 1
ATOM 3074 C CA . ILE B 1 81 ? -3.031 17.672 -5.82 1 77.88 81 ILE B CA 1
ATOM 3075 C C . ILE B 1 81 ? -2.174 17.484 -4.574 1 77.88 81 ILE B C 1
ATOM 3077 O O . ILE B 1 81 ? -2.678 17.547 -3.449 1 77.88 81 ILE B O 1
ATOM 3081 N N . LEU B 1 82 ? -0.938 17.188 -4.883 1 84.12 82 LEU B N 1
ATOM 3082 C CA . LEU B 1 82 ? 0.026 17.016 -3.803 1 84.12 82 LEU B CA 1
ATOM 3083 C C . LEU B 1 82 ? 0.553 18.359 -3.322 1 84.12 82 LEU B C 1
ATOM 3085 O O . LEU B 1 82 ? 0.544 19.328 -4.07 1 84.12 82 LEU B O 1
ATOM 3089 N N . ASP B 1 83 ? 1.002 18.375 -2.094 1 85.12 83 ASP B N 1
ATOM 3090 C CA . ASP B 1 83 ? 1.635 19.594 -1.598 1 85.12 83 ASP B CA 1
ATOM 3091 C C . ASP B 1 83 ? 3.045 19.75 -2.162 1 85.12 83 ASP B C 1
ATOM 3093 O O . ASP B 1 83 ? 3.373 20.781 -2.748 1 85.12 83 ASP B O 1
ATOM 3097 N N . VAL B 1 84 ? 3.857 18.812 -1.961 1 92.31 84 VAL B N 1
ATOM 3098 C CA . VAL B 1 84 ? 5.219 18.797 -2.486 1 92.31 84 VAL B CA 1
ATOM 3099 C C . VAL B 1 84 ? 5.555 17.406 -3.006 1 92.31 84 VAL B C 1
ATOM 3101 O O . VAL B 1 84 ? 5.34 16.406 -2.311 1 92.31 84 VAL B O 1
ATOM 3104 N N . ARG B 1 85 ? 5.969 17.312 -4.219 1 92.88 85 ARG B N 1
ATOM 3105 C CA . ARG B 1 85 ? 6.422 16.062 -4.828 1 92.88 85 ARG B CA 1
ATOM 3106 C C . ARG B 1 85 ? 7.887 16.156 -5.238 1 92.88 85 ARG B C 1
ATOM 3108 O O . ARG B 1 85 ? 8.281 17.094 -5.941 1 92.88 85 ARG B O 1
ATOM 3115 N N . VAL B 1 86 ? 8.633 15.211 -4.762 1 95.44 86 VAL B N 1
ATOM 3116 C CA . VAL B 1 86 ? 10.078 15.25 -4.992 1 95.44 86 VAL B CA 1
ATOM 3117 C C . VAL B 1 86 ? 10.547 13.922 -5.586 1 95.44 86 VAL B C 1
ATOM 3119 O O . VAL B 1 86 ? 10.07 12.859 -5.191 1 95.44 86 VAL B O 1
ATOM 3122 N N . GLN B 1 87 ? 11.43 13.961 -6.48 1 95.06 87 GLN B N 1
ATOM 3123 C CA . GLN B 1 87 ? 12.094 12.773 -7.004 1 95.06 87 GLN B CA 1
ATOM 3124 C C . GLN B 1 87 ? 13.586 12.781 -6.676 1 95.06 87 GLN B C 1
ATOM 3126 O O . GLN B 1 87 ? 14.258 13.797 -6.84 1 95.06 87 GLN B O 1
ATOM 3131 N N . LEU B 1 88 ? 14.047 11.695 -6.207 1 94.69 88 LEU B N 1
ATOM 3132 C CA . LEU B 1 88 ? 15.461 11.516 -5.895 1 94.69 88 LEU B CA 1
ATOM 3133 C C . LEU B 1 88 ? 16.203 10.898 -7.078 1 94.69 88 LEU B C 1
ATOM 3135 O O . LEU B 1 88 ? 15.586 10.523 -8.078 1 94.69 88 LEU B O 1
ATOM 3139 N N . ASP B 1 89 ? 17.516 10.75 -6.969 1 88 89 ASP B N 1
ATOM 3140 C CA . ASP B 1 89 ? 18.344 10.258 -8.055 1 88 89 ASP B CA 1
ATOM 3141 C C . ASP B 1 89 ? 18.031 8.797 -8.375 1 88 89 ASP B C 1
ATOM 3143 O O . ASP B 1 89 ? 18.109 8.375 -9.531 1 88 89 ASP B O 1
ATOM 3147 N N . ASN B 1 90 ? 17.703 8.031 -7.41 1 86.69 90 ASN B N 1
ATOM 3148 C CA . ASN B 1 90 ? 17.391 6.621 -7.613 1 86.69 90 ASN B CA 1
ATOM 3149 C C . ASN B 1 90 ? 15.93 6.422 -8.031 1 86.69 90 ASN B C 1
ATOM 3151 O O . ASN B 1 90 ? 15.391 5.32 -7.926 1 86.69 90 ASN B O 1
ATOM 3155 N N . GLU B 1 91 ? 15.258 7.52 -8.398 1 87.75 91 GLU B N 1
ATOM 3156 C CA . GLU B 1 91 ? 13.914 7.543 -8.969 1 87.75 91 GLU B CA 1
ATOM 3157 C C . GLU B 1 91 ? 12.852 7.348 -7.891 1 87.75 91 GLU B C 1
ATOM 3159 O O . GLU B 1 91 ? 11.664 7.219 -8.195 1 87.75 91 GLU B O 1
ATOM 3164 N N . VAL B 1 92 ? 13.391 7.293 -6.648 1 94.25 92 VAL B N 1
ATOM 3165 C CA . VAL B 1 92 ? 12.438 7.289 -5.539 1 94.25 92 VAL B CA 1
ATOM 3166 C C . VAL B 1 92 ? 11.656 8.602 -5.523 1 94.25 92 VAL B C 1
ATOM 3168 O O . VAL B 1 92 ? 12.234 9.672 -5.719 1 94.25 92 VAL B O 1
ATOM 3171 N N . GLN B 1 93 ? 10.359 8.492 -5.332 1 96.12 93 GLN B N 1
ATOM 3172 C CA . GLN B 1 93 ? 9.516 9.68 -5.25 1 96.12 93 GLN B CA 1
ATOM 3173 C C . GLN B 1 93 ? 8.961 9.867 -3.84 1 96.12 93 GLN B C 1
ATOM 3175 O O . GLN B 1 93 ? 8.641 8.883 -3.162 1 96.12 93 GLN B O 1
ATOM 3180 N N . ILE B 1 94 ? 8.852 11.133 -3.449 1 97.69 94 ILE B N 1
ATOM 3181 C CA . ILE B 1 94 ? 8.352 11.477 -2.123 1 97.69 94 ILE B CA 1
ATOM 3182 C C . ILE B 1 94 ? 7.246 12.523 -2.246 1 97.69 94 ILE B C 1
ATOM 3184 O O . ILE B 1 94 ? 7.402 13.516 -2.963 1 97.69 94 ILE B O 1
ATOM 3188 N N . ASP B 1 95 ? 6.141 12.266 -1.641 1 97.31 95 ASP B N 1
ATOM 3189 C CA . ASP B 1 95 ? 5.043 13.219 -1.498 1 97.31 95 ASP B CA 1
ATOM 3190 C C . ASP B 1 95 ? 4.961 13.75 -0.07 1 97.31 95 ASP B C 1
ATOM 3192 O O . ASP B 1 95 ? 4.73 12.992 0.872 1 97.31 95 ASP B O 1
ATOM 3196 N N . PHE B 1 96 ? 5.148 15.062 0.104 1 97.06 96 PHE B N 1
ATOM 3197 C CA . PHE B 1 96 ? 4.953 15.711 1.396 1 97.06 96 PHE B CA 1
ATOM 3198 C C . PHE B 1 96 ? 3.555 16.312 1.49 1 97.06 96 PHE B C 1
ATOM 3200 O O . PHE B 1 96 ? 3.146 17.094 0.622 1 97.06 96 PHE B O 1
ATOM 3207 N N . GLU B 1 97 ? 2.854 15.914 2.502 1 95 97 GLU B N 1
ATOM 3208 C CA . GLU B 1 97 ? 1.543 16.5 2.768 1 95 97 GLU B CA 1
ATOM 3209 C C . GLU B 1 97 ? 1.506 17.172 4.133 1 95 97 GLU B C 1
ATOM 3211 O O . GLU B 1 97 ? 1.711 16.531 5.16 1 95 97 GLU B O 1
ATOM 3216 N N . MET B 1 98 ? 1.336 18.5 4.094 1 93.94 98 MET B N 1
ATOM 3217 C CA . MET B 1 98 ? 1.166 19.297 5.305 1 93.94 98 MET B CA 1
ATOM 3218 C C . MET B 1 98 ? -0.312 19.469 5.633 1 93.94 98 MET B C 1
ATOM 3220 O O . MET B 1 98 ? -1.088 19.922 4.789 1 93.94 98 MET B O 1
ATOM 3224 N N . GLN B 1 99 ? -0.701 19 6.789 1 89.88 99 GLN B N 1
ATOM 3225 C CA . GLN B 1 99 ? -2.105 19.078 7.172 1 89.88 99 GLN B CA 1
ATOM 3226 C C . GLN B 1 99 ? -2.262 19.703 8.555 1 89.88 99 GLN B C 1
ATOM 3228 O O . GLN B 1 99 ? -1.788 19.156 9.555 1 89.88 99 GLN B O 1
ATOM 3233 N N . VAL B 1 100 ? -2.975 20.812 8.57 1 90.06 100 VAL B N 1
ATOM 3234 C CA . VAL B 1 100 ? -3.168 21.516 9.828 1 90.06 100 VAL B CA 1
ATOM 3235 C C . VAL B 1 100 ? -4.477 21.062 10.484 1 90.06 100 VAL B C 1
ATOM 3237 O O . VAL B 1 100 ? -4.492 20.688 11.656 1 90.06 100 VAL B O 1
ATOM 3240 N N . VAL B 1 101 ? -5.527 21 9.664 1 87.31 101 VAL B N 1
ATOM 3241 C CA . VAL B 1 101 ? -6.855 20.672 10.18 1 87.31 101 VAL B CA 1
ATOM 3242 C C . VAL B 1 101 ? -7.098 19.172 10.094 1 87.31 101 VAL B C 1
ATOM 3244 O O . VAL B 1 101 ? -6.77 18.547 9.086 1 87.31 101 VAL B O 1
ATOM 3247 N N . TYR B 1 102 ? -7.66 18.656 11.109 1 86.62 102 TYR B N 1
ATOM 3248 C CA . TYR B 1 102 ? -7.965 17.234 11.18 1 86.62 102 TYR B CA 1
ATOM 3249 C C . TYR B 1 102 ? -8.828 16.812 9.992 1 86.62 102 TYR B C 1
ATOM 3251 O O . TYR B 1 102 ? -9.734 17.531 9.578 1 86.62 102 TYR B O 1
ATOM 3259 N N . TYR B 1 103 ? -8.516 15.602 9.516 1 83 103 TYR B N 1
ATOM 3260 C CA . TYR B 1 103 ? -9.227 15 8.391 1 83 103 TYR B CA 1
ATOM 3261 C C . TYR B 1 103 ? -9.555 13.539 8.672 1 83 103 TYR B C 1
ATOM 3263 O O . TYR B 1 103 ? -8.664 12.727 8.914 1 83 103 TYR B O 1
ATOM 3271 N N . ASP B 1 104 ? -10.82 13.023 8.719 1 82.19 104 ASP B N 1
ATOM 3272 C CA . ASP B 1 104 ? -11.305 11.703 9.109 1 82.19 104 ASP B CA 1
ATOM 3273 C C . ASP B 1 104 ? -10.742 10.617 8.195 1 82.19 104 ASP B C 1
ATOM 3275 O O . ASP B 1 104 ? -10.445 9.508 8.641 1 82.19 104 ASP B O 1
ATOM 3279 N N . PHE B 1 105 ? -10.594 10.75 6.965 1 90.56 105 PHE B N 1
ATOM 3280 C CA . PHE B 1 105 ? -10.219 9.727 5.996 1 90.56 105 PHE B CA 1
ATOM 3281 C C . PHE B 1 105 ? -8.836 10 5.422 1 90.56 105 PHE B C 1
ATOM 3283 O O . PHE B 1 105 ? -8.633 9.914 4.211 1 90.56 105 PHE B O 1
ATOM 3290 N N . TRP B 1 106 ? -7.965 10.203 6.477 1 94.19 106 TRP B N 1
ATOM 3291 C CA . TRP B 1 106 ? -6.613 10.578 6.082 1 94.19 106 TRP B CA 1
ATOM 3292 C C . TRP B 1 106 ? -5.895 9.414 5.41 1 94.19 106 TRP B C 1
ATOM 3294 O O . TRP B 1 106 ? -5.23 9.602 4.387 1 94.19 106 TRP B O 1
ATOM 3304 N N . ALA B 1 107 ? -6.062 8.18 5.949 1 95.75 107 ALA B N 1
ATOM 3305 C CA . ALA B 1 107 ? -5.426 7.004 5.352 1 95.75 107 ALA B CA 1
ATOM 3306 C C . ALA B 1 107 ? -5.922 6.777 3.928 1 95.75 107 ALA B C 1
ATOM 3308 O O . ALA B 1 107 ? -5.129 6.508 3.023 1 95.75 107 ALA B O 1
ATOM 3309 N N . ASN B 1 108 ? -7.254 6.891 3.723 1 96.31 108 ASN B N 1
ATOM 3310 C CA . ASN B 1 108 ? -7.824 6.734 2.391 1 96.31 108 ASN B CA 1
ATOM 3311 C C . ASN B 1 108 ? -7.164 7.668 1.381 1 96.31 108 ASN B C 1
ATOM 3313 O O . ASN B 1 108 ? -6.742 7.234 0.308 1 96.31 108 ASN B O 1
ATOM 3317 N N . ARG B 1 109 ? -6.996 8.906 1.808 1 93.94 109 ARG B N 1
ATOM 3318 C CA . ARG B 1 109 ? -6.469 9.945 0.922 1 93.94 109 ARG B CA 1
ATOM 3319 C C . ARG B 1 109 ? -4.984 9.719 0.641 1 93.94 109 ARG B C 1
ATOM 3321 O O . ARG B 1 109 ? -4.555 9.766 -0.513 1 93.94 109 ARG B O 1
ATOM 3328 N N . THR B 1 110 ? -4.223 9.477 1.633 1 96.06 110 THR B N 1
ATOM 3329 C CA . THR B 1 110 ? -2.779 9.367 1.455 1 96.06 110 THR B CA 1
ATOM 3330 C C . THR B 1 110 ? -2.426 8.117 0.649 1 96.06 110 THR B C 1
ATOM 3332 O O . THR B 1 110 ? -1.514 8.141 -0.179 1 96.06 110 THR B O 1
ATOM 3335 N N . ILE B 1 111 ? -3.18 7.023 0.864 1 97.62 111 ILE B N 1
ATOM 3336 C CA . ILE B 1 111 ? -2.945 5.801 0.104 1 97.62 111 ILE B CA 1
ATOM 3337 C C . ILE B 1 111 ? -3.336 6.016 -1.355 1 97.62 111 ILE B C 1
ATOM 3339 O O . ILE B 1 111 ? -2.682 5.5 -2.264 1 97.62 111 ILE B O 1
ATOM 3343 N N . TYR B 1 112 ? -4.383 6.816 -1.589 1 96.25 112 TYR B N 1
ATOM 3344 C CA . TYR B 1 112 ? -4.773 7.168 -2.949 1 96.25 112 TYR B CA 1
ATOM 3345 C C . TYR B 1 112 ? -3.637 7.863 -3.684 1 96.25 112 TYR B C 1
ATOM 3347 O O . TYR B 1 112 ? -3.264 7.465 -4.789 1 96.25 112 TYR B O 1
ATOM 3355 N N . TYR B 1 113 ? -3.01 8.859 -3.041 1 95.31 113 TYR B N 1
ATOM 3356 C CA . TYR B 1 113 ? -1.928 9.617 -3.66 1 95.31 113 TYR B CA 1
ATOM 3357 C C . TYR B 1 113 ? -0.689 8.75 -3.844 1 95.31 113 TYR B C 1
ATOM 3359 O O . TYR B 1 113 ? -0.033 8.812 -4.887 1 95.31 113 TYR B O 1
ATOM 3367 N N . LEU B 1 114 ? -0.412 8 -2.857 1 97.06 114 LEU B N 1
ATOM 3368 C CA . LEU B 1 114 ? 0.717 7.078 -2.924 1 97.06 114 LEU B CA 1
ATOM 3369 C C . LEU B 1 114 ? 0.546 6.094 -4.074 1 97.06 114 LEU B C 1
ATOM 3371 O O . LEU B 1 114 ? 1.488 5.844 -4.828 1 97.06 114 LEU B O 1
ATOM 3375 N N . SER B 1 115 ? -0.647 5.531 -4.238 1 96.38 115 SER B N 1
ATOM 3376 C CA . SER B 1 115 ? -0.972 4.582 -5.297 1 96.38 115 SER B CA 1
ATOM 3377 C C . SER B 1 115 ? -0.853 5.23 -6.672 1 96.38 115 SER B C 1
ATOM 3379 O O . SER B 1 115 ? -0.332 4.621 -7.609 1 96.38 115 SER B O 1
ATOM 3381 N N . LYS B 1 116 ? -1.354 6.457 -6.781 1 93.31 116 LYS B N 1
ATOM 3382 C CA . LYS B 1 116 ? -1.251 7.184 -8.039 1 93.31 116 LYS B CA 1
ATOM 3383 C C . LYS B 1 116 ? 0.208 7.395 -8.438 1 93.31 116 LYS B C 1
ATOM 3385 O O . LYS B 1 116 ? 0.588 7.156 -9.586 1 93.31 116 LYS B O 1
ATOM 3390 N N . MET B 1 117 ? 1.006 7.824 -7.488 1 94.56 117 MET B N 1
ATOM 3391 C CA . MET B 1 117 ? 2.43 8.023 -7.742 1 94.56 117 MET B CA 1
ATOM 3392 C C . MET B 1 117 ? 3.092 6.723 -8.188 1 94.56 117 MET B C 1
ATOM 3394 O O . MET B 1 117 ? 3.924 6.727 -9.094 1 94.56 117 MET B O 1
ATOM 3398 N N . TYR B 1 118 ? 2.744 5.617 -7.57 1 95.94 118 TYR B N 1
ATOM 3399 C CA . TYR B 1 118 ? 3.354 4.324 -7.867 1 95.94 118 TYR B CA 1
ATOM 3400 C C . TYR B 1 118 ? 3 3.863 -9.273 1 95.94 118 TYR B C 1
ATOM 3402 O O . TYR B 1 118 ? 3.877 3.445 -10.039 1 95.94 118 TYR B O 1
ATOM 3410 N N . THR B 1 119 ? 1.72 3.975 -9.68 1 93.12 119 THR B N 1
ATOM 3411 C CA . THR B 1 119 ? 1.251 3.426 -10.945 1 93.12 119 THR B CA 1
ATOM 3412 C C . THR B 1 119 ? 1.688 4.305 -12.109 1 93.12 119 THR B C 1
ATOM 3414 O O . THR B 1 119 ? 1.757 3.846 -13.25 1 93.12 119 THR B O 1
ATOM 3417 N N . GLU B 1 120 ? 2.014 5.523 -11.828 1 90.06 120 GLU B N 1
ATOM 3418 C CA . GLU B 1 120 ? 2.365 6.469 -12.883 1 90.06 120 GLU B CA 1
ATOM 3419 C C . GLU B 1 120 ? 3.787 6.234 -13.383 1 90.06 120 GLU B C 1
ATOM 3421 O O . GLU B 1 120 ? 4.184 6.777 -14.414 1 90.06 120 GLU B O 1
ATOM 3426 N N . GLN B 1 121 ? 4.512 5.422 -12.75 1 92.31 121 GLN B N 1
ATOM 3427 C CA . GLN B 1 121 ? 5.941 5.305 -13.023 1 92.31 121 GLN B CA 1
ATOM 3428 C C . GLN B 1 121 ? 6.199 4.539 -14.312 1 92.31 121 GLN B C 1
ATOM 3430 O O . GLN B 1 121 ? 7.277 4.648 -14.906 1 92.31 121 GLN B O 1
ATOM 3435 N N . ILE B 1 122 ? 5.262 3.623 -14.672 1 88.94 122 ILE B N 1
ATOM 3436 C CA . ILE B 1 122 ? 5.57 2.793 -15.828 1 88.94 122 ILE B CA 1
ATOM 3437 C C . ILE B 1 122 ? 4.5 2.99 -16.906 1 88.94 122 ILE B C 1
ATOM 3439 O O . ILE B 1 122 ? 3.359 3.342 -16.594 1 88.94 122 ILE B O 1
ATOM 3443 N N . ARG B 1 123 ? 4.977 2.852 -18.141 1 85.56 123 ARG B N 1
ATOM 3444 C CA . ARG B 1 123 ? 4.137 2.99 -19.312 1 85.56 123 ARG B CA 1
ATOM 3445 C C . ARG B 1 123 ? 4.035 1.671 -20.078 1 85.56 123 ARG B C 1
ATOM 3447 O O . ARG B 1 123 ? 4.633 0.671 -19.672 1 85.56 123 ARG B O 1
ATOM 3454 N N . GLU B 1 124 ? 3.232 1.756 -21.125 1 83.94 124 GLU B N 1
ATOM 3455 C CA . GLU B 1 124 ? 3.066 0.569 -21.969 1 83.94 124 GLU B CA 1
ATOM 3456 C C . GLU B 1 124 ? 4.414 0.05 -22.453 1 83.94 124 GLU B C 1
ATOM 3458 O O . GLU B 1 124 ? 5.254 0.827 -22.922 1 83.94 124 GLU B O 1
ATOM 3463 N N . GLY B 1 125 ? 4.617 -1.242 -22.312 1 82 125 GLY B N 1
ATOM 3464 C CA . GLY B 1 125 ? 5.859 -1.845 -22.766 1 82 125 GLY B CA 1
ATOM 3465 C C . GLY B 1 125 ? 6.91 -1.947 -21.688 1 82 125 GLY B C 1
ATOM 3466 O O . GLY B 1 125 ? 7.859 -2.729 -21.797 1 82 125 GLY B O 1
ATOM 3467 N N . ASP B 1 126 ? 6.77 -1.209 -20.625 1 88.12 126 ASP B N 1
ATOM 3468 C CA . ASP B 1 126 ? 7.754 -1.226 -19.547 1 88.12 126 ASP B CA 1
ATOM 3469 C C . ASP B 1 126 ? 7.594 -2.471 -18.672 1 88.12 126 ASP B C 1
ATOM 3471 O O . ASP B 1 126 ? 6.484 -2.994 -18.531 1 88.12 126 ASP B O 1
ATOM 3475 N N . SER B 1 127 ? 8.68 -2.932 -18.156 1 88.69 127 SER B N 1
ATOM 3476 C CA . SER B 1 127 ? 8.68 -4.043 -17.203 1 88.69 127 SER B CA 1
ATOM 3477 C C . SER B 1 127 ? 8.422 -3.559 -15.789 1 88.69 127 SER B C 1
ATOM 3479 O O . SER B 1 127 ? 8.672 -2.395 -15.469 1 88.69 127 SER B O 1
ATOM 3481 N N . TYR B 1 128 ? 7.918 -4.438 -14.945 1 91.31 128 TYR B N 1
ATOM 3482 C CA . TYR B 1 128 ? 7.562 -4.078 -13.57 1 91.31 128 TYR B CA 1
ATOM 3483 C C . TYR B 1 128 ? 8.812 -3.855 -12.727 1 91.31 128 TYR B C 1
ATOM 3485 O O . TYR B 1 128 ? 8.734 -3.279 -11.641 1 91.31 128 TYR B O 1
ATOM 3493 N N . ASP B 1 129 ? 9.938 -4.285 -13.203 1 90.12 129 ASP B N 1
ATOM 3494 C CA . ASP B 1 129 ? 11.188 -4.078 -12.477 1 90.12 129 ASP B CA 1
ATOM 3495 C C . ASP B 1 129 ? 11.562 -2.6 -12.438 1 90.12 129 ASP B C 1
ATOM 3497 O O . ASP B 1 129 ? 12.43 -2.191 -11.664 1 90.12 129 ASP B O 1
ATOM 3501 N N . A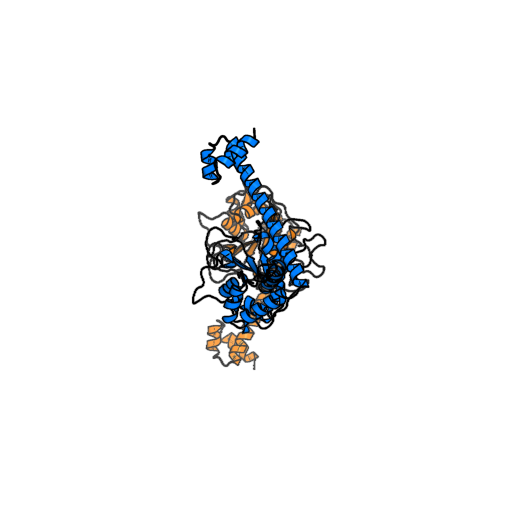RG B 1 130 ? 10.945 -1.785 -13.25 1 92.56 130 ARG B N 1
ATOM 3502 C CA . ARG B 1 130 ? 11.227 -0.354 -13.305 1 92.56 130 ARG B CA 1
ATOM 3503 C C . ARG B 1 130 ? 10.539 0.38 -12.156 1 92.56 130 ARG B C 1
ATOM 3505 O O . ARG B 1 130 ? 10.875 1.53 -11.859 1 92.56 130 ARG B O 1
ATOM 3512 N N . LEU B 1 131 ? 9.539 -0.249 -11.555 1 94.75 131 LEU B N 1
ATOM 3513 C CA . LEU B 1 131 ? 8.828 0.364 -10.438 1 94.75 131 LEU B CA 1
ATOM 3514 C C . LEU B 1 131 ? 9.75 0.577 -9.25 1 94.75 131 LEU B C 1
ATOM 3516 O O . LEU B 1 131 ? 10.453 -0.346 -8.836 1 94.75 131 LEU B O 1
ATOM 3520 N N . GLN B 1 132 ? 9.773 1.84 -8.797 1 95.25 132 GLN B N 1
ATOM 3521 C CA . GLN B 1 132 ? 10.625 2.217 -7.672 1 95.25 132 GLN B CA 1
ATOM 3522 C C . GLN B 1 132 ? 9.789 2.586 -6.449 1 95.25 132 GLN B C 1
ATOM 3524 O O . GLN B 1 132 ? 8.586 2.84 -6.562 1 95.25 132 GLN B O 1
ATOM 3529 N N . LYS B 1 133 ? 10.438 2.635 -5.363 1 96.88 133 LYS B N 1
ATOM 3530 C CA . LYS B 1 133 ? 9.836 2.98 -4.082 1 96.88 133 LYS B CA 1
ATOM 3531 C C . LYS B 1 133 ? 9.188 4.359 -4.133 1 96.88 133 LYS B C 1
ATOM 3533 O O . LYS B 1 133 ? 9.742 5.293 -4.715 1 96.88 133 LYS B O 1
ATOM 3538 N N . CYS B 1 134 ? 7.973 4.484 -3.592 1 97.94 134 CYS B N 1
ATOM 3539 C CA . CYS B 1 134 ? 7.285 5.75 -3.361 1 97.94 134 CYS B CA 1
ATOM 3540 C C . CYS B 1 134 ? 7.051 5.98 -1.874 1 97.94 134 CYS B C 1
ATOM 3542 O O . CYS B 1 134 ? 6.707 5.047 -1.145 1 97.94 134 CYS B O 1
ATOM 3544 N N . ILE B 1 135 ? 7.227 7.246 -1.434 1 98.44 135 ILE B N 1
ATOM 3545 C CA . ILE B 1 135 ? 7.125 7.586 -0.018 1 98.44 135 ILE B CA 1
ATOM 3546 C C . ILE B 1 135 ? 6.113 8.711 0.174 1 98.44 135 ILE B C 1
ATOM 3548 O O . ILE B 1 135 ? 6.121 9.695 -0.567 1 98.44 135 ILE B O 1
ATOM 3552 N N . GLN B 1 136 ? 5.211 8.5 1.041 1 98.31 136 GLN B N 1
ATOM 3553 C CA . GLN B 1 136 ? 4.289 9.539 1.479 1 98.31 136 GLN B CA 1
ATOM 3554 C C . GLN B 1 136 ? 4.637 10.031 2.881 1 98.31 136 GLN B C 1
ATOM 3556 O O . GLN B 1 136 ? 4.777 9.227 3.807 1 98.31 136 GLN B O 1
ATOM 3561 N N . VAL B 1 137 ? 4.828 11.336 3.055 1 98.5 137 VAL B N 1
ATOM 3562 C CA . VAL B 1 137 ? 5.129 11.938 4.348 1 98.5 137 VAL B CA 1
ATOM 3563 C C . VAL B 1 137 ? 3.977 12.836 4.785 1 98.5 137 VAL B C 1
ATOM 3565 O O . VAL B 1 137 ? 3.703 13.859 4.148 1 98.5 137 VAL B O 1
ATOM 3568 N N . SER B 1 138 ? 3.34 12.43 5.852 1 98.06 138 SER B N 1
ATOM 3569 C CA . SER B 1 138 ? 2.289 13.234 6.469 1 98.06 138 SER B CA 1
ATOM 3570 C C . SER B 1 138 ? 2.836 14.062 7.625 1 98.06 138 SER B C 1
ATOM 3572 O O . SER B 1 138 ? 3.299 13.516 8.625 1 98.06 138 SER B O 1
ATOM 3574 N N . ILE B 1 139 ? 2.838 15.352 7.457 1 98.06 139 ILE B N 1
ATOM 3575 C CA . ILE B 1 139 ? 3.186 16.266 8.539 1 98.06 139 ILE B CA 1
ATOM 3576 C C . ILE B 1 139 ? 1.913 16.875 9.133 1 98.06 139 ILE B C 1
ATOM 3578 O O . ILE B 1 139 ? 1.288 17.734 8.523 1 98.06 139 ILE B O 1
ATOM 3582 N N . LEU B 1 140 ? 1.594 16.438 10.305 1 97.44 140 LEU B N 1
ATOM 3583 C CA . LEU B 1 140 ? 0.281 16.734 10.875 1 97.44 140 LEU B CA 1
ATOM 3584 C C . LEU B 1 140 ? 0.402 17.703 12.055 1 97.44 140 LEU B C 1
ATOM 3586 O O . LEU B 1 140 ? 1.146 17.438 13 1 97.44 140 LEU B O 1
ATOM 3590 N N . ALA B 1 141 ? -0.318 18.828 11.992 1 95.31 141 ALA B N 1
ATOM 3591 C CA . ALA B 1 141 ? -0.396 19.766 13.109 1 95.31 141 ALA B CA 1
ATOM 3592 C C . ALA B 1 141 ? -1.574 19.438 14.016 1 95.31 141 ALA B C 1
ATOM 3594 O O . ALA B 1 141 ? -2.137 20.312 14.664 1 95.31 141 ALA B O 1
ATOM 3595 N N . HIS B 1 142 ? -2.09 18.203 13.984 1 93.25 142 HIS B N 1
ATOM 3596 C CA . HIS B 1 142 ? -3.125 17.625 14.836 1 93.25 142 HIS B CA 1
ATOM 3597 C C . HIS B 1 142 ? -2.791 16.188 15.211 1 93.25 142 HIS B C 1
ATOM 3599 O O . HIS B 1 142 ? -1.847 15.609 14.68 1 93.25 142 HIS B O 1
ATOM 3605 N N . VAL B 1 143 ? -3.523 15.68 16.141 1 95 143 VAL B N 1
ATOM 3606 C CA . VAL B 1 143 ? -3.301 14.32 16.609 1 95 143 VAL B CA 1
ATOM 3607 C C . VAL B 1 143 ? -4.184 13.352 15.828 1 95 143 VAL B C 1
ATOM 3609 O O . VAL B 1 143 ? -5.41 13.453 15.859 1 95 143 VAL B O 1
ATOM 3612 N N . LEU B 1 144 ? -3.564 12.453 15.125 1 94.69 144 LEU B N 1
ATOM 3613 C CA . LEU B 1 144 ? -4.277 11.445 14.352 1 94.69 144 LEU B CA 1
ATOM 3614 C C . LEU B 1 144 ? -4.52 10.188 15.188 1 94.69 144 LEU B C 1
ATOM 3616 O O . LEU B 1 144 ? -5.621 9.633 15.18 1 94.69 144 LEU B O 1
ATOM 3620 N N . PHE B 1 145 ? -3.467 9.734 15.914 1 94.38 145 PHE B N 1
ATOM 3621 C CA . PHE B 1 145 ? -3.533 8.539 16.734 1 94.38 145 PHE B CA 1
ATOM 3622 C C . PHE B 1 145 ? -3.684 8.898 18.219 1 94.38 145 PHE B C 1
ATOM 3624 O O . PHE B 1 145 ? -2.709 9.281 18.859 1 94.38 145 PHE B O 1
ATOM 3631 N N . GLN B 1 146 ? -4.758 8.641 18.766 1 92.94 146 GLN B N 1
ATOM 3632 C CA . GLN B 1 146 ? -5.055 9.078 20.125 1 92.94 146 GLN B CA 1
ATOM 3633 C C . GLN B 1 146 ? -4.594 8.039 21.141 1 92.94 146 GLN B C 1
ATOM 3635 O O . GLN B 1 146 ? -4.504 8.344 22.344 1 92.94 146 GLN B O 1
ATOM 3640 N N . GLU B 1 147 ? -4.191 6.875 20.688 1 92.56 147 GLU B N 1
ATOM 3641 C CA . GLU B 1 147 ? -4.027 5.738 21.594 1 92.56 147 GLU B CA 1
ATOM 3642 C C . GLU B 1 147 ? -2.635 5.727 22.219 1 92.56 147 GLU B C 1
ATOM 3644 O O . GLU B 1 147 ? -2.365 4.945 23.125 1 92.56 147 GLU B O 1
ATOM 3649 N N . ASP B 1 148 ? -1.698 6.562 21.766 1 94.88 148 ASP B N 1
ATOM 3650 C CA . ASP B 1 148 ? -0.348 6.598 22.312 1 94.88 148 ASP B CA 1
ATOM 3651 C C . ASP B 1 148 ? 0.285 7.977 22.141 1 94.88 148 ASP B C 1
ATOM 3653 O O . ASP B 1 148 ? -0.373 8.914 21.672 1 94.88 148 ASP B O 1
ATOM 3657 N N . ASP B 1 149 ? 1.566 8.055 22.531 1 95.31 149 ASP B N 1
ATOM 3658 C CA . ASP B 1 149 ? 2.225 9.359 22.484 1 95.31 149 ASP B CA 1
ATOM 3659 C C . ASP B 1 149 ? 3.35 9.367 21.438 1 95.31 149 ASP B C 1
ATOM 3661 O O . ASP B 1 149 ? 4.23 10.227 21.484 1 95.31 149 ASP B O 1
ATOM 3665 N N . GLU B 1 150 ? 3.295 8.352 20.562 1 96.44 150 GLU B N 1
ATOM 3666 C CA . GLU B 1 150 ? 4.328 8.312 19.547 1 96.44 150 GLU B CA 1
ATOM 3667 C C . GLU B 1 150 ? 4.152 9.445 18.531 1 96.44 150 GLU B C 1
ATOM 3669 O O . GLU B 1 150 ? 3.082 9.602 17.938 1 96.44 150 GLU B O 1
ATOM 3674 N N . CYS B 1 151 ? 5.148 10.25 18.375 1 97.5 151 CYS B N 1
ATOM 3675 C CA . CYS B 1 151 ? 5.023 11.414 17.5 1 97.5 151 CYS B CA 1
ATOM 3676 C C . CYS B 1 151 ? 5.418 11.07 16.062 1 97.5 151 CYS B C 1
ATOM 3678 O O . CYS B 1 151 ? 5.164 11.844 15.148 1 97.5 151 CYS B O 1
ATOM 3680 N N . TYR B 1 152 ? 6.059 9.938 15.891 1 97.94 152 TYR B N 1
ATOM 3681 C CA . TYR B 1 152 ? 6.523 9.523 14.57 1 97.94 152 TYR B CA 1
ATOM 3682 C C . TYR B 1 152 ? 6.238 8.055 14.32 1 97.94 152 TYR B C 1
ATOM 3684 O O . TYR B 1 152 ? 6.457 7.211 15.195 1 97.94 152 TYR B O 1
ATOM 3692 N N . ARG B 1 153 ? 5.734 7.734 13.117 1 98.06 153 ARG B N 1
ATOM 3693 C CA . ARG B 1 153 ? 5.492 6.359 12.688 1 98.06 153 ARG B CA 1
ATOM 3694 C C . ARG B 1 153 ? 5.977 6.133 11.258 1 98.06 153 ARG B C 1
ATOM 3696 O O . ARG B 1 153 ? 5.777 6.98 10.391 1 98.06 153 ARG B O 1
ATOM 3703 N N . ARG B 1 154 ? 6.664 5.07 11.055 1 98.56 154 ARG B N 1
ATOM 3704 C CA . ARG B 1 154 ? 6.941 4.551 9.719 1 98.56 154 ARG B CA 1
ATOM 3705 C C . ARG B 1 154 ? 6.051 3.355 9.398 1 98.56 154 ARG B C 1
ATOM 3707 O O . ARG B 1 154 ? 6 2.391 10.164 1 98.56 154 ARG B O 1
ATOM 3714 N N . VAL B 1 155 ? 5.316 3.486 8.375 1 98.69 155 VAL B N 1
ATOM 3715 C CA . VAL B 1 155 ? 4.348 2.465 7.984 1 98.69 155 VAL B CA 1
ATOM 3716 C C . VAL B 1 155 ? 4.742 1.866 6.637 1 98.69 155 VAL B C 1
ATOM 3718 O O . VAL B 1 155 ? 5.133 2.592 5.719 1 98.69 155 VAL B O 1
ATOM 3721 N N . SER B 1 156 ? 4.73 0.589 6.48 1 98.62 156 SER B N 1
ATOM 3722 C CA . SER B 1 156 ? 5.016 -0.14 5.25 1 98.62 156 SER B CA 1
ATOM 3723 C C . SER B 1 156 ? 4.234 -1.449 5.188 1 98.62 156 SER B C 1
ATOM 3725 O O . SER B 1 156 ? 3.473 -1.768 6.105 1 98.62 156 SER B O 1
ATOM 3727 N N . PHE B 1 157 ? 4.301 -2.17 4.047 1 98.75 157 PHE B N 1
ATOM 3728 C CA . PHE B 1 157 ? 3.693 -3.49 3.936 1 98.75 157 PHE B CA 1
ATOM 3729 C C . PHE B 1 157 ? 4.441 -4.504 4.789 1 98.75 157 PHE B C 1
ATOM 3731 O O . PHE B 1 157 ? 5.641 -4.723 4.598 1 98.75 157 PHE B O 1
ATOM 3738 N N . CYS B 1 158 ? 3.719 -5.086 5.738 1 98.62 158 CYS B N 1
ATOM 3739 C CA . CYS B 1 158 ? 4.316 -6.074 6.629 1 98.62 158 CYS B CA 1
ATOM 3740 C C . CYS B 1 158 ? 3.434 -7.309 6.742 1 98.62 158 CYS B C 1
ATOM 3742 O O . CYS B 1 158 ? 2.221 -7.23 6.539 1 98.62 158 CYS B O 1
ATOM 3744 N N . ASP B 1 159 ? 4.133 -8.422 6.988 1 98.19 159 ASP B N 1
ATOM 3745 C CA . ASP B 1 159 ? 3.387 -9.594 7.449 1 98.19 159 ASP B CA 1
ATOM 3746 C C . ASP B 1 159 ? 2.654 -9.289 8.758 1 98.19 159 ASP B C 1
ATOM 3748 O O . ASP B 1 159 ? 3.279 -8.922 9.758 1 98.19 159 ASP B O 1
ATOM 3752 N N . VAL B 1 160 ? 1.333 -9.43 8.727 1 97.81 160 VAL B N 1
ATOM 3753 C CA . VAL B 1 160 ? 0.51 -9 9.852 1 97.81 160 VAL B CA 1
ATOM 3754 C C . VAL B 1 160 ? 0.77 -9.898 11.055 1 97.81 160 VAL B C 1
ATOM 3756 O O . VAL B 1 160 ? 0.727 -9.438 12.195 1 97.81 160 VAL B O 1
ATOM 3759 N N . LYS B 1 161 ? 1.11 -11.141 10.82 1 96.19 161 LYS B N 1
ATOM 3760 C CA . LYS B 1 161 ? 1.335 -12.102 11.898 1 96.19 161 LYS B CA 1
ATOM 3761 C C . LYS B 1 161 ? 2.695 -11.883 12.555 1 96.19 161 LYS B C 1
ATOM 3763 O O . LYS B 1 161 ? 2.795 -11.836 13.781 1 96.19 161 LYS B O 1
ATOM 3768 N N . THR B 1 162 ? 3.74 -11.672 11.789 1 95.94 162 THR B N 1
ATOM 3769 C CA . THR B 1 162 ? 5.102 -11.664 12.305 1 95.94 162 THR B CA 1
ATOM 3770 C C . THR B 1 162 ? 5.598 -10.234 12.516 1 95.94 162 THR B C 1
ATOM 3772 O O . THR B 1 162 ? 6.578 -10.008 13.227 1 95.94 162 THR B O 1
ATOM 3775 N N . GLY B 1 163 ? 4.977 -9.32 11.812 1 96.38 163 GLY B N 1
ATOM 3776 C CA . GLY B 1 163 ? 5.438 -7.938 11.844 1 96.38 163 GLY B CA 1
ATOM 3777 C C . GLY B 1 163 ? 6.598 -7.676 10.898 1 96.38 163 GLY B C 1
ATOM 3778 O O . GLY B 1 163 ? 7.035 -6.531 10.75 1 96.38 163 GLY B O 1
ATOM 3779 N N . LYS B 1 164 ? 7.066 -8.734 10.234 1 96.81 164 LYS B N 1
ATOM 3780 C CA . LYS B 1 164 ? 8.203 -8.578 9.336 1 96.81 164 LYS B CA 1
ATOM 3781 C C . LYS B 1 164 ? 7.828 -7.77 8.102 1 96.81 164 LYS B C 1
ATOM 3783 O O . LYS B 1 164 ? 6.754 -7.965 7.523 1 96.81 164 LYS B O 1
ATOM 3788 N N . GLU B 1 165 ? 8.727 -6.816 7.789 1 97.81 165 GLU B N 1
ATOM 3789 C CA . GLU B 1 165 ? 8.492 -6.012 6.594 1 97.81 165 GLU B CA 1
ATOM 3790 C C . GLU B 1 165 ? 8.562 -6.863 5.332 1 97.81 165 GLU B C 1
ATOM 3792 O O . GLU B 1 165 ? 9.5 -7.637 5.148 1 97.81 165 GLU B O 1
ATOM 3797 N N . TYR B 1 166 ? 7.523 -6.852 4.496 1 97.62 166 TYR B N 1
ATOM 3798 C CA . TYR B 1 166 ? 7.445 -7.566 3.227 1 97.62 166 TYR B CA 1
ATOM 3799 C C . TYR B 1 166 ? 8.148 -6.789 2.119 1 97.62 166 TYR B C 1
ATOM 3801 O O . TYR B 1 166 ? 9.008 -7.332 1.418 1 97.62 166 TYR B O 1
ATOM 3809 N N . THR B 1 167 ? 7.816 -5.531 2.041 1 96.94 167 THR B N 1
ATOM 3810 C CA . THR B 1 167 ? 8.43 -4.637 1.064 1 96.94 167 THR B CA 1
ATOM 3811 C C . THR B 1 167 ? 8.227 -3.178 1.472 1 96.94 167 THR B C 1
ATOM 3813 O O . THR B 1 167 ? 7.25 -2.842 2.139 1 96.94 167 THR B O 1
ATOM 3816 N N . ASP B 1 168 ? 9.125 -2.338 1.05 1 96.5 168 ASP B N 1
ATOM 3817 C CA . ASP B 1 168 ? 9.008 -0.912 1.343 1 96.5 168 ASP B CA 1
ATOM 3818 C C . ASP B 1 168 ? 8.695 -0.115 0.078 1 96.5 168 ASP B C 1
ATOM 3820 O O . ASP B 1 168 ? 8.938 1.092 0.023 1 96.5 168 ASP B O 1
ATOM 3824 N N . LEU B 1 169 ? 8.203 -0.828 -0.951 1 97.75 169 LEU B N 1
ATOM 3825 C CA . LEU B 1 169 ? 7.898 -0.175 -2.219 1 97.75 169 LEU B CA 1
ATOM 3826 C C . LEU B 1 169 ? 6.914 0.973 -2.018 1 97.75 169 LEU B C 1
ATOM 3828 O O . LEU B 1 169 ? 6.922 1.944 -2.777 1 97.75 169 LEU B O 1
ATOM 3832 N N . MET B 1 170 ? 6.043 0.827 -1.042 1 98.38 170 MET B N 1
ATOM 3833 C CA . MET B 1 170 ? 5.145 1.883 -0.583 1 98.38 170 MET B CA 1
ATOM 3834 C C . MET B 1 170 ? 5.34 2.154 0.905 1 98.38 170 MET B C 1
ATOM 3836 O O . MET B 1 170 ? 5.062 1.293 1.74 1 98.38 170 MET B O 1
ATOM 3840 N N . GLU B 1 171 ? 5.812 3.305 1.146 1 98.38 171 GLU B N 1
ATOM 3841 C CA . GLU B 1 171 ? 6.184 3.658 2.514 1 98.38 171 GLU B CA 1
ATOM 3842 C C . GLU B 1 171 ? 5.527 4.969 2.941 1 98.38 171 GLU B C 1
ATOM 3844 O O . GLU B 1 171 ? 5.426 5.906 2.148 1 98.38 171 GLU B O 1
ATOM 3849 N N . MET B 1 172 ? 5.012 4.988 4.18 1 98.69 172 MET B N 1
ATOM 3850 C CA . MET B 1 172 ? 4.398 6.203 4.719 1 98.69 172 MET B CA 1
ATOM 3851 C C . MET B 1 172 ? 5.078 6.621 6.02 1 98.69 172 MET B C 1
ATOM 3853 O O . MET B 1 172 ? 5.391 5.777 6.859 1 98.69 172 MET B O 1
ATOM 3857 N N . HIS B 1 173 ? 5.383 7.879 6.137 1 98.75 173 HIS B N 1
ATOM 3858 C CA . HIS B 1 173 ? 5.852 8.5 7.371 1 98.75 173 HIS B CA 1
ATOM 3859 C C . HIS B 1 173 ? 4.801 9.453 7.941 1 98.75 173 HIS B C 1
ATOM 3861 O O . HIS B 1 173 ? 4.352 10.367 7.254 1 98.75 173 HIS B O 1
ATOM 3867 N N . ILE B 1 174 ? 4.422 9.18 9.141 1 98.56 174 ILE B N 1
ATOM 3868 C CA . ILE B 1 174 ? 3.412 10.016 9.789 1 98.56 174 ILE B CA 1
ATOM 3869 C C . ILE B 1 174 ? 4.039 10.766 10.953 1 98.56 174 ILE B C 1
ATOM 387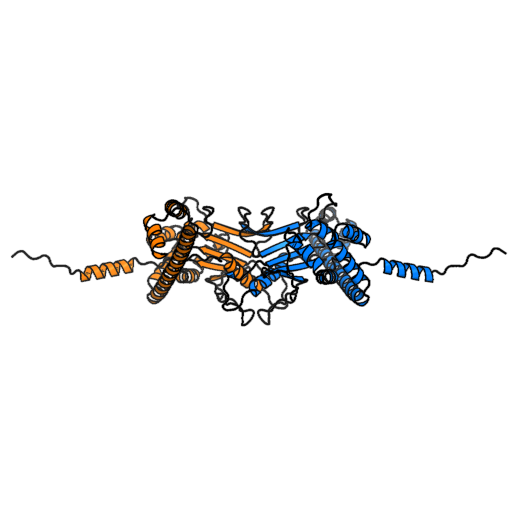1 O O . ILE B 1 174 ? 4.473 10.156 11.938 1 98.56 174 ILE B O 1
ATOM 3875 N N . LEU B 1 175 ? 4.09 12.07 10.82 1 98.56 175 LEU B N 1
ATOM 3876 C CA . LEU B 1 175 ? 4.652 12.953 11.828 1 98.56 175 LEU B CA 1
ATOM 3877 C C . LEU B 1 175 ? 3.551 13.734 12.539 1 98.56 175 LEU B C 1
ATOM 3879 O O . LEU B 1 175 ? 2.881 14.57 11.93 1 98.56 175 LEU B O 1
ATOM 3883 N N . GLU B 1 176 ? 3.332 13.477 13.797 1 98.44 176 GLU B N 1
ATOM 3884 C CA . GLU B 1 176 ? 2.375 14.227 14.602 1 98.44 176 GLU B CA 1
ATOM 3885 C C . GLU B 1 176 ? 3.076 15.273 15.461 1 98.44 176 GLU B C 1
ATOM 3887 O O . GLU B 1 176 ? 3.486 14.992 16.594 1 98.44 176 GLU B O 1
ATOM 3892 N N . LEU B 1 177 ? 3.09 16.5 15 1 98 177 LEU B N 1
ATOM 3893 C CA . LEU B 1 177 ? 3.881 17.578 15.586 1 98 177 LEU B CA 1
ATOM 3894 C C . LEU B 1 177 ? 3.443 17.859 17.016 1 98 177 LEU B C 1
ATOM 3896 O O . LEU B 1 177 ? 4.281 18.062 17.891 1 98 177 LEU B O 1
ATOM 3900 N N . PRO B 1 178 ? 2.15 17.781 17.312 1 96.81 178 PRO B N 1
ATOM 3901 C CA . PRO B 1 178 ? 1.721 18.125 18.672 1 96.81 178 PRO B CA 1
ATOM 3902 C C . PRO B 1 178 ? 2.223 17.141 19.719 1 96.81 178 PRO B C 1
ATOM 3904 O O . PRO B 1 178 ? 2.164 17.422 20.922 1 96.81 178 PRO B O 1
ATOM 3907 N N . LYS B 1 179 ? 2.691 16.031 19.328 1 97.38 179 LYS B N 1
ATOM 3908 C CA . LYS B 1 179 ? 3.104 14.984 20.266 1 97.38 179 LYS B CA 1
ATOM 3909 C C . LYS B 1 179 ? 4.602 15.055 20.547 1 97.38 179 LYS B C 1
ATOM 3911 O O . LYS B 1 179 ? 5.145 14.219 21.281 1 97.38 179 LYS B O 1
ATOM 3916 N N . LEU B 1 180 ? 5.277 15.992 19.969 1 96.94 180 LEU B N 1
ATOM 3917 C CA . LEU B 1 180 ? 6.707 16.141 20.219 1 96.94 180 LEU B CA 1
ATOM 3918 C C . LEU B 1 180 ? 6.992 16.219 21.719 1 96.94 180 LEU B C 1
ATOM 3920 O O . LEU B 1 180 ? 6.387 17.031 22.422 1 96.94 180 LEU B O 1
ATOM 3924 N N . PRO B 1 181 ? 7.848 15.391 22.156 1 94.94 181 PRO B N 1
ATOM 3925 C CA . PRO B 1 181 ? 8.242 15.531 23.562 1 94.94 181 PRO B CA 1
ATOM 3926 C C . PRO B 1 181 ? 9.125 16.75 23.812 1 94.94 181 PRO B C 1
ATOM 3928 O O . PRO B 1 181 ? 9.578 17.391 22.859 1 94.94 181 PRO B O 1
ATOM 3931 N N . PRO B 1 182 ? 9.32 17.016 25.078 1 93.06 182 PRO B N 1
ATOM 3932 C CA . PRO B 1 182 ? 10.281 18.094 25.359 1 93.06 182 PRO B CA 1
ATOM 3933 C C . PRO B 1 182 ? 11.656 17.828 24.75 1 93.06 182 PRO B C 1
ATOM 3935 O O . PRO B 1 182 ? 12.062 16.672 24.609 1 93.06 182 PRO B O 1
ATOM 3938 N N . GLU B 1 183 ? 12.273 18.906 24.375 1 91 183 GLU B N 1
ATOM 3939 C CA . GLU B 1 183 ? 13.562 18.797 23.703 1 91 183 GLU B CA 1
ATOM 3940 C C . GLU B 1 183 ? 14.555 17.984 24.547 1 91 183 GLU B C 1
ATOM 3942 O O . GLU B 1 183 ? 14.656 18.188 25.75 1 91 183 GLU B O 1
ATOM 3947 N N . GLN B 1 184 ? 15.195 17.062 23.844 1 87.44 184 GLN B N 1
ATOM 3948 C CA . GLN B 1 184 ? 16.203 16.234 24.484 1 87.44 184 GLN B CA 1
ATOM 3949 C C . GLN B 1 184 ? 17.594 16.531 23.922 1 87.44 184 GLN B C 1
ATOM 3951 O O . GLN B 1 184 ? 17.719 17.062 22.828 1 87.44 184 GLN B O 1
ATOM 3956 N N . LYS B 1 185 ? 18.625 16.141 24.656 1 83.69 185 LYS B N 1
ATOM 3957 C CA . LYS B 1 185 ? 20.016 16.375 24.25 1 83.69 185 LYS B CA 1
ATOM 3958 C C . LYS B 1 185 ? 20.359 15.609 22.984 1 83.69 185 LYS B C 1
ATOM 3960 O O . LYS B 1 185 ? 21 16.141 22.078 1 83.69 185 LYS B O 1
ATOM 3965 N N . SER B 1 186 ? 19.891 14.367 22.969 1 89.44 186 SER B N 1
ATOM 3966 C CA . SER B 1 186 ? 20.203 13.562 21.797 1 89.44 186 SER B CA 1
ATOM 3967 C C . SER B 1 186 ? 18.938 13.258 20.984 1 89.44 186 SER B C 1
ATOM 3969 O O . SER B 1 186 ? 18.328 12.195 21.141 1 89.44 186 SER B O 1
ATOM 3971 N N . GLU B 1 187 ? 18.578 14.195 20.141 1 90.62 187 GLU B N 1
ATOM 3972 C CA . GLU B 1 187 ? 17.422 13.992 19.281 1 90.62 187 GLU B CA 1
ATOM 3973 C C . GLU B 1 187 ? 17.828 13.602 17.859 1 90.62 187 GLU B C 1
ATOM 3975 O O . GLU B 1 187 ? 18.875 14.016 17.375 1 90.62 187 GLU B O 1
ATOM 3980 N N . THR B 1 188 ? 17.016 12.734 17.281 1 93.19 188 THR B N 1
ATOM 3981 C CA . THR B 1 188 ? 17.266 12.391 15.875 1 93.19 188 THR B CA 1
ATOM 3982 C C . THR B 1 188 ? 17.109 13.617 14.984 1 93.19 188 THR B C 1
ATOM 3984 O O . THR B 1 188 ? 16.469 14.594 15.367 1 93.19 188 THR B O 1
ATOM 3987 N N . ASP B 1 189 ? 17.703 13.57 13.805 1 94.69 189 ASP B N 1
ATOM 3988 C CA . ASP B 1 189 ? 17.547 14.656 12.836 1 94.69 189 ASP B CA 1
ATOM 3989 C C . ASP B 1 189 ? 16.078 14.883 12.5 1 94.69 189 ASP B C 1
ATOM 3991 O O . ASP B 1 189 ? 15.641 16.016 12.328 1 94.69 189 ASP B O 1
ATOM 3995 N N . LEU B 1 190 ? 15.352 13.812 12.477 1 96.94 190 LEU B N 1
ATOM 3996 C CA . LEU B 1 190 ? 13.938 13.922 12.133 1 96.94 190 LEU B CA 1
ATOM 3997 C C . LEU B 1 190 ? 13.172 14.68 13.211 1 96.94 190 LEU B C 1
ATOM 3999 O O . LEU B 1 190 ? 12.359 15.555 12.898 1 96.94 190 LEU B O 1
ATOM 4003 N N . MET B 1 191 ? 13.422 14.422 14.422 1 96.31 191 MET B N 1
ATOM 4004 C CA . MET B 1 191 ? 12.734 15.117 15.508 1 96.31 191 MET B CA 1
ATOM 4005 C C . MET B 1 191 ? 13.102 16.594 15.523 1 96.31 191 MET B C 1
ATOM 4007 O O . MET B 1 191 ? 12.266 17.438 15.836 1 96.31 191 MET B O 1
ATOM 4011 N N . GLN B 1 192 ? 14.328 16.844 15.211 1 96.31 192 GLN B N 1
ATOM 4012 C CA . GLN B 1 192 ? 14.734 18.25 15.133 1 96.31 192 GLN B CA 1
ATOM 4013 C C . GLN B 1 192 ? 13.969 18.984 14.031 1 96.31 192 GLN B C 1
ATOM 4015 O O . GLN B 1 192 ? 13.531 20.109 14.227 1 96.31 192 GLN B O 1
ATOM 4020 N N . TRP B 1 193 ? 13.844 18.359 12.914 1 97.19 193 TRP B N 1
ATOM 4021 C CA . TRP B 1 193 ? 13.062 18.953 11.836 1 97.19 193 TRP B CA 1
ATOM 4022 C C . TRP B 1 193 ? 11.609 19.141 12.258 1 97.19 193 TRP B C 1
ATOM 4024 O O . TRP B 1 193 ? 10.992 20.156 11.961 1 97.19 193 TRP B O 1
ATOM 4034 N N . MET B 1 194 ? 11.07 18.141 12.953 1 97.94 194 MET B N 1
ATOM 4035 C CA . MET B 1 194 ? 9.703 18.266 13.461 1 97.94 194 MET B CA 1
ATOM 4036 C C . MET B 1 194 ? 9.586 19.453 14.398 1 97.94 194 MET B C 1
ATOM 4038 O O . MET B 1 194 ? 8.586 20.188 14.359 1 97.94 194 MET B O 1
ATOM 4042 N N . ARG B 1 195 ? 10.562 19.641 15.211 1 96.81 195 ARG B N 1
ATOM 4043 C CA . ARG B 1 195 ? 10.562 20.766 16.125 1 96.81 195 ARG B CA 1
ATOM 4044 C C . ARG B 1 195 ? 10.609 22.094 15.367 1 96.81 195 ARG B C 1
ATOM 4046 O O . ARG B 1 195 ? 9.914 23.047 15.727 1 96.81 195 ARG B O 1
ATOM 4053 N N . PHE B 1 196 ? 11.453 22.188 14.406 1 97.56 196 PHE B N 1
ATOM 4054 C CA . PHE B 1 196 ? 11.5 23.375 13.586 1 97.56 196 PHE B CA 1
ATOM 4055 C C . PHE B 1 196 ? 10.141 23.672 12.969 1 97.56 196 PHE B C 1
ATOM 4057 O O . PHE B 1 196 ? 9.648 24.797 13.039 1 97.56 196 PHE B O 1
ATOM 4064 N N . LEU B 1 197 ? 9.547 22.625 12.352 1 97.38 197 LEU B N 1
ATOM 4065 C CA . LEU B 1 197 ? 8.266 22.781 11.664 1 97.38 197 LEU B CA 1
ATOM 4066 C C . LEU B 1 197 ? 7.168 23.172 12.648 1 97.38 197 LEU B C 1
ATOM 4068 O O . LEU B 1 197 ? 6.207 23.859 12.281 1 97.38 197 LEU B O 1
ATOM 4072 N N . ASN B 1 198 ? 7.359 22.781 13.891 1 96.81 198 ASN B N 1
ATOM 4073 C CA . ASN B 1 198 ? 6.352 23.031 14.914 1 96.81 198 ASN B CA 1
ATOM 4074 C C . ASN B 1 198 ? 6.555 24.391 15.57 1 96.81 198 ASN B C 1
ATOM 4076 O O . ASN B 1 198 ? 5.859 24.734 16.531 1 96.81 198 ASN B O 1
ATOM 4080 N N . GLY B 1 199 ? 7.508 25.172 15.141 1 95.44 199 GLY B N 1
ATOM 4081 C CA . GLY B 1 199 ? 7.754 26.5 15.688 1 95.44 199 GLY B CA 1
ATOM 4082 C C . GLY B 1 199 ? 6.535 27.406 15.656 1 95.44 199 GLY B C 1
ATOM 4083 O O . GLY B 1 199 ? 5.715 27.312 14.734 1 95.44 199 GLY B O 1
ATOM 4084 N N . LYS B 1 200 ? 6.547 28.391 16.656 1 93.69 200 LYS B N 1
ATOM 4085 C CA . LYS B 1 200 ? 5.352 29.219 16.797 1 93.69 200 LYS B CA 1
ATOM 4086 C C . LYS B 1 200 ? 5.691 30.703 16.688 1 93.69 200 LYS B C 1
ATOM 4088 O O . LYS B 1 200 ? 4.805 31.531 16.469 1 93.69 200 LYS B O 1
ATOM 4093 N N . CYS B 1 201 ? 6.941 31 16.844 1 93.44 201 CYS B N 1
ATOM 4094 C CA . CYS B 1 201 ? 7.379 32.375 16.797 1 93.44 201 CYS B CA 1
ATOM 4095 C C . CYS B 1 201 ? 8.812 32.5 16.281 1 93.44 201 CYS B C 1
ATOM 4097 O O . CYS B 1 201 ? 9.484 31.469 16.109 1 93.44 201 CYS B O 1
ATOM 4099 N N . ARG B 1 202 ? 9.227 33.625 16.062 1 94.44 202 ARG B N 1
ATOM 4100 C CA . ARG B 1 202 ? 10.555 33.875 15.5 1 94.44 202 ARG B CA 1
ATOM 4101 C C . ARG B 1 202 ? 11.641 33.312 16.391 1 94.44 202 ARG B C 1
ATOM 4103 O O . ARG B 1 202 ? 12.617 32.719 15.898 1 94.44 202 ARG B O 1
ATOM 4110 N N . GLU B 1 203 ? 11.477 33.438 17.703 1 94.94 203 GLU B N 1
ATOM 4111 C CA . GLU B 1 203 ? 12.469 32.969 18.656 1 94.94 203 GLU B CA 1
ATOM 4112 C C . GLU B 1 203 ? 12.688 31.453 18.516 1 94.94 203 GLU B C 1
ATOM 4114 O O . GLU B 1 203 ? 13.805 30.969 18.672 1 94.94 203 GLU B O 1
ATOM 4119 N N . ASP B 1 204 ? 11.641 30.719 18.266 1 94.94 204 ASP B N 1
ATOM 4120 C CA . ASP B 1 204 ? 11.734 29.281 18.078 1 94.94 204 ASP B CA 1
ATOM 4121 C C . ASP B 1 204 ? 12.641 28.938 16.891 1 94.94 204 ASP B C 1
ATOM 4123 O O . ASP B 1 204 ? 13.492 28.047 17 1 94.94 204 ASP B O 1
ATOM 4127 N N . PHE B 1 205 ? 12.5 29.641 15.82 1 96.5 205 PHE B N 1
ATOM 4128 C CA . PHE B 1 205 ? 13.25 29.375 14.602 1 96.5 205 PHE B CA 1
ATOM 4129 C C . PHE B 1 205 ? 14.703 29.812 14.75 1 96.5 205 PHE B C 1
ATOM 4131 O O . PHE B 1 205 ? 15.609 29.156 14.242 1 96.5 205 PHE B O 1
ATOM 4138 N N . GLU B 1 206 ? 14.867 30.922 15.414 1 95.69 206 GLU B N 1
ATOM 4139 C CA . GLU B 1 206 ? 16.219 31.406 15.672 1 95.69 206 GLU B CA 1
ATOM 4140 C C . GLU B 1 206 ? 17.016 30.406 16.5 1 95.69 206 GLU B C 1
ATOM 4142 O O . GLU B 1 206 ? 18.203 30.172 16.234 1 95.69 206 GLU B O 1
ATOM 4147 N N . LYS B 1 207 ? 16.391 29.875 17.484 1 94.81 207 LYS B N 1
ATOM 4148 C CA . LYS B 1 207 ? 17.031 28.844 18.312 1 94.81 207 LYS B CA 1
ATOM 4149 C C . LYS B 1 207 ? 17.453 27.641 17.469 1 94.81 207 LYS B C 1
ATOM 4151 O O . LYS B 1 207 ? 18.562 27.141 17.625 1 94.81 207 LYS B O 1
ATOM 4156 N N . MET B 1 208 ? 16.547 27.203 16.625 1 94.88 208 MET B N 1
ATOM 4157 C CA . MET B 1 208 ? 16.844 26.047 15.773 1 94.88 208 MET B CA 1
ATOM 4158 C C . MET B 1 208 ? 17.938 26.391 14.766 1 94.88 208 MET B C 1
ATOM 4160 O O . MET B 1 208 ? 18.766 25.531 14.438 1 94.88 208 MET B O 1
ATOM 4164 N N . ALA B 1 209 ? 17.922 27.562 14.258 1 95.31 209 ALA B N 1
ATOM 4165 C CA . ALA B 1 209 ? 18.891 28.016 13.25 1 95.31 209 ALA B CA 1
ATOM 4166 C C . ALA B 1 209 ? 20.312 27.859 13.75 1 95.31 209 ALA B C 1
ATOM 4168 O O . ALA B 1 209 ? 21.25 27.719 12.953 1 95.31 209 ALA B O 1
ATOM 4169 N N . LYS B 1 210 ? 20.516 27.828 15.023 1 94.12 210 LYS B N 1
ATOM 4170 C CA . LYS B 1 210 ? 21.844 27.75 15.625 1 94.12 210 LYS B CA 1
ATOM 4171 C C . LYS B 1 210 ? 22.359 26.312 15.641 1 94.12 210 LYS B C 1
ATOM 4173 O O . LYS B 1 210 ? 23.547 26.078 15.859 1 94.12 210 LYS B O 1
ATOM 4178 N N . LYS B 1 211 ? 21.516 25.406 15.406 1 91.62 211 LYS B N 1
ATOM 4179 C CA . LYS B 1 211 ? 21.875 24 15.555 1 91.62 211 LYS B CA 1
ATOM 4180 C C . LYS B 1 211 ? 22.703 23.516 14.359 1 91.62 211 LYS B C 1
ATOM 4182 O O . LYS B 1 211 ? 23.641 22.75 14.516 1 91.62 211 LYS B O 1
ATOM 4187 N N . ASN B 1 212 ? 22.25 23.859 13.133 1 89.44 212 ASN B N 1
ATOM 4188 C CA . ASN B 1 212 ? 23.016 23.5 11.938 1 89.44 212 ASN B CA 1
ATOM 4189 C C . ASN B 1 212 ? 22.688 24.422 10.766 1 89.44 212 ASN B C 1
ATOM 4191 O O . ASN B 1 212 ? 21.781 25.25 10.859 1 89.44 212 ASN B O 1
ATOM 4195 N N . SER B 1 213 ? 23.406 24.297 9.719 1 91.06 213 SER B N 1
ATOM 4196 C CA . SER B 1 213 ? 23.297 25.188 8.57 1 91.06 213 SER B CA 1
ATOM 4197 C C . SER B 1 213 ? 21.969 24.984 7.848 1 91.06 213 SER B C 1
ATOM 4199 O O . SER B 1 213 ? 21.422 25.922 7.262 1 91.06 213 SER B O 1
ATOM 4201 N N . CYS B 1 214 ? 21.516 23.859 7.91 1 92 214 CYS B N 1
ATOM 4202 C CA . CYS B 1 214 ? 20.25 23.562 7.238 1 92 214 CYS B CA 1
ATOM 4203 C C . CYS B 1 214 ? 19.109 24.344 7.867 1 92 214 CYS B C 1
ATOM 4205 O O . CYS B 1 214 ? 18.312 24.969 7.16 1 92 214 CYS B O 1
ATOM 4207 N N . PHE B 1 215 ? 19.062 24.391 9.164 1 95.75 215 PHE B N 1
ATOM 4208 C CA . PHE B 1 215 ? 18.016 25.125 9.875 1 95.75 215 PHE B CA 1
ATOM 4209 C C . PHE B 1 215 ? 18.219 26.625 9.703 1 95.75 215 PHE B C 1
ATOM 4211 O O . PHE B 1 215 ? 17.25 27.391 9.656 1 95.75 215 PHE B O 1
ATOM 4218 N N . GLU B 1 216 ? 19.484 26.984 9.672 1 96.69 216 GLU B N 1
ATOM 4219 C CA . GLU B 1 216 ? 19.766 28.391 9.414 1 96.69 216 GLU B CA 1
ATOM 4220 C C . GLU B 1 216 ? 19.188 28.828 8.078 1 96.69 216 GLU B C 1
ATOM 4222 O O . GLU B 1 216 ? 18.547 29.891 7.984 1 96.69 216 GLU B O 1
ATOM 4227 N N . GLU B 1 217 ? 19.422 28.078 7.121 1 96.25 217 GLU B N 1
ATOM 4228 C CA . GLU B 1 217 ? 18.891 28.391 5.793 1 96.25 217 GLU B CA 1
ATOM 4229 C C . GLU B 1 217 ? 17.359 28.375 5.785 1 96.25 217 GLU B C 1
ATOM 4231 O O . GLU B 1 217 ? 16.734 29.203 5.133 1 96.25 217 GLU B O 1
ATOM 4236 N N . ALA B 1 218 ? 16.812 27.406 6.426 1 96.88 218 ALA B N 1
ATOM 4237 C CA . ALA B 1 218 ? 15.359 27.328 6.516 1 96.88 218 ALA B CA 1
ATOM 4238 C C . ALA B 1 218 ? 14.789 28.578 7.176 1 96.88 218 ALA B C 1
ATOM 4240 O O . ALA B 1 218 ? 13.797 29.141 6.703 1 96.88 218 ALA B O 1
ATOM 4241 N N . TYR B 1 219 ? 15.43 28.953 8.242 1 97.44 219 TYR B N 1
ATOM 4242 C CA . TYR B 1 219 ? 14.992 30.156 8.938 1 97.44 219 TYR B CA 1
ATOM 4243 C C . TYR B 1 219 ? 15.109 31.391 8.039 1 97.44 219 TYR B C 1
ATOM 4245 O O . TYR B 1 219 ? 14.211 32.219 7.996 1 97.44 219 TYR B O 1
ATOM 4253 N N . LYS B 1 220 ? 16.188 31.5 7.379 1 96.5 220 LYS B N 1
ATOM 4254 C CA . LYS B 1 220 ? 16.391 32.625 6.461 1 96.5 220 LYS B CA 1
ATOM 4255 C C . LYS B 1 220 ? 15.297 32.656 5.395 1 96.5 220 LYS B C 1
ATOM 4257 O O . LYS B 1 220 ? 14.812 33.75 5.031 1 96.5 220 LYS B O 1
ATOM 4262 N N . GLU B 1 221 ? 15 31.516 4.879 1 95.81 221 GLU B N 1
ATOM 4263 C CA . GLU B 1 221 ? 13.922 31.453 3.895 1 95.81 221 GLU B CA 1
ATOM 4264 C C . GLU B 1 221 ? 12.594 31.906 4.492 1 95.81 221 GLU B C 1
ATOM 4266 O O . GLU B 1 221 ? 11.836 32.625 3.846 1 95.81 221 GLU B O 1
ATOM 4271 N N . LEU B 1 222 ? 12.289 31.5 5.715 1 96 222 LEU B N 1
ATOM 4272 C CA . LEU B 1 222 ? 11.062 31.906 6.395 1 96 222 LEU B CA 1
ATOM 4273 C C . LEU B 1 222 ? 11.031 33.406 6.59 1 96 222 LEU B C 1
ATOM 4275 O O . LEU B 1 222 ? 9.992 34.062 6.414 1 96 222 LEU B O 1
ATOM 4279 N N . ASP B 1 223 ? 12.148 33.875 6.969 1 95.81 223 ASP B N 1
ATOM 4280 C CA . ASP B 1 223 ? 12.281 35.312 7.195 1 95.81 223 ASP B CA 1
ATOM 4281 C C . ASP B 1 223 ? 12.047 36.094 5.906 1 95.81 223 ASP B C 1
ATOM 4283 O O . ASP B 1 223 ? 11.336 37.094 5.902 1 95.81 223 ASP B O 1
ATOM 4287 N N . LYS B 1 224 ? 12.625 35.625 4.902 1 95.56 224 LYS B N 1
ATOM 4288 C CA . LYS B 1 224 ? 12.453 36.25 3.59 1 95.56 224 LYS B CA 1
ATOM 4289 C C . LYS B 1 224 ? 10.992 36.219 3.154 1 95.56 224 LYS B C 1
ATOM 4291 O O . LYS B 1 224 ? 10.461 37.219 2.678 1 95.56 224 LYS B O 1
ATOM 4296 N N . LEU B 1 225 ? 10.383 35.094 3.283 1 94.31 225 LEU B N 1
ATOM 4297 C CA . LEU B 1 225 ? 8.977 34.938 2.93 1 94.31 225 LEU B CA 1
ATOM 4298 C C . LEU B 1 225 ? 8.102 35.906 3.742 1 94.31 225 LEU B C 1
ATOM 4300 O O . LEU B 1 225 ? 7.176 36.5 3.205 1 94.31 225 LEU B O 1
ATOM 4304 N N . SER B 1 226 ? 8.445 36.062 4.984 1 95.06 226 SER B N 1
ATOM 4305 C CA . SER B 1 226 ? 7.656 36.844 5.914 1 95.06 226 SER B CA 1
ATOM 4306 C C . SER B 1 226 ? 7.781 38.344 5.613 1 95.06 226 SER B C 1
ATOM 4308 O O . SER B 1 226 ? 6.926 39.125 6.008 1 95.06 226 SER B O 1
ATOM 4310 N N . ALA B 1 227 ? 8.852 38.688 4.941 1 93.44 227 ALA B N 1
ATOM 4311 C CA . ALA B 1 227 ? 9.102 40.062 4.605 1 93.44 227 ALA B CA 1
ATOM 4312 C C . ALA B 1 227 ? 8.445 40.438 3.275 1 93.44 227 ALA B C 1
ATOM 4314 O O . ALA B 1 227 ? 8.297 41.625 2.953 1 93.44 227 ALA B O 1
ATOM 4315 N N . ASP B 1 228 ? 8.062 39.469 2.516 1 93.56 228 ASP B N 1
ATOM 4316 C CA . ASP B 1 228 ? 7.469 39.688 1.199 1 93.56 228 ASP B CA 1
ATOM 4317 C C . ASP B 1 228 ? 5.973 40 1.312 1 93.56 228 ASP B C 1
ATOM 4319 O O . ASP B 1 228 ? 5.188 39.094 1.662 1 93.56 228 ASP B O 1
ATOM 4323 N N . GLU B 1 229 ? 5.598 41.156 0.855 1 91.88 229 GLU B N 1
ATOM 4324 C CA . GLU B 1 229 ? 4.219 41.594 1.036 1 91.88 229 GLU B CA 1
ATOM 4325 C C . GLU B 1 229 ? 3.244 40.719 0.254 1 91.88 229 GLU B C 1
ATOM 4327 O O . GLU B 1 229 ? 2.168 40.375 0.753 1 91.88 229 GLU B O 1
ATOM 4332 N N . LYS B 1 230 ? 3.58 40.438 -0.932 1 91.75 230 LYS B N 1
ATOM 4333 C CA . LYS B 1 230 ? 2.713 39.594 -1.75 1 91.75 230 LYS B CA 1
ATOM 4334 C C . LYS B 1 230 ? 2.551 38.219 -1.132 1 91.75 230 LYS B C 1
ATOM 4336 O O . LYS B 1 230 ? 1.442 37.688 -1.089 1 91.75 230 LYS B O 1
ATOM 4341 N N . LYS B 1 231 ? 3.564 37.656 -0.675 1 92.12 231 LYS B N 1
ATOM 4342 C CA . LYS B 1 231 ? 3.531 36.344 -0.041 1 92.12 231 LYS B CA 1
ATOM 4343 C C . LYS B 1 231 ? 2.764 36.375 1.278 1 92.12 231 LYS B C 1
ATOM 4345 O O . LYS B 1 231 ? 2.092 35.406 1.646 1 92.12 231 LYS B O 1
ATOM 4350 N N . ARG B 1 232 ? 2.902 37.469 1.91 1 91.5 232 ARG B N 1
ATOM 4351 C CA . ARG B 1 232 ? 2.176 37.625 3.166 1 91.5 232 ARG B CA 1
ATOM 4352 C C . ARG B 1 232 ? 0.669 37.594 2.938 1 91.5 232 ARG B C 1
ATOM 4354 O O . ARG B 1 232 ? -0.071 37.031 3.756 1 91.5 232 ARG B O 1
ATOM 4361 N N . LEU B 1 233 ? 0.272 38.188 1.907 1 91 233 LEU B N 1
ATOM 4362 C CA . LEU B 1 233 ? -1.152 38.156 1.59 1 91 233 LEU B CA 1
ATOM 4363 C C . LEU B 1 233 ? -1.645 36.75 1.351 1 91 233 LEU B C 1
ATOM 4365 O O . LEU B 1 233 ? -2.725 36.375 1.812 1 91 233 LEU B O 1
ATOM 4369 N N . GLU B 1 234 ? -0.9 35.969 0.578 1 91 234 GLU B N 1
ATOM 4370 C CA . GLU B 1 234 ? -1.24 34.594 0.336 1 91 234 GLU B CA 1
ATOM 4371 C C . GLU B 1 234 ? -1.273 33.781 1.64 1 91 234 GLU B C 1
ATOM 4373 O O . GLU B 1 234 ? -2.172 32.969 1.853 1 91 234 GLU B O 1
ATOM 4378 N N . TYR B 1 235 ? -0.347 34.062 2.428 1 91.19 235 TYR B N 1
ATOM 4379 C CA . TYR B 1 235 ? -0.259 33.438 3.732 1 91.19 235 TYR B CA 1
ATOM 4380 C C . TYR B 1 235 ? -1.489 33.75 4.578 1 91.19 235 TYR B C 1
ATOM 4382 O O . TYR B 1 235 ? -2.074 32.844 5.184 1 91.19 235 TYR B O 1
ATOM 4390 N N . GLU B 1 236 ? -1.837 34.969 4.621 1 90.44 236 GLU B N 1
ATOM 4391 C CA . GLU B 1 236 ? -2.996 35.406 5.398 1 90.44 236 GLU B CA 1
ATOM 4392 C C . GLU B 1 236 ? -4.277 34.75 4.871 1 90.44 236 GLU B C 1
ATOM 4394 O O . GLU B 1 236 ? -5.16 34.375 5.652 1 90.44 236 GLU B O 1
ATOM 4399 N N . ALA B 1 237 ? -4.359 34.688 3.627 1 89.56 237 ALA B N 1
ATOM 4400 C CA . ALA B 1 237 ? -5.516 34.031 3.018 1 89.56 237 ALA B CA 1
ATOM 4401 C C . ALA B 1 237 ? -5.605 32.562 3.445 1 89.56 237 ALA B C 1
ATOM 4403 O O . ALA B 1 237 ? -6.691 32.062 3.75 1 89.56 237 ALA B O 1
ATOM 4404 N N . ARG B 1 238 ? -4.5 31.922 3.436 1 89.69 238 ARG B N 1
ATOM 4405 C CA . ARG B 1 238 ? -4.461 30.516 3.855 1 89.69 238 ARG B CA 1
ATOM 4406 C C . ARG B 1 238 ? -4.816 30.375 5.332 1 89.69 238 ARG B C 1
ATOM 4408 O O . ARG B 1 238 ? -5.547 29.469 5.715 1 89.69 238 ARG B O 1
ATOM 4415 N N . GLN B 1 239 ? -4.309 31.25 6.109 1 89 239 GLN B N 1
ATOM 4416 C CA . GLN B 1 239 ? -4.625 31.234 7.531 1 89 239 GLN B CA 1
ATOM 4417 C C . GLN B 1 239 ? -6.125 31.391 7.762 1 89 239 GLN B C 1
ATOM 4419 O O . GLN B 1 239 ? -6.707 30.703 8.609 1 89 239 GLN B O 1
ATOM 4424 N N . LYS B 1 240 ? -6.688 32.281 7.047 1 87.62 240 LYS B N 1
ATOM 4425 C CA . LYS B 1 240 ? -8.133 32.5 7.141 1 87.62 240 LYS B CA 1
ATOM 4426 C C . LYS B 1 240 ? -8.891 31.234 6.75 1 87.62 240 LYS B C 1
ATOM 4428 O O . LYS B 1 240 ? -9.844 30.844 7.426 1 87.62 240 LYS B O 1
ATOM 4433 N N . ALA B 1 241 ? -8.5 30.641 5.656 1 87.06 241 ALA B N 1
ATOM 4434 C CA . ALA B 1 241 ? -9.125 29.406 5.199 1 87.06 241 ALA B CA 1
ATOM 4435 C C . ALA B 1 241 ? -9.023 28.312 6.262 1 87.06 241 ALA B C 1
ATOM 4437 O O . ALA B 1 241 ? -9.984 27.562 6.492 1 87.06 241 ALA B O 1
ATOM 4438 N N . ILE B 1 242 ? -7.898 28.188 6.852 1 87.38 242 ILE B N 1
ATOM 4439 C CA . ILE B 1 242 ? -7.66 27.219 7.91 1 87.38 242 ILE B CA 1
ATOM 4440 C C . ILE B 1 242 ? -8.602 27.484 9.086 1 87.38 242 ILE B C 1
ATOM 4442 O O . ILE B 1 242 ? -9.234 26.562 9.602 1 87.38 242 ILE B O 1
ATOM 4446 N N . ARG B 1 243 ? -8.695 28.719 9.5 1 87.69 243 ARG B N 1
ATOM 4447 C CA . ARG B 1 243 ? -9.586 29.094 10.586 1 87.69 243 ARG B CA 1
ATOM 4448 C C . ARG B 1 243 ? -11.039 28.781 10.258 1 87.69 243 ARG B C 1
ATOM 4450 O O . ARG B 1 243 ? -11.773 28.281 11.102 1 87.69 243 ARG B O 1
ATOM 4457 N N . ASP B 1 244 ? -11.438 29.062 9.109 1 86.31 244 ASP B N 1
ATOM 4458 C CA . ASP B 1 244 ? -12.797 28.781 8.672 1 86.31 244 ASP B CA 1
ATOM 4459 C C . ASP B 1 244 ? -13.086 27.281 8.727 1 86.31 244 ASP B C 1
ATOM 4461 O O . ASP B 1 244 ? -14.156 26.859 9.172 1 86.31 244 ASP B O 1
ATOM 4465 N N . ARG B 1 245 ? -12.141 26.531 8.219 1 84.81 245 ARG B N 1
ATOM 4466 C CA . ARG B 1 245 ? -12.289 25.078 8.258 1 84.81 245 ARG B CA 1
ATOM 4467 C C . ARG B 1 245 ? -12.391 24.578 9.695 1 84.81 245 ARG B C 1
ATOM 4469 O O . ARG B 1 245 ? -13.195 23.703 9.992 1 84.81 245 ARG B O 1
ATOM 4476 N N . ASP B 1 246 ? -11.609 25.125 10.508 1 85.19 246 ASP B N 1
ATOM 4477 C CA . ASP B 1 246 ? -11.648 24.766 11.922 1 85.19 246 ASP B CA 1
ATOM 4478 C C . ASP B 1 246 ? -13.023 25.031 12.523 1 85.19 246 ASP B C 1
ATOM 4480 O O . ASP B 1 246 ? -13.555 24.219 13.281 1 85.19 246 ASP B O 1
ATOM 4484 N N . ILE B 1 247 ? -13.531 26.141 12.211 1 83.56 247 ILE B N 1
ATOM 4485 C CA . ILE B 1 247 ? -14.852 26.531 12.695 1 83.56 247 ILE B CA 1
ATOM 4486 C C . ILE B 1 247 ? -15.891 25.531 12.203 1 83.56 247 ILE B C 1
ATOM 4488 O O . ILE B 1 247 ? -16.766 25.109 12.969 1 83.56 247 ILE B O 1
ATOM 4492 N N . LEU B 1 248 ? -15.75 25.188 10.938 1 83.12 248 LEU B N 1
ATOM 4493 C CA . LEU B 1 248 ? -16.688 24.219 10.367 1 83.12 248 LEU B CA 1
ATOM 4494 C C . LEU B 1 248 ? -16.594 22.875 11.078 1 83.12 248 LEU B C 1
ATOM 4496 O O . LEU B 1 248 ? -17.609 22.25 11.367 1 83.12 248 LEU B O 1
ATOM 4500 N N . ILE B 1 249 ? -15.492 22.453 11.352 1 85.69 249 ILE B N 1
ATOM 4501 C CA . ILE B 1 249 ? -15.281 21.188 12.055 1 85.69 249 ILE B CA 1
ATOM 4502 C C . ILE B 1 249 ? -15.875 21.281 13.453 1 85.69 249 ILE B C 1
ATOM 4504 O O . ILE B 1 249 ? -16.594 20.375 13.891 1 85.69 249 ILE B O 1
ATOM 4508 N N . LYS B 1 250 ? -15.578 22.328 14.156 1 85.06 250 LYS B N 1
ATOM 4509 C CA . LYS B 1 250 ? -16.125 22.516 15.492 1 85.06 250 LYS B CA 1
ATOM 4510 C C . LYS B 1 250 ? -17.656 22.547 15.469 1 85.06 250 LYS B C 1
ATOM 4512 O O . LYS B 1 250 ? -18.297 21.984 16.344 1 85.06 250 LYS B O 1
ATOM 4517 N N . THR B 1 251 ? -18.125 23.203 14.484 1 85.12 251 THR B N 1
ATOM 4518 C CA . THR B 1 251 ? -19.562 23.25 14.312 1 85.12 251 THR B CA 1
ATOM 4519 C C . THR B 1 251 ? -20.141 21.844 14.133 1 85.12 251 THR B C 1
ATOM 4521 O O . THR B 1 251 ? -21.141 21.484 14.75 1 85.12 251 THR B O 1
ATOM 4524 N N . GLY B 1 252 ? -19.484 21.109 13.289 1 85.5 252 GLY B N 1
ATOM 4525 C CA . GLY B 1 252 ? -19.906 19.719 13.094 1 85.5 252 GLY B CA 1
ATOM 4526 C C . GLY B 1 252 ? -19.812 18.891 14.359 1 85.5 252 GLY B C 1
ATOM 4527 O O . GLY B 1 252 ? -20.719 18.109 14.656 1 85.5 252 GLY B O 1
ATOM 4528 N N . GLU B 1 253 ? -18.781 19.016 15.008 1 86.19 253 GLU B N 1
ATOM 4529 C CA . GLU B 1 253 ? -18.594 18.312 16.281 1 86.19 253 GLU B CA 1
ATOM 4530 C C . GLU B 1 253 ? -19.703 18.672 17.266 1 86.19 253 GLU B C 1
ATOM 4532 O O . GLU B 1 253 ? -20.266 17.781 17.922 1 86.19 253 GLU B O 1
ATOM 4537 N N . ASN B 1 254 ? -19.938 19.969 17.391 1 85.38 254 ASN B N 1
ATOM 4538 C CA . ASN B 1 254 ? -20.984 20.422 18.297 1 85.38 254 ASN B CA 1
ATOM 4539 C C . ASN B 1 254 ? -22.344 19.875 17.906 1 85.38 254 ASN B C 1
ATOM 4541 O O . ASN B 1 254 ? -23.125 19.438 18.766 1 85.38 254 ASN B O 1
ATOM 4545 N N . ARG B 1 255 ? -22.578 19.938 16.672 1 86.56 255 ARG B N 1
ATOM 4546 C CA . ARG B 1 255 ? -23.844 19.391 16.172 1 86.56 255 ARG B CA 1
ATOM 4547 C C . ARG B 1 255 ? -23.953 17.906 16.484 1 86.56 255 ARG B C 1
ATOM 4549 O O . ARG B 1 255 ? -25.016 17.422 16.906 1 86.56 255 ARG B O 1
ATOM 4556 N N . GLY B 1 256 ? -22.875 17.25 16.234 1 88.25 256 GLY B N 1
ATOM 4557 C CA . GLY B 1 256 ? -22.859 15.828 16.547 1 88.25 256 GLY B CA 1
ATOM 4558 C C . GLY B 1 256 ? -23.047 15.539 18.016 1 88.25 256 GLY B C 1
ATOM 4559 O O . GLY B 1 256 ? -23.812 14.633 18.391 1 88.25 256 GLY B O 1
ATOM 4560 N N . ARG B 1 257 ? -22.391 16.234 18.75 1 88.38 257 ARG B N 1
ATOM 4561 C CA . ARG B 1 257 ? -22.531 16.094 20.203 1 88.38 257 ARG B CA 1
ATOM 4562 C C . ARG B 1 257 ? -23.969 16.391 20.641 1 88.38 257 ARG B C 1
ATOM 4564 O O . ARG B 1 257 ? -24.531 15.641 21.438 1 88.38 257 ARG B O 1
ATOM 4571 N N . LYS B 1 258 ? -24.484 17.484 20.141 1 89.56 258 LYS B N 1
ATOM 4572 C CA . LYS B 1 258 ? -25.859 17.859 20.484 1 89.56 258 LYS B CA 1
ATOM 4573 C C . LYS B 1 258 ? -26.844 16.766 20.078 1 89.56 258 LYS B C 1
ATOM 4575 O O . LYS B 1 258 ? -27.75 16.422 20.859 1 89.56 258 LYS B O 1
ATOM 4580 N N . GLU B 1 259 ? -26.656 16.219 18.953 1 91 259 GLU B N 1
ATOM 4581 C CA . GLU B 1 259 ? -27.531 15.148 18.484 1 91 259 GLU B CA 1
ATOM 4582 C C . GLU B 1 259 ? -27.469 13.938 19.406 1 91 259 GLU B C 1
ATOM 4584 O O . GLU B 1 259 ? -28.5 13.328 19.688 1 91 259 GLU B O 1
ATOM 4589 N N . ILE B 1 260 ? -26.359 13.609 19.875 1 91.06 260 ILE B N 1
ATOM 4590 C CA . ILE B 1 260 ? -26.188 12.453 20.75 1 91.06 260 ILE B CA 1
ATOM 4591 C C . ILE B 1 260 ? -26.812 12.742 22.109 1 91.06 260 ILE B C 1
ATOM 4593 O O . ILE B 1 260 ? -27.469 11.875 22.703 1 91.06 260 ILE B O 1
ATOM 4597 N N . ILE B 1 261 ? -26.594 13.953 22.5 1 91.88 261 ILE B N 1
ATOM 4598 C CA . ILE B 1 261 ? -27.172 14.352 23.781 1 91.88 261 ILE B CA 1
ATOM 4599 C C . ILE B 1 261 ? -28.703 14.297 23.703 1 91.88 261 ILE B C 1
ATOM 4601 O O . ILE B 1 261 ? -29.344 13.742 24.594 1 91.88 261 ILE B O 1
ATOM 4605 N N . LEU B 1 262 ? -29.203 14.797 22.672 1 93.19 262 LEU B N 1
ATOM 4606 C CA . LEU B 1 262 ? -30.656 14.773 22.469 1 93.19 262 LEU B CA 1
ATOM 4607 C C . LEU B 1 262 ? -31.156 13.344 22.391 1 93.19 262 LEU B C 1
ATOM 4609 O O . LEU B 1 262 ? -32.219 13.023 22.922 1 93.19 262 LEU B O 1
ATOM 4613 N N . SER B 1 263 ? -30.438 12.508 21.766 1 93.5 263 SER B N 1
ATOM 4614 C CA . SER B 1 263 ? -30.812 11.102 21.672 1 93.5 263 SER B CA 1
ATOM 4615 C C . SER B 1 263 ? -30.797 10.43 23.031 1 93.5 263 SER B C 1
ATOM 4617 O O . SER B 1 263 ? -31.641 9.57 23.312 1 93.5 263 SER B O 1
ATOM 4619 N N . MET B 1 264 ? -29.844 10.836 23.844 1 93.62 264 MET B N 1
ATOM 4620 C CA . MET B 1 264 ? -29.781 10.289 25.188 1 93.62 264 MET B CA 1
ATOM 4621 C C . MET B 1 264 ? -30.969 10.773 26.031 1 93.62 264 MET B C 1
ATOM 4623 O O . MET B 1 264 ? -31.531 10.008 26.812 1 93.62 264 MET B O 1
ATOM 4627 N N . ILE B 1 265 ? -31.375 12 25.859 1 93 265 ILE B N 1
ATOM 4628 C CA . ILE B 1 265 ? -32.531 12.562 26.547 1 93 265 ILE B CA 1
ATOM 4629 C C . ILE B 1 265 ? -33.812 11.836 26.109 1 93 265 ILE B C 1
ATOM 4631 O O . ILE B 1 265 ? -34.625 11.453 26.953 1 93 265 ILE B O 1
ATOM 4635 N N . GLU B 1 266 ? -33.812 11.617 24.875 1 93.69 266 GLU B N 1
ATOM 4636 C CA . GLU B 1 266 ? -34.969 10.93 24.328 1 93.69 266 GLU B CA 1
ATOM 4637 C C . GLU B 1 266 ? -35.062 9.484 24.812 1 93.69 266 GLU B C 1
ATOM 4639 O O . GLU B 1 266 ? -36.125 8.938 24.984 1 93.69 266 GLU B O 1
ATOM 4644 N N . ALA B 1 267 ? -33.938 8.883 25.031 1 94.44 267 ALA B N 1
ATOM 4645 C CA . ALA B 1 267 ? -33.875 7.504 25.531 1 94.44 267 ALA B CA 1
ATOM 4646 C C . ALA B 1 267 ? -34.219 7.438 27.016 1 94.44 267 ALA B C 1
ATOM 4648 O O . ALA B 1 267 ? -34.312 6.348 27.578 1 94.44 267 ALA B O 1
ATOM 4649 N N . GLY B 1 268 ? -34.281 8.633 27.672 1 92.19 268 GLY B N 1
ATOM 4650 C CA . GLY B 1 268 ? -34.75 8.688 29.047 1 92.19 268 GLY B CA 1
ATOM 4651 C C . GLY B 1 268 ? -33.625 8.641 30.062 1 92.19 268 GLY B C 1
ATOM 4652 O O . GLY B 1 268 ? -33.875 8.367 31.25 1 92.19 268 GLY B O 1
ATOM 4653 N N . LEU B 1 269 ? -32.438 8.805 29.578 1 93.81 269 LEU B N 1
ATOM 4654 C CA . LEU B 1 269 ? -31.328 8.82 30.516 1 93.81 269 LEU B CA 1
ATOM 4655 C C . LEU B 1 269 ? -31.422 10.031 31.438 1 93.81 269 LEU B C 1
ATOM 4657 O O . LEU B 1 269 ? -31.781 11.125 31 1 93.81 269 LEU B O 1
ATOM 4661 N N . PRO B 1 270 ? -31 9.844 32.75 1 94.56 270 PRO B N 1
ATOM 4662 C CA . PRO B 1 270 ? -30.969 10.992 33.656 1 94.56 270 PRO B CA 1
ATOM 4663 C C . PRO B 1 270 ? -30.016 12.086 33.188 1 94.56 270 PRO B C 1
ATOM 4665 O O . PRO B 1 270 ? -28.922 11.781 32.719 1 94.56 270 PRO B O 1
ATOM 4668 N N . LEU B 1 271 ? -30.453 13.328 33.344 1 94.25 271 LEU B N 1
ATOM 4669 C CA . LEU B 1 271 ? -29.688 14.469 32.844 1 94.25 271 LEU B CA 1
ATOM 4670 C C . LEU B 1 271 ? -28.312 14.508 33.5 1 94.25 271 LEU B C 1
ATOM 4672 O O . LEU B 1 271 ? -27.328 14.875 32.844 1 94.25 271 LEU B O 1
ATOM 4676 N N . GLU B 1 272 ? -28.25 14.102 34.75 1 94 272 GLU B N 1
ATOM 4677 C CA . GLU B 1 272 ? -26.969 14.078 35.438 1 94 272 GLU B CA 1
ATOM 4678 C C . GLU B 1 272 ? -26.031 13.055 34.844 1 94 272 GLU B C 1
ATOM 4680 O O . GLU B 1 272 ? -24.828 13.297 34.75 1 94 272 GLU B O 1
ATOM 4685 N N . GLN B 1 273 ? -26.609 11.961 34.438 1 94.88 273 GLN B N 1
ATOM 4686 C CA . GLN B 1 273 ? -25.812 10.914 33.812 1 94.88 273 GLN B CA 1
ATOM 4687 C C . GLN B 1 273 ? -25.281 11.375 32.438 1 94.88 273 GLN B C 1
ATOM 4689 O O . GLN B 1 273 ? -24.141 11.102 32.094 1 94.88 273 GLN B O 1
ATOM 4694 N N . ILE B 1 274 ? -26.156 11.992 31.719 1 94.94 274 ILE B N 1
ATOM 4695 C CA . ILE B 1 274 ? -25.781 12.516 30.406 1 94.94 274 ILE B CA 1
ATOM 4696 C C . ILE B 1 274 ? -24.656 13.523 30.562 1 94.94 274 ILE B C 1
ATOM 4698 O O . ILE B 1 274 ? -23.688 13.5 29.797 1 94.94 274 ILE B O 1
ATOM 4702 N N . ALA B 1 275 ? -24.781 14.422 31.531 1 92.69 275 ALA B N 1
ATOM 4703 C CA . ALA B 1 275 ? -23.75 15.422 31.812 1 92.69 275 ALA B CA 1
ATOM 4704 C C . ALA B 1 275 ? -22.422 14.758 32.125 1 92.69 275 ALA B C 1
ATOM 4706 O O . ALA B 1 275 ? -21.359 15.203 31.688 1 92.69 275 ALA B O 1
ATOM 4707 N N . GLU B 1 276 ? 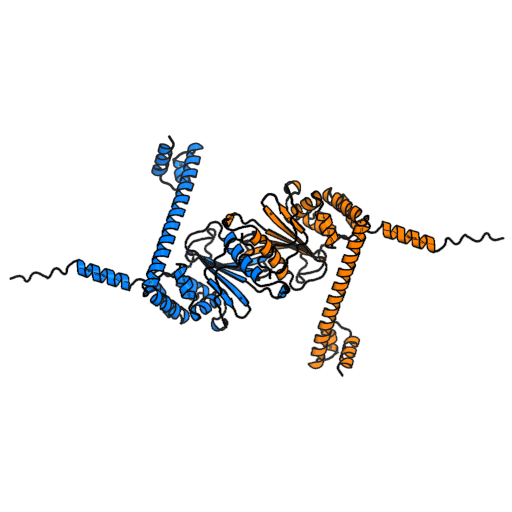-22.516 13.703 32.906 1 92.31 276 GLU B N 1
ATOM 4708 C CA . GLU B 1 276 ? -21.312 12.977 33.281 1 92.31 276 GLU B CA 1
ATOM 4709 C C . GLU B 1 276 ? -20.656 12.297 32.094 1 92.31 276 GLU B C 1
ATOM 4711 O O . GLU B 1 276 ? -19.438 12.359 31.906 1 92.31 276 GLU B O 1
ATOM 4716 N N . ILE B 1 277 ? -21.516 11.656 31.297 1 91.75 277 ILE B N 1
ATOM 4717 C CA . ILE B 1 277 ? -21.031 10.891 30.156 1 91.75 277 ILE B CA 1
ATOM 4718 C C . ILE B 1 277 ? -20.406 11.836 29.141 1 91.75 277 ILE B C 1
ATOM 4720 O O . ILE B 1 277 ? -19.359 11.531 28.562 1 91.75 277 ILE B O 1
ATOM 4724 N N . THR B 1 278 ? -21.016 13.008 28.969 1 91.31 278 THR B N 1
ATOM 4725 C CA . THR B 1 278 ? -20.625 13.898 27.875 1 91.31 278 THR B CA 1
ATOM 4726 C C . THR B 1 278 ? -19.672 14.977 28.375 1 91.31 278 THR B C 1
ATOM 4728 O O . THR B 1 278 ? -19.078 15.711 27.578 1 91.31 278 THR B O 1
ATOM 4731 N N . LYS B 1 279 ? -19.5 15.109 29.672 1 90.06 279 LYS B N 1
ATOM 4732 C CA . LYS B 1 279 ? -18.672 16.109 30.328 1 90.06 279 LYS B CA 1
ATOM 4733 C C . LYS B 1 279 ? -19.156 17.516 30.016 1 90.06 279 LYS B C 1
ATOM 4735 O O . LYS B 1 279 ? -18.344 18.438 29.875 1 90.06 279 LYS B O 1
ATOM 4740 N N . GLU B 1 280 ? -20.438 17.547 29.75 1 90.56 280 GLU B N 1
ATOM 4741 C CA . GLU B 1 280 ? -21.094 18.844 29.609 1 90.56 280 GLU B CA 1
ATOM 4742 C C . GLU B 1 280 ? -21.734 19.297 30.922 1 90.56 280 GLU B C 1
ATOM 4744 O O . GLU B 1 280 ? -21.984 18.469 31.797 1 90.56 280 GLU B O 1
ATOM 4749 N N . THR B 1 281 ? -21.906 20.625 30.969 1 91 281 THR B N 1
ATOM 4750 C CA . THR B 1 281 ? -22.562 21.141 32.188 1 91 281 THR B CA 1
ATOM 4751 C C . THR B 1 281 ? -24.047 20.75 32.188 1 91 281 THR B C 1
ATOM 4753 O O . THR B 1 281 ? -24.656 20.609 31.109 1 91 281 THR B O 1
ATOM 4756 N N . LEU B 1 282 ? -24.484 20.438 33.438 1 92.31 282 LEU B N 1
ATOM 4757 C CA . LEU B 1 282 ? -25.891 20.141 33.594 1 92.31 282 LEU B CA 1
ATOM 4758 C C . LEU B 1 282 ? -26.75 21.234 32.969 1 92.31 282 LEU B C 1
ATOM 4760 O O . LEU B 1 282 ? -27.812 20.969 32.406 1 92.31 282 LEU B O 1
ATOM 4764 N N . GLU B 1 283 ? -26.281 22.469 33.125 1 92.06 283 GLU B N 1
ATOM 4765 C CA . GLU B 1 283 ? -27 23.625 32.562 1 92.06 283 GLU B CA 1
ATOM 4766 C C . GLU B 1 283 ? -27.172 23.484 31.047 1 92.06 283 GLU B C 1
ATOM 4768 O O . GLU B 1 283 ? -28.25 23.734 30.516 1 92.06 283 GLU B O 1
ATOM 4773 N N . THR B 1 284 ? -26.172 23.094 30.422 1 91.81 284 THR B N 1
ATOM 4774 C CA . THR B 1 284 ? -26.188 22.938 28.984 1 91.81 284 THR B CA 1
ATOM 4775 C C . THR B 1 284 ? -27.172 21.844 28.562 1 91.81 284 THR B C 1
ATOM 4777 O O . THR B 1 284 ? -27.906 22 27.594 1 91.81 284 THR B O 1
ATOM 4780 N N . ILE B 1 285 ? -27.172 20.812 29.312 1 92.5 285 ILE B N 1
ATOM 4781 C CA . ILE B 1 285 ? -28.047 19.672 29.016 1 92.5 285 ILE B CA 1
ATOM 4782 C C . ILE B 1 285 ? -29.5 20.078 29.219 1 92.5 285 ILE B C 1
ATOM 4784 O O . ILE B 1 285 ? -30.359 19.734 28.422 1 92.5 285 ILE B O 1
ATOM 4788 N N . GLN B 1 286 ? -29.703 20.781 30.297 1 91.88 286 GLN B N 1
ATOM 4789 C CA . GLN B 1 286 ? -31.062 21.25 30.578 1 91.88 286 GLN B CA 1
ATOM 4790 C C . GLN B 1 286 ? -31.578 22.188 29.5 1 91.88 286 GLN B C 1
ATOM 4792 O O . GLN B 1 286 ? -32.75 22.109 29.109 1 91.88 286 GLN B O 1
ATOM 4797 N N . GLU B 1 287 ? -30.672 23 29.094 1 92.12 287 GLU B N 1
ATOM 4798 C CA . GLU B 1 287 ? -31.031 23.938 28.031 1 92.12 287 GLU B CA 1
ATOM 4799 C C . GLU B 1 287 ? -31.406 23.188 26.75 1 92.12 287 GLU B C 1
ATOM 4801 O O . GLU B 1 287 ? -32.344 23.578 26.047 1 92.12 287 GLU B O 1
ATOM 4806 N N . LEU B 1 288 ? -30.719 22.203 26.406 1 91.25 288 LEU B N 1
ATOM 4807 C CA . LEU B 1 288 ? -30.984 21.406 25.219 1 91.25 288 LEU B CA 1
ATOM 4808 C C . LEU B 1 288 ? -32.312 20.656 25.328 1 91.25 288 LEU B C 1
ATOM 4810 O O . LEU B 1 288 ? -33.062 20.547 24.359 1 91.25 288 LEU B O 1
ATOM 4814 N N . LYS B 1 289 ? -32.531 20.188 26.516 1 90.19 289 LYS B N 1
ATOM 4815 C CA . LYS B 1 289 ? -33.812 19.516 26.766 1 90.19 289 LYS B CA 1
ATOM 4816 C C . LYS B 1 289 ? -34.969 20.484 26.594 1 90.19 289 LYS B C 1
ATOM 4818 O O . LYS B 1 289 ? -36 20.125 26.016 1 90.19 289 LYS B O 1
ATOM 4823 N N . LYS B 1 290 ? -34.781 21.625 27.125 1 89.81 290 LYS B N 1
ATOM 4824 C CA . LYS B 1 290 ? -35.812 22.641 27.031 1 89.81 290 LYS B CA 1
ATOM 4825 C C . LYS B 1 290 ? -36.125 22.984 25.562 1 89.81 290 LYS B C 1
ATOM 4827 O O . LYS B 1 290 ? -37.281 23.25 25.219 1 89.81 290 LYS B O 1
ATOM 4832 N N . LYS B 1 291 ? -35.125 22.891 24.828 1 83.62 291 LYS B N 1
ATOM 4833 C CA . LYS B 1 291 ? -35.281 23.234 23.406 1 83.62 291 LYS B CA 1
ATOM 4834 C C . LYS B 1 291 ? -35.969 22.109 22.656 1 83.62 291 LYS B C 1
ATOM 4836 O O . LYS B 1 291 ? -36.531 22.344 21.562 1 83.62 291 LYS B O 1
ATOM 4841 N N . MET B 1 292 ? -35.938 20.906 23.062 1 82.81 292 MET B N 1
ATOM 4842 C CA . MET B 1 292 ? -36.625 19.766 22.469 1 82.81 292 MET B CA 1
ATOM 4843 C C . MET B 1 292 ? -38.125 19.844 22.719 1 82.81 292 MET B C 1
ATOM 4845 O O . MET B 1 292 ? -38.938 19.344 21.922 1 82.81 292 MET B O 1
ATOM 4849 N N . GLY B 1 293 ? -38.562 20.328 23.828 1 64.44 293 GLY B N 1
ATOM 4850 C CA . GLY B 1 293 ? -39.969 20.484 24.156 1 64.44 293 GLY B CA 1
ATOM 4851 C C . GLY B 1 293 ? -40.531 21.812 23.703 1 64.44 293 GLY B C 1
ATOM 4852 O O . GLY B 1 293 ? -41.375 21.844 22.797 1 64.44 293 GLY B O 1
#

Organism: NCBI:txid33039

pLDDT: mean 88.36, std 13.88, range [24.17, 98.75]

InterPro domains:
  IPR010106 Recombination-promoting nuclease RpnA [TIGR01784] (31-287)

Solvent-accessible surface area (backbone atoms only — not comparable to full-atom values): 31886 Å² total; per-residue (Å²): 134,84,80,74,80,79,76,75,54,69,64,57,53,49,48,48,48,52,48,48,51,59,67,58,51,58,65,47,47,56,41,53,69,48,36,44,57,49,51,68,38,63,63,39,38,31,41,55,50,14,25,73,69,70,46,54,43,82,73,52,79,49,77,40,83,48,79,31,67,49,82,52,37,42,94,53,31,41,80,46,74,49,65,38,28,35,34,37,79,84,58,32,34,36,37,40,38,60,37,51,70,85,62,95,47,47,66,50,44,52,50,41,53,46,26,50,59,48,51,64,70,50,37,53,89,57,62,50,76,72,60,50,38,31,37,36,36,39,42,26,63,35,84,85,65,84,89,59,70,76,29,66,45,50,30,22,34,12,29,58,88,79,28,46,75,71,47,63,52,52,28,38,37,43,35,26,46,77,42,58,67,78,91,60,94,84,62,55,64,43,56,50,51,44,50,54,46,59,35,86,48,54,67,51,36,53,59,44,24,70,74,42,68,50,40,32,50,45,38,50,50,38,50,52,47,44,68,32,66,73,54,40,52,56,49,50,50,49,50,48,52,51,51,51,50,50,49,52,49,51,50,51,50,50,50,51,49,49,52,52,50,51,50,40,51,71,73,63,52,55,64,67,53,50,18,61,76,67,71,44,55,57,67,58,51,49,52,52,51,56,66,74,100,134,80,82,70,81,79,76,75,56,69,64,56,54,51,49,47,48,52,49,48,52,58,68,58,52,57,64,47,46,56,41,54,70,48,36,45,57,51,52,68,38,63,62,39,37,32,42,55,49,14,26,73,70,71,45,54,43,85,71,51,80,49,77,40,83,46,80,32,66,47,81,53,36,42,94,53,31,42,82,46,74,49,63,38,27,35,35,36,79,85,58,33,34,38,38,41,39,61,37,51,70,84,63,95,46,47,67,48,44,52,50,42,52,46,26,51,59,47,53,66,68,50,36,54,89,57,61,51,78,72,61,50,38,31,36,37,35,39,43,25,63,36,83,84,64,85,89,59,70,77,29,66,46,49,31,23,33,12,28,59,87,78,27,46,75,72,46,62,52,52,30,36,36,43,35,26,46,78,43,58,68,79,91,60,94,85,63,56,63,43,55,50,51,44,50,55,44,59,34,87,49,54,67,51,37,54,59,45,24,70,74,41,69,50,39,32,51,46,38,51,50,39,52,52,48,44,68,32,67,72,53,39,52,54,48,50,53,50,52,50,52,52,50,51,52,50,50,51,49,51,49,49,49,50,52,50,49,49,53,51,51,51,50,40,51,72,72,64,53,54,64,67,55,51,18,63,76,67,71,44,55,57,66,57,51,50,52,53,52,58,68,72,106